Protein AF-A0A943KEN1-F1 (afdb_monomer_lite)

Foldseek 3Di:
DDDDPFDKAAEEEDDDPQKDKPQFDGIDGAFDKTKIAMDGPDPQKDWDFKDFANHGWDQDPVRITIDGDHPYHTYIDTDIDTDWAKEKDWPDPDQAAAAQDDWTKIFIDIPPDDAPPKAKDKDQPQVVQQWDWADDPPDRRIIITGGHHFDKGKIKMWIAHPRDIHIYMDIYGYHYPCVQADEDAAQLVLVVQLLAADEDAGHYEYPAAAAAQQAEGFQLVRQYEYAYEYHDLQHEHERYEDFDPDPDLVSTAWESHQEYAAHYELYEYYYEYPTWFQYEHAHSEQEALRAEHYHYEFEYEYPDDDPDLLTGAAEHNTAEYEHNHEYEQYEFEYHYPDPRYQRGYAAYDDAHYEYEQYEYCDDQDPVSRSQDHYHSVNDDRPNYHDYNHDNDNLQAAAQVVSVPRDVVAWDGHGRHDIGGPRHPPDHNYQDWAKAKDKPDQEAEDDDDDDPKIKIAIATDSNPHGDDDKDKDKDKPDVQQWDWADPVPRMIIITGRDADKIKIWIWMDDPPDIHTYDIRMHGYHYDDDDDDDQDPPAQEDEEPVSVCVQFQDAPPNLEGHHEYPAAYECAPPCCQPPRGDANHDERQEEYHDCQHEYEYARQAASHAHHDQNYEAENYEYEHEHNPDAQFENHYAEYQEEYEHYEYEYEYDDDDQDHEYAQHYAEYAYEYELYEGEYEYADAHYEYEGHYNYYDYAYYNYEYEYDYHYNDDYDYPQGPVNNYDHDD

pLDDT: mean 85.05, std 12.29, range [31.91, 98.81]

Sequence (726 aa):
KAVEPEVEYNITYTASEDYTVTNLATKATKGTKVTFNIAINDENKELSSIKANDVDCTLEEDGSYSFVMPEGDVAIAITLQTKVNLNLSITSDKQSYKEGDGAAVLQATFGDDQVEGATYVWDGTDAKDIGVVNPFADDESKQYFTPTNVGKGTVKVTATVDGKEYKASLNITVEADYTKYTEIKTADAMVELLNKKDAINGKYCLGANIDLGGMQVNGRANNSIFVGTIDGRGYTLSNFVVKNDSSLETDKATGLFWQYQGVLRNIHIKGTIDSAGFSGLLAKEVCGPQAKITDCLFEAKNVQTGVDWTWARNGVIASTLQNEAKVENVVTNLDATDAMCLPFFAYSWTETQVMKNAYTNIAHDTEHENYKPFNPNGGDISAQVMENINHTPFDSTLASAYTTLDSSIWTLEDNKMPVLAHDSEAPVKLEAMLTASADTTSLSMKEDGTKTATITTSLKYSTETLSDYSYTLDPSDASVISVTNNNDGTFGITAVAAGEATVSVSAKLGDKTLTAEAITFTVKSADAPKYEIPDGAFEIKDVATFKTVFDKGAAYTTRNFYLSSDIDLTGDDLTTTQMMWMAGEFSGIFEGQGHTITGDISWDMFNIIAASGVVRNVNIKTSNPVEANRGPLAHTNKVTISNVHIDMTVVEKRATNTFAGMFFSNEGKVEDSSVAFHVNTASNTIKSFSNIGSGTYTNCTYTVDGTWDGAQNAVVATDGTTKKDA

Secondary structure (DSSP, 8-state):
-PPPP--EEEEEE--BTTEEEES--SEEETTPEEEEEEEE--TTEEEEEEEETTEEPEEPTTS-EEEE--SS-EEEEEEEEEPP-EEEEESSS-S-EETTPPPEEEEEEESSS--TT-EEEEE-GGGTTTEEEEE-TT-TTEEEEEE-SSEEEEEEEEEEETTEEEEEEEEEEEE--GGGSEEE-SHHHHHHHHT--SEE-SEEEESS-EEEEEEEE-TTTTT-EE-SEEE-TT-EEEEEEE----SSGGG----SEEEE-SEEES-EEEEEE---SS--SSEEEEESTT-EEEEEEEEEEE----S-TTTS-EESSEEEEETT-EEEEEEEEEEESSTTEESS-SB--SS--EEEEEEESS---TTTTTTS-B-TT----TT-EEEEEEE--TTT--GGG-TTS-TTTEE--TTS--EETTTTSPPEE---EEEEEES-SEEE--TTS--EEEEEEEEEETTEEP-S-EEEEEES-TTTEEEEE-SSSEEEEEE-SSEEEEEEEEEEETTEEEEPPPEEEEEEPPPPPP-PPPTTPEEE-SHHHHHHHHSSTTTTTT--EEESS-EEETT-HIIIII---EEEEE-SEEE-TT-EEEE---S-SEEEE-TT-EEEEEEEEEE---STTB-SSEEEE-SEEEEEEEEEEE----TT-EEESSEEEE-SEEES-EEEEEE--SS-EEESSEEE---EEES-EEEEEE---SPB-----TTS---B--

Structure (mmCIF, N/CA/C/O backbone):
data_AF-A0A943KEN1-F1
#
_entry.id   AF-A0A943KEN1-F1
#
loop_
_atom_site.group_PDB
_atom_site.id
_atom_site.type_symbol
_atom_site.label_atom_id
_atom_site.label_alt_id
_atom_site.label_comp_id
_atom_site.label_asym_id
_atom_site.label_entity_id
_atom_site.label_seq_id
_atom_site.pdbx_PDB_ins_code
_atom_site.Cartn_x
_atom_site.Cartn_y
_atom_site.Cartn_z
_atom_site.occupancy
_atom_site.B_iso_or_equiv
_atom_site.auth_seq_id
_atom_site.auth_comp_id
_atom_site.auth_asym_id
_atom_site.auth_atom_id
_atom_site.pdbx_PDB_model_num
ATOM 1 N N . LYS A 1 1 ? -54.480 -27.083 88.433 1.00 48.44 1 LYS A N 1
ATOM 2 C CA . LYS A 1 1 ? -54.901 -26.699 87.065 1.00 48.44 1 LYS A CA 1
ATOM 3 C C . LYS A 1 1 ? -54.465 -27.829 86.151 1.00 48.44 1 LYS A C 1
ATOM 5 O O . LYS A 1 1 ? -53.276 -28.107 86.140 1.00 48.44 1 LYS A O 1
ATOM 10 N N . ALA A 1 2 ? -55.406 -28.537 85.526 1.00 45.09 2 ALA A N 1
ATOM 11 C CA . ALA A 1 2 ? -55.068 -29.513 84.496 1.00 45.09 2 ALA A CA 1
ATOM 12 C C . ALA A 1 2 ? -54.438 -28.753 83.321 1.00 45.09 2 ALA A C 1
ATOM 14 O O . ALA A 1 2 ? -54.967 -27.715 82.925 1.00 45.09 2 ALA A O 1
ATOM 15 N N . VAL A 1 3 ? -53.275 -29.210 82.868 1.00 50.66 3 VAL A N 1
ATOM 16 C CA . VAL A 1 3 ? -52.623 -28.719 81.652 1.00 50.66 3 VAL A CA 1
ATOM 17 C C . VAL A 1 3 ? -53.415 -29.321 80.494 1.00 50.66 3 VAL A C 1
ATOM 19 O O . VAL A 1 3 ? -53.553 -30.542 80.431 1.00 50.66 3 VAL A O 1
ATOM 22 N N . GLU A 1 4 ? -54.029 -28.476 79.667 1.00 53.84 4 GLU A N 1
ATOM 23 C CA . GLU A 1 4 ? -54.648 -28.906 78.408 1.00 53.84 4 GLU A CA 1
ATOM 24 C C . GLU A 1 4 ? -53.587 -29.630 77.564 1.00 53.84 4 GLU A C 1
ATOM 26 O O . GLU A 1 4 ? -52.451 -29.154 77.512 1.00 53.84 4 GLU A O 1
ATOM 31 N N . PRO A 1 5 ? -53.898 -30.785 76.948 1.00 60.16 5 PRO A N 1
ATOM 32 C CA . PRO A 1 5 ? -52.949 -31.446 76.063 1.00 60.16 5 PRO A CA 1
ATOM 33 C C . PRO A 1 5 ? -52.617 -30.504 74.901 1.00 60.16 5 PRO A C 1
ATOM 35 O O . PRO A 1 5 ? -53.523 -30.015 74.228 1.00 60.16 5 PRO A O 1
ATOM 38 N N . GLU A 1 6 ? -51.328 -30.240 74.673 1.00 68.44 6 GLU A N 1
ATOM 39 C CA . GLU A 1 6 ? -50.883 -29.513 73.485 1.00 68.44 6 GLU A CA 1
ATOM 40 C C . GLU A 1 6 ? -51.272 -30.323 72.244 1.00 68.44 6 GLU A C 1
ATOM 42 O O . GLU A 1 6 ? -50.767 -31.421 72.009 1.00 68.44 6 GLU A O 1
ATOM 47 N N . VAL A 1 7 ? -52.230 -29.799 71.479 1.00 84.69 7 VAL A N 1
ATOM 48 C CA . VAL A 1 7 ? -52.654 -30.385 70.209 1.00 84.69 7 VAL A CA 1
ATOM 49 C C . VAL A 1 7 ? -51.659 -29.950 69.137 1.00 84.69 7 VAL A C 1
ATOM 51 O O . VAL A 1 7 ? -51.501 -28.756 68.872 1.00 84.69 7 VAL A O 1
ATOM 54 N N . GLU A 1 8 ? -50.979 -30.923 68.537 1.00 90.19 8 GLU A N 1
ATOM 55 C CA . GLU A 1 8 ? -50.162 -30.722 67.343 1.00 90.19 8 GLU A CA 1
ATOM 56 C C . GLU A 1 8 ? -51.016 -30.855 66.084 1.00 90.19 8 GLU A C 1
ATOM 58 O O . GLU A 1 8 ? -51.807 -31.791 65.946 1.00 90.19 8 GLU A O 1
ATOM 63 N N . TYR A 1 9 ? -50.794 -29.946 65.146 1.00 93.88 9 TYR A N 1
ATOM 64 C CA . TYR A 1 9 ? -51.451 -29.910 63.846 1.00 93.88 9 TYR A CA 1
ATOM 65 C C . TYR A 1 9 ? -50.451 -30.260 62.743 1.00 93.88 9 TYR A C 1
ATOM 67 O O . TYR A 1 9 ? -49.254 -29.998 62.881 1.00 93.88 9 TYR A O 1
ATOM 75 N N . ASN A 1 10 ? -50.923 -30.869 61.657 1.00 95.25 10 ASN A N 1
ATOM 76 C CA . ASN A 1 10 ? -50.078 -31.292 60.542 1.00 95.25 10 ASN A CA 1
ATOM 77 C C . ASN A 1 10 ? -49.704 -30.113 59.644 1.00 95.25 10 ASN A C 1
ATOM 79 O O . ASN A 1 10 ? -50.508 -29.209 59.417 1.00 95.25 10 ASN A O 1
ATOM 83 N N . ILE A 1 11 ? -48.501 -30.170 59.079 1.00 96.62 11 ILE A N 1
ATOM 84 C CA . ILE A 1 11 ? -48.025 -29.233 58.065 1.00 96.62 11 ILE A CA 1
ATOM 85 C C . ILE A 1 11 ? -47.680 -30.039 56.819 1.00 96.62 11 ILE A C 1
ATOM 87 O O . ILE A 1 11 ? -46.906 -30.996 56.866 1.00 96.62 11 ILE A O 1
ATOM 91 N N . THR A 1 12 ? -48.284 -29.665 55.700 1.00 94.88 12 THR A N 1
ATOM 92 C CA . THR A 1 12 ? -48.129 -30.352 54.418 1.00 94.88 12 THR A CA 1
ATOM 93 C C . THR A 1 12 ? -47.807 -29.354 53.320 1.00 94.88 12 THR A C 1
ATOM 95 O O . THR A 1 12 ? -48.090 -28.167 53.439 1.00 94.88 12 THR A O 1
ATOM 98 N N . TYR A 1 13 ? -47.204 -29.832 52.242 1.00 94.69 13 TYR A N 1
ATOM 99 C CA . TYR A 1 13 ? -47.028 -29.092 51.000 1.00 94.69 13 TYR A CA 1
ATOM 100 C C . TYR A 1 13 ? -47.095 -30.098 49.851 1.00 94.69 13 TYR A C 1
ATOM 102 O O . TYR A 1 13 ? -46.893 -31.299 50.056 1.00 94.69 13 TYR A O 1
ATOM 110 N N . THR A 1 14 ? -47.389 -29.629 48.644 1.00 91.50 14 THR A N 1
ATOM 111 C CA . THR A 1 14 ? -47.345 -30.495 47.460 1.00 91.50 14 THR A CA 1
ATOM 112 C C . THR A 1 14 ? -45.904 -30.568 46.970 1.00 91.50 14 THR A C 1
ATOM 114 O O . THR A 1 14 ? -45.287 -29.528 46.772 1.00 91.50 14 THR A O 1
ATOM 117 N N . ALA A 1 15 ? -45.334 -31.758 46.792 1.00 88.94 15 ALA A N 1
ATOM 118 C CA . ALA A 1 15 ? -44.012 -31.883 46.177 1.00 88.94 15 ALA A CA 1
ATOM 119 C C . ALA A 1 15 ? -44.094 -31.580 44.671 1.00 88.94 15 ALA A C 1
ATOM 121 O O . ALA A 1 15 ? -45.059 -31.970 44.016 1.00 88.94 15 ALA A O 1
ATOM 122 N N . SER A 1 16 ? -43.081 -30.906 44.134 1.00 92.38 16 SER A N 1
ATOM 123 C CA . SER A 1 16 ? -42.929 -30.611 42.707 1.00 92.38 16 SER A CA 1
ATOM 124 C C . SER A 1 16 ? -41.475 -30.841 42.302 1.00 92.38 16 SER A C 1
ATOM 126 O O . SER A 1 16 ? -40.584 -30.731 43.141 1.00 92.38 16 SER A O 1
ATOM 128 N N . GLU A 1 17 ? -41.224 -31.143 41.029 1.00 91.81 17 GLU A N 1
ATOM 129 C CA . GLU A 1 17 ? -39.858 -31.168 40.486 1.00 91.81 17 GLU A CA 1
ATOM 130 C C . GLU A 1 17 ? -39.270 -29.750 40.389 1.00 91.81 17 GLU A C 1
ATOM 132 O O . GLU A 1 17 ? -38.059 -29.571 40.515 1.00 91.81 17 GLU A O 1
ATOM 137 N N . ASP A 1 18 ? -40.130 -28.732 40.270 1.00 90.44 18 ASP A N 1
ATOM 138 C CA . ASP A 1 18 ? -39.733 -27.338 40.058 1.00 90.44 18 ASP A CA 1
ATOM 139 C C . ASP A 1 18 ? -39.155 -26.650 41.308 1.00 90.44 18 ASP A C 1
ATOM 141 O O . ASP A 1 18 ? -38.562 -25.576 41.198 1.00 90.44 18 ASP A O 1
ATOM 145 N N . TYR A 1 19 ? -39.330 -27.220 42.506 1.00 93.75 19 TYR A N 1
ATOM 146 C CA . TYR A 1 19 ? -38.794 -26.647 43.741 1.00 93.75 19 TYR A CA 1
ATOM 147 C C . TYR A 1 19 ? -38.460 -27.698 44.797 1.00 93.75 19 TYR A C 1
ATOM 149 O O . TYR A 1 19 ? -39.067 -28.762 44.884 1.00 93.75 19 TYR A O 1
ATOM 157 N N . THR A 1 20 ? -37.530 -27.342 45.676 1.00 93.75 20 THR A N 1
ATOM 158 C CA . THR A 1 20 ? -37.144 -28.131 46.843 1.00 93.75 20 THR A CA 1
ATOM 159 C C . THR A 1 20 ? -37.482 -27.361 48.113 1.00 93.75 20 THR A C 1
ATOM 161 O O . THR A 1 20 ? -37.056 -26.218 48.274 1.00 93.75 20 THR A O 1
ATOM 164 N N . VAL A 1 21 ? -38.222 -27.988 49.033 1.00 94.75 21 VAL A N 1
ATOM 165 C CA . VAL A 1 21 ? -38.505 -27.434 50.366 1.00 94.75 21 VAL A CA 1
ATOM 166 C C . VAL A 1 21 ? -37.626 -28.129 51.400 1.00 94.75 21 VAL A C 1
ATOM 168 O O . VAL A 1 21 ? -37.657 -29.354 51.520 1.00 94.75 21 VAL A O 1
ATOM 171 N N . THR A 1 22 ? -36.863 -27.359 52.176 1.00 93.75 22 THR A N 1
ATOM 172 C CA . THR A 1 22 ? -36.010 -27.881 53.257 1.00 93.75 22 THR A CA 1
ATOM 173 C C . THR A 1 22 ? -36.353 -27.244 54.599 1.00 93.75 22 THR A C 1
ATOM 175 O O . THR A 1 22 ? -36.929 -26.161 54.658 1.00 93.75 22 THR A O 1
ATOM 178 N N . ASN A 1 23 ? -35.981 -27.916 55.692 1.00 93.06 23 ASN A N 1
ATOM 179 C CA . ASN A 1 23 ? -36.183 -27.458 57.074 1.00 93.06 23 ASN A CA 1
ATOM 180 C C . ASN A 1 23 ? -37.650 -27.264 57.504 1.00 93.06 23 ASN A C 1
ATOM 182 O O . ASN A 1 23 ? -37.904 -26.696 58.559 1.00 93.06 23 ASN A O 1
ATOM 186 N N . LEU A 1 24 ? -38.615 -27.780 56.737 1.00 95.00 24 LEU A N 1
ATOM 187 C CA . LEU A 1 24 ? -40.027 -27.724 57.100 1.00 95.00 24 LEU A CA 1
ATOM 188 C C . LEU A 1 24 ? -40.378 -28.789 58.150 1.00 95.00 24 LEU A C 1
ATOM 190 O O . LEU A 1 24 ? -40.239 -29.989 57.904 1.00 95.00 24 LEU A O 1
ATOM 194 N N . ALA A 1 25 ? -40.877 -28.355 59.308 1.00 92.44 25 ALA A N 1
ATOM 195 C CA . ALA A 1 25 ? -41.449 -29.251 60.312 1.00 92.44 25 ALA A CA 1
ATOM 196 C C . ALA A 1 25 ? -42.751 -29.891 59.797 1.00 92.44 25 ALA A C 1
ATOM 198 O O . ALA A 1 25 ? -43.557 -29.226 59.156 1.00 92.44 25 ALA A O 1
ATOM 199 N N . THR A 1 26 ? -42.987 -31.172 60.101 1.00 93.44 26 THR A N 1
ATOM 200 C CA . THR A 1 26 ? -44.200 -31.897 59.665 1.00 93.44 26 THR A CA 1
ATOM 201 C C . THR A 1 26 ? -45.402 -31.689 60.589 1.00 93.44 26 THR A C 1
ATOM 203 O O . THR A 1 26 ? -46.533 -31.976 60.195 1.00 93.44 26 THR A O 1
ATOM 206 N N . LYS A 1 27 ? -45.170 -31.196 61.813 1.00 93.50 27 LYS A N 1
ATOM 207 C CA . LYS A 1 27 ? -46.187 -30.848 62.811 1.00 93.50 27 LYS A CA 1
ATOM 208 C C . LYS A 1 27 ? -45.723 -29.686 63.687 1.00 93.50 27 LYS A C 1
ATOM 210 O O . LYS A 1 27 ? -44.521 -29.529 63.894 1.00 93.50 27 LYS A O 1
ATOM 215 N N . ALA A 1 28 ? -46.663 -28.910 64.223 1.00 93.12 28 ALA A N 1
ATOM 216 C CA . ALA A 1 28 ? -46.393 -27.887 65.235 1.00 93.12 28 ALA A CA 1
ATOM 217 C C . ALA A 1 28 ? -47.628 -27.618 66.116 1.00 93.12 28 ALA A C 1
ATOM 219 O O . ALA A 1 28 ? -48.763 -27.889 65.717 1.00 93.12 28 ALA A O 1
ATOM 220 N N . THR A 1 29 ? -47.417 -27.064 67.311 1.00 92.94 29 THR A N 1
ATOM 221 C CA . THR A 1 29 ? -48.492 -26.611 68.209 1.00 92.94 29 THR A CA 1
ATOM 222 C C . THR A 1 29 ? -48.919 -25.184 67.866 1.00 92.94 29 THR A C 1
ATOM 224 O O . THR A 1 29 ? -48.111 -24.374 67.398 1.00 92.94 29 THR A O 1
ATOM 227 N N . LYS A 1 30 ? -50.193 -24.852 68.117 1.00 91.94 30 LYS A N 1
ATOM 228 C CA . LYS A 1 30 ? -50.750 -23.505 67.903 1.00 91.94 30 LYS A CA 1
ATOM 229 C C . LYS A 1 30 ? -49.857 -22.420 68.522 1.00 91.94 30 LYS A C 1
ATOM 231 O O . LYS A 1 30 ? -49.492 -22.501 69.690 1.00 91.94 30 LYS A O 1
ATOM 236 N N . GLY A 1 31 ? -49.577 -21.363 67.761 1.00 90.44 31 GLY A N 1
ATOM 237 C CA . GLY A 1 31 ? -48.763 -20.224 68.194 1.00 90.44 31 GLY A CA 1
ATOM 238 C C . GLY A 1 31 ? -47.256 -20.397 67.980 1.00 90.44 31 GLY A C 1
ATOM 239 O O . GLY A 1 31 ? -46.519 -19.424 68.131 1.00 90.44 31 GLY A O 1
ATOM 240 N N . THR A 1 32 ? -46.790 -21.585 67.584 1.00 93.75 32 THR A N 1
ATOM 241 C CA . THR A 1 32 ? -45.383 -21.818 67.227 1.00 93.75 32 THR A CA 1
ATOM 242 C C . THR A 1 32 ? -45.050 -21.150 65.892 1.00 93.75 32 THR A C 1
ATOM 244 O O . THR A 1 32 ? -45.798 -21.293 64.924 1.00 93.75 32 THR A O 1
ATOM 247 N N . LYS A 1 33 ? -43.920 -20.434 65.820 1.00 95.31 33 LYS A N 1
ATOM 248 C CA . LYS A 1 33 ? -43.360 -19.934 64.554 1.00 95.31 33 LYS A CA 1
ATOM 249 C C . LYS A 1 33 ? -42.668 -21.092 63.832 1.00 95.31 33 LYS A C 1
ATOM 251 O O . LYS A 1 33 ? -41.721 -21.663 64.367 1.00 95.31 33 LYS A O 1
ATOM 256 N N . VAL A 1 34 ? -43.146 -21.434 62.642 1.00 95.94 34 VAL A N 1
ATOM 257 C CA . VAL A 1 34 ? -42.554 -22.454 61.769 1.00 95.94 34 VAL A CA 1
ATOM 258 C C . VAL A 1 34 ? -41.768 -21.743 60.679 1.00 95.94 34 VAL A C 1
ATOM 260 O O . VAL A 1 34 ? -42.299 -20.824 60.064 1.00 95.94 34 VAL A O 1
ATOM 263 N N . THR A 1 35 ? -40.538 -22.185 60.425 1.00 95.94 35 THR A N 1
ATOM 264 C CA . THR A 1 35 ? -39.642 -21.620 59.408 1.00 95.94 35 THR A CA 1
ATOM 265 C C . THR A 1 35 ? -39.177 -22.719 58.453 1.00 95.94 35 THR A C 1
ATOM 267 O O . THR A 1 35 ? -38.948 -23.844 58.891 1.00 95.94 35 THR A O 1
ATOM 270 N N . PHE A 1 36 ? -39.043 -22.413 57.163 1.00 96.50 36 PHE A N 1
ATOM 271 C CA . PHE A 1 36 ? -38.589 -23.344 56.125 1.00 96.50 36 PHE A CA 1
ATOM 272 C C . PHE A 1 36 ? -37.918 -22.598 54.962 1.00 96.50 36 PHE A C 1
ATOM 274 O O . PHE A 1 36 ? -38.074 -21.389 54.811 1.00 96.50 36 PHE A O 1
ATOM 281 N N . ASN A 1 37 ? -37.170 -23.311 54.119 1.00 95.00 37 ASN A N 1
ATOM 282 C CA . ASN A 1 37 ? -36.506 -22.741 52.944 1.00 95.00 37 ASN A CA 1
ATOM 283 C C . ASN A 1 37 ? -37.085 -23.330 51.656 1.00 95.00 37 ASN A C 1
ATOM 285 O O . ASN A 1 37 ? -37.503 -24.489 51.637 1.00 95.00 37 ASN A O 1
ATOM 289 N N . ILE A 1 38 ? -37.052 -22.542 50.579 1.00 93.94 38 ILE A N 1
ATOM 290 C CA . ILE A 1 38 ? -37.403 -22.983 49.228 1.00 93.94 38 ILE A CA 1
ATOM 291 C C . ILE A 1 38 ? -36.230 -22.702 48.290 1.00 93.94 38 ILE A C 1
ATOM 293 O O . ILE A 1 38 ? -35.735 -21.578 48.243 1.00 93.94 38 ILE A O 1
ATOM 297 N N . ALA A 1 39 ? -35.830 -23.707 47.516 1.00 92.00 39 ALA A N 1
ATOM 298 C CA . ALA A 1 39 ? -34.969 -23.550 46.349 1.00 92.00 39 ALA A CA 1
ATOM 299 C C . ALA A 1 39 ? -35.783 -23.823 45.079 1.00 92.00 39 ALA A C 1
ATOM 301 O O . ALA A 1 39 ? -36.486 -24.829 45.017 1.00 92.00 39 ALA A O 1
ATOM 302 N N . ILE A 1 40 ? -35.704 -22.938 44.083 1.00 92.44 40 ILE A N 1
ATOM 303 C CA . ILE A 1 40 ? -36.326 -23.155 42.770 1.00 92.44 40 ILE A CA 1
ATOM 304 C C . ILE A 1 40 ? -35.350 -23.954 41.910 1.00 92.44 40 ILE A C 1
ATOM 306 O O . ILE A 1 40 ? -34.198 -23.554 41.755 1.00 92.44 40 ILE A O 1
ATOM 310 N N . ASN A 1 41 ? -35.803 -25.095 41.397 1.00 91.06 41 ASN A N 1
ATOM 311 C CA . ASN A 1 41 ? -34.989 -26.015 40.605 1.00 91.06 41 ASN A CA 1
ATOM 312 C C . ASN A 1 41 ? -35.085 -25.716 39.095 1.00 91.06 41 ASN A C 1
ATOM 314 O O . ASN A 1 41 ? -34.168 -26.057 38.353 1.00 91.06 41 ASN A O 1
ATOM 318 N N . ASP A 1 42 ? -36.181 -25.097 38.644 1.00 82.56 42 ASP A N 1
ATOM 319 C CA . ASP A 1 42 ? -36.399 -24.704 37.246 1.00 82.56 42 ASP A CA 1
ATOM 320 C C . ASP A 1 42 ? -35.827 -23.300 36.983 1.00 82.56 42 ASP A C 1
ATOM 322 O O . ASP A 1 42 ? -36.319 -22.300 37.506 1.00 82.56 42 ASP A O 1
ATOM 326 N N . GLU A 1 43 ? -34.787 -23.220 36.151 1.00 81.00 43 GLU A N 1
ATOM 327 C CA . GLU A 1 43 ? -34.093 -21.972 35.806 1.00 81.00 43 GLU A CA 1
ATOM 328 C C . GLU A 1 43 ? -34.966 -20.947 35.054 1.00 81.00 43 GLU A C 1
ATOM 330 O O . GLU A 1 43 ? -34.643 -19.752 35.035 1.00 81.00 43 GLU A O 1
ATOM 335 N N . ASN A 1 44 ? -36.090 -21.395 34.480 1.00 77.94 44 ASN A N 1
ATOM 336 C CA . ASN A 1 44 ? -37.048 -20.566 33.749 1.00 77.94 44 ASN A CA 1
ATOM 337 C C . ASN A 1 44 ? -38.229 -20.110 34.609 1.00 77.94 44 ASN A C 1
ATOM 339 O O . ASN A 1 44 ? -39.131 -19.449 34.094 1.00 77.94 44 ASN A O 1
ATOM 343 N N . LYS A 1 45 ? -38.248 -20.438 35.905 1.00 81.38 45 LYS A N 1
ATOM 344 C CA . LYS A 1 45 ? -39.307 -20.028 36.830 1.00 81.38 45 LYS A CA 1
ATOM 345 C C . LYS A 1 45 ? -38.750 -19.210 37.985 1.00 81.38 45 LYS A C 1
ATOM 347 O O . LYS A 1 45 ? -37.604 -19.353 38.399 1.00 81.38 45 LYS A O 1
ATOM 352 N N . GLU A 1 46 ? -39.591 -18.345 38.529 1.00 85.69 46 GLU A N 1
ATOM 353 C CA . GLU A 1 46 ? -39.336 -17.636 39.778 1.00 85.69 46 GLU A CA 1
ATOM 354 C C . GLU A 1 46 ? -40.515 -17.812 40.739 1.00 85.69 46 GLU A C 1
ATOM 356 O O . GLU A 1 46 ? -41.634 -18.155 40.348 1.00 85.69 46 GLU A O 1
ATOM 361 N N . LEU A 1 47 ? -40.251 -17.621 42.029 1.00 87.62 47 LEU A N 1
ATOM 362 C CA . LEU A 1 47 ? -41.277 -17.718 43.055 1.00 87.62 47 LEU A CA 1
ATOM 363 C C . LEU A 1 47 ? -42.268 -16.552 42.915 1.00 87.62 47 LEU A C 1
ATOM 365 O O . LEU A 1 47 ? -41.867 -15.394 42.974 1.00 87.62 47 LEU A O 1
ATOM 369 N N . SER A 1 48 ? -43.556 -16.867 42.770 1.00 87.88 48 SER A N 1
ATOM 370 C CA . SER A 1 48 ? -44.635 -15.877 42.684 1.00 87.88 48 SER A CA 1
ATOM 371 C C . SER A 1 48 ? -45.249 -15.596 44.057 1.00 87.88 48 SER A C 1
ATOM 373 O O . SER A 1 48 ? -45.357 -14.447 44.477 1.00 87.88 48 SER A O 1
ATOM 375 N N . SER A 1 49 ? -45.628 -16.643 44.798 1.00 90.06 49 SER A N 1
ATOM 376 C CA . SER A 1 49 ? -46.167 -16.502 46.157 1.00 90.06 49 SER A CA 1
ATOM 377 C C . SER A 1 49 ? -46.012 -17.776 46.984 1.00 90.06 49 SER A C 1
ATOM 379 O O . SER A 1 49 ? -45.915 -18.882 46.442 1.00 90.06 49 SER A O 1
ATOM 381 N N . ILE A 1 50 ? -46.012 -17.612 48.310 1.00 93.75 50 ILE A N 1
ATOM 382 C CA . ILE A 1 50 ? -46.057 -18.714 49.273 1.00 93.75 50 ILE A CA 1
ATOM 383 C C . ILE A 1 50 ? -47.104 -18.393 50.327 1.00 93.75 50 ILE A C 1
ATOM 385 O O . ILE A 1 50 ? -47.002 -17.378 51.019 1.00 93.75 50 ILE A O 1
ATOM 389 N N . LYS A 1 51 ? -48.076 -19.288 50.479 1.00 94.88 51 LYS A N 1
ATOM 390 C CA . LYS A 1 51 ? -49.153 -19.150 51.459 1.00 94.88 51 LYS A CA 1
ATOM 391 C C . LYS A 1 51 ? -49.234 -20.363 52.364 1.00 94.88 51 LYS A C 1
ATOM 393 O O . LYS A 1 51 ? -49.134 -21.490 51.892 1.00 94.88 51 LYS A O 1
ATOM 398 N N . ALA A 1 52 ? -49.459 -20.134 53.650 1.00 93.69 52 ALA A N 1
ATOM 399 C CA . ALA A 1 52 ? -49.900 -21.139 54.603 1.00 93.69 52 ALA A CA 1
ATOM 400 C C . ALA A 1 52 ? -51.435 -21.093 54.663 1.00 93.69 52 ALA A C 1
ATOM 402 O O . ALA A 1 52 ? -52.018 -20.146 55.197 1.00 93.69 52 ALA A O 1
ATOM 403 N N . ASN A 1 53 ? -52.091 -22.104 54.089 1.00 91.81 53 ASN A N 1
ATOM 404 C CA . ASN A 1 53 ? -53.507 -22.076 53.725 1.00 91.81 53 ASN A CA 1
ATOM 405 C C . ASN A 1 53 ? -53.793 -20.873 52.802 1.00 91.81 53 ASN A C 1
ATOM 407 O O . ASN A 1 53 ? -53.382 -20.888 51.645 1.00 91.81 53 ASN A O 1
ATOM 411 N N . ASP A 1 54 ? -54.408 -19.810 53.326 1.00 90.12 54 ASP A N 1
ATOM 412 C CA . ASP A 1 54 ? -54.746 -18.588 52.578 1.00 90.12 54 ASP A CA 1
ATOM 413 C C . ASP A 1 54 ? -53.976 -17.341 53.052 1.00 90.12 54 ASP A C 1
ATOM 415 O O . ASP A 1 54 ? -54.254 -16.229 52.597 1.00 90.12 54 ASP A O 1
ATOM 419 N N . VAL A 1 55 ? -53.016 -17.503 53.969 1.00 91.62 55 VAL A N 1
ATOM 420 C CA . VAL A 1 55 ? -52.240 -16.402 54.560 1.00 91.62 55 VAL A CA 1
ATOM 421 C C . VAL A 1 55 ? -50.825 -16.400 53.995 1.00 91.62 55 VAL A C 1
ATOM 423 O O . VAL A 1 55 ? -50.169 -17.439 53.994 1.00 91.62 55 VAL A O 1
ATOM 426 N N . ASP A 1 56 ? -50.344 -15.243 53.539 1.00 94.00 56 ASP A N 1
ATOM 427 C CA . ASP A 1 56 ? -48.974 -15.095 53.038 1.00 94.00 56 ASP A CA 1
ATOM 428 C C . ASP A 1 56 ? -47.944 -15.427 54.125 1.00 94.00 56 ASP A C 1
ATOM 430 O O . ASP A 1 56 ? -48.049 -14.977 55.271 1.00 94.00 56 ASP A O 1
ATOM 434 N N . CYS A 1 57 ? -46.940 -16.223 53.760 1.00 93.75 57 CYS A N 1
ATOM 435 C CA . CYS A 1 57 ? -45.797 -16.477 54.627 1.00 93.75 57 CYS A CA 1
ATOM 436 C C . CYS A 1 57 ? -44.901 -15.231 54.710 1.00 93.75 57 CYS A C 1
ATOM 438 O O . CYS A 1 57 ? -44.704 -14.516 53.728 1.00 93.75 57 CYS A O 1
ATOM 440 N N . THR A 1 58 ? -44.302 -15.002 55.874 1.00 93.88 58 THR A N 1
ATOM 441 C CA . THR A 1 58 ? -43.337 -13.920 56.092 1.00 93.88 58 THR A CA 1
ATOM 442 C C . THR A 1 58 ? -41.980 -14.323 55.524 1.00 93.88 58 THR A C 1
ATOM 444 O O . THR A 1 58 ? -41.458 -15.372 55.896 1.00 93.88 58 THR A O 1
ATOM 447 N N . LEU A 1 59 ? -41.393 -13.496 54.655 1.00 93.25 59 LEU A N 1
ATOM 448 C CA . LEU A 1 59 ? -39.987 -13.620 54.261 1.00 93.25 59 LEU A CA 1
ATOM 449 C C . LEU A 1 59 ? -39.104 -13.029 55.368 1.00 93.25 59 LEU A C 1
ATOM 451 O O . LEU A 1 59 ? -39.251 -11.862 55.729 1.00 93.25 59 LEU A O 1
ATOM 455 N N . GLU A 1 60 ? -38.209 -13.839 55.914 1.00 92.12 60 GLU A N 1
ATOM 456 C CA . GLU A 1 60 ? -37.278 -13.451 56.971 1.00 92.12 60 GLU A CA 1
ATOM 457 C C . GLU A 1 60 ? -35.977 -12.873 56.385 1.00 92.12 60 GLU A C 1
ATOM 459 O O . GLU A 1 60 ? -35.644 -13.096 55.219 1.00 92.12 60 GLU A O 1
ATOM 464 N N . GLU A 1 61 ? -35.205 -12.150 57.203 1.00 86.62 61 GLU A N 1
ATOM 465 C CA . GLU A 1 61 ? -33.936 -11.524 56.781 1.00 86.62 61 GLU A CA 1
ATOM 466 C C . GLU A 1 61 ? -32.893 -12.533 56.265 1.00 86.62 61 GLU A C 1
ATOM 468 O O . GLU A 1 61 ? -32.026 -12.173 55.470 1.00 86.62 61 GLU A O 1
ATOM 473 N N . ASP A 1 62 ? -32.976 -13.796 56.691 1.00 85.25 62 ASP A N 1
ATOM 474 C CA . ASP A 1 62 ? -32.081 -14.881 56.275 1.00 85.25 62 ASP A CA 1
ATOM 475 C C . ASP A 1 62 ? -32.523 -15.590 54.977 1.00 85.25 62 ASP A C 1
ATOM 477 O O . ASP A 1 62 ? -31.896 -16.567 54.560 1.00 85.25 62 ASP A O 1
ATOM 481 N N . GLY A 1 63 ? -33.592 -15.111 54.331 1.00 86.56 63 GLY A N 1
ATOM 482 C CA . GLY A 1 63 ? -34.142 -15.686 53.102 1.00 86.56 63 GLY A CA 1
ATOM 483 C C . GLY A 1 63 ? -35.034 -16.915 53.314 1.00 86.56 63 GLY A C 1
ATOM 484 O O . GLY A 1 63 ? -35.438 -17.551 52.338 1.00 86.56 63 GLY A O 1
ATOM 485 N N . SER A 1 64 ? -35.340 -17.280 54.562 1.00 93.19 64 SER A N 1
ATOM 486 C CA . SER A 1 64 ? -36.332 -18.308 54.885 1.00 93.19 64 SER A CA 1
ATOM 487 C C . SER A 1 64 ? -37.760 -17.748 54.906 1.00 93.19 64 SER A C 1
ATOM 489 O O . SER A 1 64 ? -37.978 -16.542 55.017 1.00 93.19 64 SER A O 1
ATOM 491 N N . TYR A 1 65 ? -38.749 -18.635 54.806 1.00 95.69 65 TYR A N 1
ATOM 492 C CA . TYR A 1 65 ? -40.166 -18.299 54.920 1.00 95.69 65 TYR A CA 1
ATOM 493 C C . TYR A 1 65 ? -40.721 -18.807 56.240 1.00 95.69 65 TYR A C 1
ATOM 495 O O . TYR A 1 65 ? -40.387 -19.913 56.673 1.00 95.69 65 TYR A O 1
ATOM 503 N N . SER A 1 66 ? -41.597 -18.025 56.867 1.00 95.75 66 SER A N 1
ATOM 504 C CA . SER A 1 66 ? -42.211 -18.397 58.135 1.00 95.75 66 SER A CA 1
ATOM 505 C C . SER A 1 66 ? -43.714 -18.142 58.201 1.00 95.75 66 SER A C 1
ATOM 507 O O . SER A 1 66 ? -44.262 -17.292 57.501 1.00 95.75 66 SER A O 1
ATOM 509 N N . PHE A 1 67 ? -44.391 -18.880 59.079 1.00 96.75 67 PHE A N 1
ATOM 510 C CA . PHE A 1 67 ? -45.770 -18.611 59.485 1.00 96.75 67 PHE A CA 1
ATOM 511 C C . PHE A 1 67 ? -45.977 -18.992 60.957 1.00 96.75 67 PHE A C 1
ATOM 513 O O . PHE A 1 67 ? -45.204 -19.761 61.535 1.00 96.75 67 PHE A O 1
ATOM 520 N N . VAL A 1 68 ? -47.022 -18.449 61.586 1.00 94.75 68 VAL A N 1
ATOM 521 C CA . VAL A 1 68 ? -47.422 -18.824 62.952 1.00 94.75 68 VAL A CA 1
ATOM 522 C C . VAL A 1 68 ? -48.509 -19.888 62.873 1.00 94.75 68 VAL A C 1
ATOM 524 O O . VAL A 1 68 ? -49.533 -19.672 62.228 1.00 94.75 68 VAL A O 1
ATOM 527 N N . MET A 1 69 ? -48.297 -21.024 63.538 1.00 94.00 69 MET A N 1
ATOM 528 C CA . MET A 1 69 ? -49.208 -22.164 63.467 1.00 94.00 69 MET A CA 1
ATOM 529 C C . MET A 1 69 ? -50.611 -21.793 63.995 1.00 94.00 69 MET A C 1
ATOM 531 O O . MET A 1 69 ? -50.730 -21.389 65.160 1.00 94.00 69 MET A O 1
ATOM 535 N N . PRO A 1 70 ? -51.678 -21.920 63.185 1.00 92.25 70 PRO A N 1
ATOM 536 C CA . PRO A 1 70 ? -53.049 -21.677 63.621 1.00 92.25 70 PRO A CA 1
ATOM 537 C C . PRO A 1 70 ? -53.604 -22.859 64.434 1.00 92.25 70 PRO A C 1
ATOM 539 O O . PRO A 1 70 ? -52.927 -23.852 64.690 1.00 92.25 70 PRO A O 1
ATOM 542 N N . GLU A 1 71 ? -54.860 -22.749 64.871 1.00 91.31 71 GLU A N 1
ATOM 543 C CA . GLU A 1 71 ? -55.598 -23.860 65.489 1.00 91.31 71 GLU A CA 1
ATOM 544 C C . GLU A 1 71 ? -56.192 -24.773 64.402 1.00 91.31 71 GLU A C 1
ATOM 546 O O . GLU A 1 71 ? -57.399 -24.772 64.164 1.00 91.31 71 GLU A O 1
ATOM 551 N N . GLY A 1 72 ? -55.322 -25.478 63.676 1.00 91.62 72 GLY A N 1
ATOM 552 C CA . GLY A 1 72 ? -55.693 -26.347 62.559 1.00 91.62 72 GLY A CA 1
ATOM 553 C C . GLY A 1 72 ? -54.496 -26.754 61.700 1.00 91.62 72 GLY A C 1
ATOM 554 O O . GLY A 1 72 ? -53.428 -26.149 61.783 1.00 91.62 72 GLY A O 1
ATOM 555 N N . ASP A 1 73 ? -54.691 -27.775 60.864 1.00 94.88 73 ASP A N 1
ATOM 556 C CA . ASP A 1 73 ? -53.686 -28.229 59.897 1.00 94.88 73 ASP A CA 1
ATOM 557 C C . ASP A 1 73 ? -53.377 -27.131 58.857 1.00 94.88 73 ASP A C 1
ATOM 559 O O . ASP A 1 73 ? -54.235 -26.317 58.495 1.00 94.88 73 ASP A O 1
ATOM 563 N N . VAL A 1 74 ? -52.133 -27.107 58.374 1.00 96.38 74 VAL A N 1
ATOM 564 C CA . VAL A 1 74 ? -51.634 -26.133 57.396 1.00 96.38 74 VAL A CA 1
ATOM 565 C C . VAL A 1 74 ? -51.175 -26.836 56.124 1.00 96.38 74 VAL A C 1
ATOM 567 O O . VAL A 1 74 ? -50.381 -27.776 56.161 1.00 96.38 74 VAL A O 1
ATOM 570 N N . ALA A 1 75 ? -51.639 -26.339 54.983 1.00 95.50 75 ALA A N 1
ATOM 571 C CA . ALA A 1 75 ? -51.128 -26.674 53.665 1.00 95.50 75 ALA A CA 1
ATOM 572 C C . ALA A 1 75 ? -50.362 -25.472 53.099 1.00 95.50 75 ALA A C 1
ATOM 574 O O . ALA A 1 75 ? -50.921 -24.388 52.950 1.00 95.50 75 ALA A O 1
ATOM 575 N N . ILE A 1 76 ? -49.081 -25.653 52.788 1.00 95.88 76 ILE A N 1
ATOM 576 C CA . ILE A 1 76 ? -48.261 -24.630 52.145 1.00 95.88 76 ILE A CA 1
ATOM 577 C C . ILE A 1 76 ? -48.491 -24.707 50.636 1.00 95.88 76 ILE A C 1
ATOM 579 O O . ILE A 1 76 ? -48.170 -25.712 49.995 1.00 95.88 76 ILE A O 1
ATOM 583 N N . ALA A 1 77 ? -49.039 -23.633 50.077 1.00 93.50 77 ALA A N 1
ATOM 584 C CA . ALA A 1 77 ? -49.192 -23.429 48.648 1.00 93.50 77 ALA A CA 1
ATOM 585 C C . ALA A 1 77 ? -47.999 -22.621 48.123 1.00 93.50 77 ALA A C 1
ATOM 587 O O . ALA A 1 77 ? -47.811 -21.467 48.508 1.00 93.50 77 ALA A O 1
ATOM 588 N N . ILE A 1 78 ? -47.198 -23.238 47.253 1.00 93.94 78 ILE A N 1
ATOM 589 C CA . ILE A 1 78 ? -46.057 -22.614 46.574 1.00 93.94 78 ILE A CA 1
ATOM 590 C C . ILE A 1 78 ? -46.471 -22.390 45.127 1.00 93.94 78 ILE A C 1
ATOM 592 O O . ILE A 1 78 ? -46.748 -23.347 44.405 1.00 93.94 78 ILE A O 1
ATOM 596 N N . THR A 1 79 ? -46.521 -21.130 44.711 1.00 90.62 79 THR A N 1
ATOM 597 C CA . THR A 1 79 ? -46.867 -20.760 43.338 1.00 90.62 79 THR A CA 1
ATOM 598 C C . THR A 1 79 ? -45.624 -20.225 42.652 1.00 90.62 79 THR A C 1
ATOM 600 O O . THR A 1 79 ? -45.009 -19.274 43.138 1.00 90.62 79 THR A O 1
ATOM 603 N N . LEU A 1 80 ? -45.259 -20.830 41.525 1.00 88.19 80 LEU A N 1
ATOM 604 C CA . LEU A 1 80 ? -44.206 -20.337 40.643 1.00 88.19 80 LEU A CA 1
ATOM 605 C C . LEU A 1 80 ? -44.823 -19.610 39.453 1.00 88.19 80 LEU A C 1
ATOM 607 O O . LEU A 1 80 ? -45.937 -19.926 39.039 1.00 88.19 80 LEU A O 1
ATOM 611 N N . GLN A 1 81 ? -44.075 -18.670 38.893 1.00 82.25 81 GLN A N 1
ATOM 612 C CA . GLN A 1 81 ? -44.390 -18.018 37.627 1.00 82.25 81 GLN A CA 1
ATOM 613 C C . GLN A 1 81 ? -43.211 -18.149 36.668 1.00 82.25 81 GLN A C 1
ATOM 615 O O . GLN A 1 81 ? -42.076 -18.364 37.097 1.00 82.25 81 GLN A O 1
ATOM 620 N N . THR A 1 82 ? -43.477 -18.012 35.373 1.00 79.25 82 THR A N 1
ATOM 621 C CA . THR A 1 82 ? -42.424 -17.948 34.360 1.00 79.25 82 THR A CA 1
ATOM 622 C C . THR A 1 82 ? -41.544 -16.733 34.620 1.00 79.25 82 THR A C 1
ATOM 624 O O . THR A 1 82 ? -42.021 -15.636 34.913 1.00 79.25 82 THR A O 1
ATOM 627 N N . LYS A 1 83 ? -40.236 -16.928 34.518 1.00 76.06 83 LYS A N 1
ATOM 628 C CA . LYS A 1 83 ? -39.259 -15.859 34.619 1.00 76.06 83 LYS A CA 1
ATOM 629 C C . LYS A 1 83 ? -39.339 -14.988 33.367 1.00 76.06 83 LYS A C 1
ATOM 631 O O . LYS A 1 83 ? -39.067 -15.444 32.258 1.00 76.06 83 LYS A O 1
ATOM 636 N N . VAL A 1 84 ? -39.675 -13.717 33.552 1.00 76.81 84 VAL A N 1
ATOM 637 C CA . VAL A 1 84 ? -39.669 -12.731 32.466 1.00 76.81 84 VAL A CA 1
ATOM 638 C C . VAL A 1 84 ? -38.217 -12.393 32.114 1.00 76.81 84 VAL A C 1
ATOM 640 O O . VAL A 1 84 ? -37.480 -11.868 32.947 1.00 76.81 84 VAL A O 1
ATOM 643 N N . ASN A 1 85 ? -37.806 -12.683 30.879 1.00 80.81 85 ASN A N 1
ATOM 644 C CA . ASN A 1 85 ? -36.485 -12.341 30.347 1.00 80.81 85 ASN A CA 1
ATOM 645 C C . ASN A 1 85 ? -36.633 -11.409 29.143 1.00 80.81 85 ASN A C 1
ATOM 647 O O . ASN A 1 85 ? -37.510 -11.614 28.304 1.00 80.81 85 ASN A O 1
ATOM 651 N N . LEU A 1 86 ? -35.754 -10.410 29.054 1.00 87.38 86 LEU A N 1
ATOM 652 C CA . LEU A 1 86 ? -35.624 -9.558 27.878 1.00 87.38 86 LEU A CA 1
ATOM 653 C C . LEU A 1 86 ? -34.571 -10.161 26.949 1.00 87.38 86 LEU A C 1
ATOM 655 O O . LEU A 1 86 ? -33.441 -10.405 27.366 1.00 87.38 86 LEU A O 1
ATOM 659 N N . ASN A 1 87 ? -34.933 -10.363 25.691 1.00 87.19 87 ASN A N 1
ATOM 660 C CA . ASN A 1 87 ? -34.032 -10.803 24.638 1.00 87.19 87 ASN A CA 1
ATOM 661 C C . ASN A 1 87 ? -33.793 -9.651 23.666 1.00 87.19 87 ASN A C 1
ATOM 663 O O . ASN A 1 87 ? -34.712 -8.891 23.367 1.00 87.19 87 ASN A O 1
ATOM 667 N N . LEU A 1 88 ? -32.570 -9.537 23.152 1.00 88.69 88 LEU A N 1
ATOM 668 C CA . LEU A 1 88 ? -32.232 -8.615 22.074 1.00 88.69 88 LEU A CA 1
ATOM 669 C C . LEU A 1 88 ? -31.763 -9.424 20.869 1.00 88.69 88 LEU A C 1
ATOM 671 O O . LEU A 1 88 ? -30.819 -10.205 20.969 1.00 88.69 88 LEU A O 1
ATOM 675 N N . SER A 1 89 ? -32.429 -9.236 19.737 1.00 87.81 89 SER A N 1
ATOM 676 C CA . SER A 1 89 ? -32.151 -9.964 18.502 1.00 87.81 89 SER A CA 1
ATOM 677 C C . SER A 1 89 ? -32.156 -9.032 17.298 1.00 87.81 89 SER A C 1
ATOM 679 O O . SER A 1 89 ? -32.530 -7.861 17.390 1.00 87.81 89 SER A O 1
ATOM 681 N N . ILE A 1 90 ? -31.727 -9.557 16.154 1.00 85.50 90 ILE A N 1
ATOM 682 C CA . ILE A 1 90 ? -31.895 -8.892 14.869 1.00 85.50 90 ILE A CA 1
ATOM 683 C C . ILE A 1 90 ? -33.026 -9.600 14.138 1.00 85.50 90 ILE A C 1
ATOM 685 O O . ILE A 1 90 ? -33.050 -10.822 14.066 1.00 85.50 90 ILE A O 1
ATOM 689 N N . THR A 1 91 ? -33.950 -8.833 13.570 1.00 78.31 91 THR A N 1
ATOM 690 C CA . THR A 1 91 ? -35.131 -9.352 12.848 1.00 78.31 91 THR A CA 1
ATOM 691 C C . THR A 1 91 ? -34.814 -10.109 11.554 1.00 78.31 91 THR A C 1
ATOM 693 O O . THR A 1 91 ? -35.725 -10.611 10.900 1.00 78.31 91 THR A O 1
ATOM 696 N N . SER A 1 92 ? -33.542 -10.203 11.167 1.00 73.06 92 SER A N 1
ATOM 697 C CA . SER A 1 92 ? -33.088 -11.019 10.042 1.00 73.06 92 SER A CA 1
ATOM 698 C C . SER A 1 92 ? -32.267 -12.208 10.525 1.00 73.06 92 SER A C 1
ATOM 700 O O . SER A 1 92 ? -31.488 -12.058 11.462 1.00 73.06 92 SER A O 1
ATOM 702 N N . ASP A 1 93 ? -32.286 -13.309 9.773 1.00 65.62 93 ASP A N 1
ATOM 703 C CA . ASP A 1 93 ? -31.436 -14.488 10.016 1.00 65.62 93 ASP A CA 1
ATOM 704 C C . ASP A 1 93 ? -29.919 -14.213 9.863 1.00 65.62 93 ASP A C 1
ATOM 706 O O . ASP A 1 93 ? -29.091 -15.103 10.070 1.00 65.62 93 ASP A O 1
ATOM 710 N N . LYS A 1 94 ? -29.517 -12.990 9.480 1.00 66.25 94 LYS A N 1
ATOM 711 C CA . LYS A 1 94 ? -28.110 -12.586 9.374 1.00 66.25 94 LYS A CA 1
ATOM 712 C C . LYS A 1 94 ? -27.498 -12.331 10.753 1.00 66.25 94 LYS A C 1
ATOM 714 O O . LYS A 1 94 ? -27.889 -11.398 11.453 1.00 66.25 94 LYS A O 1
ATOM 719 N N . GLN A 1 95 ? -26.461 -13.104 11.081 1.00 61.22 95 GLN A N 1
ATOM 720 C CA . GLN A 1 95 ? -25.634 -12.908 12.280 1.00 61.22 95 GLN A CA 1
ATOM 721 C C . GLN A 1 95 ? -24.333 -12.122 12.024 1.00 61.22 95 GLN A C 1
ATOM 723 O O . GLN A 1 95 ? -23.691 -11.690 12.978 1.00 61.22 95 GLN A O 1
ATOM 728 N N . SER A 1 96 ? -23.955 -11.892 10.761 1.00 72.50 96 SER A N 1
ATOM 729 C CA . SER A 1 96 ? -22.838 -11.018 10.378 1.00 72.50 96 SER A CA 1
ATOM 730 C C . SER A 1 96 ? -23.266 -10.014 9.309 1.00 72.50 96 SER A C 1
ATOM 732 O O . SER A 1 96 ? -24.093 -10.310 8.439 1.00 72.50 96 SER A O 1
ATOM 734 N N . TYR A 1 97 ? -22.710 -8.806 9.404 1.00 88.06 97 TYR A N 1
ATOM 735 C CA . TYR A 1 97 ? -22.968 -7.707 8.477 1.00 88.06 97 TYR A CA 1
ATOM 736 C C . TYR A 1 97 ? -21.711 -7.365 7.723 1.00 88.06 97 TYR A C 1
ATOM 738 O O . TYR A 1 97 ? -20.614 -7.482 8.260 1.00 88.06 97 TYR A O 1
ATOM 746 N N . LYS A 1 98 ? -21.874 -6.873 6.501 1.00 91.50 98 LYS A N 1
ATOM 747 C CA . LYS A 1 98 ? -20.777 -6.238 5.787 1.00 91.50 98 LYS A CA 1
ATOM 748 C C . LYS A 1 98 ? -20.880 -4.729 5.886 1.00 91.50 98 LYS A C 1
ATOM 750 O O . LYS A 1 98 ? -21.963 -4.157 5.979 1.00 91.50 98 LYS A O 1
ATOM 755 N N . GLU A 1 99 ? -19.733 -4.075 5.858 1.00 89.69 99 GLU A N 1
ATOM 756 C CA . GLU A 1 99 ? -19.654 -2.625 5.847 1.00 89.69 99 GLU A CA 1
ATOM 757 C C . GLU A 1 99 ? -20.450 -2.023 4.669 1.00 89.69 99 GLU A C 1
ATOM 759 O O . GLU A 1 99 ? -20.239 -2.336 3.488 1.00 89.69 99 GLU A O 1
ATOM 764 N N . GLY A 1 100 ? -21.370 -1.116 4.992 1.00 86.31 100 GLY A N 1
ATOM 765 C CA . GLY A 1 100 ? -22.282 -0.501 4.036 1.00 86.31 100 GLY A CA 1
ATOM 766 C C . GLY A 1 100 ? -23.428 -1.410 3.586 1.00 86.31 100 GLY A C 1
ATOM 767 O O . GLY A 1 100 ? -24.037 -1.110 2.558 1.00 86.31 100 GLY A O 1
ATOM 768 N N . ASP A 1 101 ? -23.706 -2.506 4.300 1.00 88.31 101 ASP A N 1
ATOM 769 C CA . ASP A 1 101 ? -25.020 -3.151 4.245 1.00 88.31 101 ASP A CA 1
ATOM 770 C C . ASP A 1 101 ? -26.113 -2.145 4.660 1.00 88.31 101 ASP A C 1
ATOM 772 O O . ASP A 1 101 ? -25.869 -1.167 5.372 1.00 88.31 101 ASP A O 1
ATOM 776 N N . GLY A 1 102 ? -27.341 -2.377 4.191 1.00 87.44 102 GLY A N 1
ATOM 777 C CA . GLY A 1 102 ? -28.496 -1.574 4.593 1.00 87.44 102 GLY A CA 1
ATOM 778 C C . GLY A 1 102 ? -28.793 -1.676 6.093 1.00 87.44 102 GLY A C 1
ATOM 779 O O . GLY A 1 102 ? -28.296 -2.567 6.782 1.00 87.44 102 GLY A O 1
ATOM 780 N N . ALA A 1 103 ? -29.636 -0.769 6.592 1.00 89.75 103 ALA A N 1
ATOM 781 C CA . ALA A 1 103 ? -30.032 -0.759 7.995 1.00 89.75 103 ALA A CA 1
ATOM 782 C C . ALA A 1 103 ? -30.703 -2.083 8.404 1.00 89.75 103 ALA A C 1
ATOM 784 O O . ALA A 1 103 ? -31.682 -2.515 7.791 1.00 89.75 103 ALA A O 1
ATOM 785 N N . ALA A 1 104 ? -30.187 -2.699 9.463 1.00 89.31 104 ALA A N 1
ATOM 786 C CA . ALA A 1 104 ? -30.791 -3.830 10.148 1.00 89.31 104 ALA A CA 1
ATOM 787 C C . ALA A 1 104 ? -31.727 -3.334 11.255 1.00 89.31 104 ALA A C 1
ATOM 789 O O . ALA A 1 104 ? -31.483 -2.284 11.849 1.00 89.31 104 ALA A O 1
ATOM 790 N N . VAL A 1 105 ? -32.782 -4.091 11.558 1.00 91.44 105 VAL A N 1
ATOM 791 C CA . VAL A 1 105 ? -33.694 -3.765 12.662 1.00 91.44 105 VAL A CA 1
ATOM 792 C C . VAL A 1 105 ? -33.373 -4.654 13.856 1.00 91.44 105 VAL A C 1
ATOM 794 O O . VAL A 1 105 ? -33.603 -5.867 13.828 1.00 91.44 105 VAL A O 1
ATOM 797 N N . LEU A 1 106 ? -32.841 -4.027 14.900 1.00 91.69 106 LEU A N 1
ATOM 798 C CA . LEU A 1 106 ? -32.675 -4.614 16.222 1.00 91.69 106 LEU A CA 1
ATOM 799 C C . LEU A 1 106 ? -34.032 -4.619 16.919 1.00 91.69 106 LEU A C 1
ATOM 801 O O . LEU A 1 106 ? -34.743 -3.616 16.867 1.00 91.69 106 LEU A O 1
ATOM 805 N N . GLN A 1 107 ? -34.381 -5.723 17.572 1.00 92.19 107 GLN A N 1
ATOM 806 C CA . GLN A 1 107 ? -35.647 -5.872 18.274 1.00 92.19 107 GLN A CA 1
ATOM 807 C C . GLN A 1 107 ? -35.433 -6.466 19.664 1.00 92.19 107 GLN A C 1
ATOM 809 O O . GLN A 1 107 ? -34.842 -7.538 19.820 1.00 92.19 107 GLN A O 1
ATOM 814 N N . ALA A 1 108 ? -35.947 -5.753 20.661 1.00 91.75 108 ALA A N 1
ATOM 815 C CA . ALA A 1 108 ? -36.070 -6.213 22.026 1.00 91.75 108 ALA A CA 1
ATOM 816 C C . ALA A 1 108 ? -37.416 -6.933 22.193 1.00 91.75 108 ALA A C 1
ATOM 818 O O . ALA A 1 108 ? -38.468 -6.389 21.864 1.00 91.75 108 ALA A O 1
ATOM 819 N N . THR A 1 109 ? -37.390 -8.162 22.693 1.00 89.00 109 THR A N 1
ATOM 820 C CA . THR A 1 109 ? -38.591 -8.970 22.919 1.00 89.00 109 THR A CA 1
ATOM 821 C C . THR A 1 109 ? -38.528 -9.597 24.298 1.00 89.00 109 THR A C 1
ATOM 823 O O . THR A 1 109 ? -37.531 -10.231 24.648 1.00 89.00 109 THR A O 1
ATOM 826 N N . PHE A 1 110 ? -39.604 -9.478 25.067 1.00 84.62 110 PHE A N 1
ATOM 827 C CA . PHE A 1 110 ? -39.837 -10.406 26.169 1.00 84.62 110 PHE A CA 1
ATOM 828 C C . PHE A 1 110 ? -40.106 -11.810 25.597 1.00 84.62 110 PHE A C 1
ATOM 830 O O . PHE A 1 110 ? -40.325 -11.929 24.393 1.00 84.62 110 PHE A O 1
ATOM 837 N N . GLY A 1 111 ? -39.962 -12.866 26.405 1.00 73.38 111 GLY A N 1
ATOM 838 C CA . GLY A 1 111 ? -40.179 -14.260 25.979 1.00 73.38 111 GLY A CA 1
ATOM 839 C C . GLY A 1 111 ? -41.613 -14.556 25.502 1.00 73.38 111 GLY A C 1
ATOM 840 O O . GLY A 1 111 ? -42.228 -13.765 24.798 1.00 73.38 111 GLY A O 1
ATOM 841 N N . ASP A 1 112 ? -42.176 -15.702 25.884 1.00 62.53 112 ASP A N 1
ATOM 842 C CA . ASP A 1 112 ? -43.520 -16.102 25.421 1.00 62.53 112 ASP A CA 1
ATOM 843 C C . ASP A 1 112 ? -44.658 -15.176 25.909 1.00 62.53 112 ASP A C 1
ATOM 845 O O . ASP A 1 112 ? -45.766 -15.217 25.372 1.00 62.53 112 ASP A O 1
ATOM 849 N N . ASP A 1 113 ? -44.377 -14.292 26.870 1.00 58.59 113 ASP A N 1
ATOM 850 C CA . ASP A 1 113 ? -45.333 -13.332 27.410 1.00 58.59 113 ASP A CA 1
ATOM 851 C C . ASP A 1 113 ? -45.144 -11.942 26.778 1.00 58.59 113 ASP A C 1
ATOM 853 O O . ASP A 1 113 ? -44.108 -11.288 26.926 1.00 58.59 113 ASP A O 1
ATOM 857 N N . GLN A 1 114 ? -46.183 -11.463 26.086 1.00 58.94 114 GLN A N 1
ATOM 858 C CA . GLN A 1 114 ? -46.310 -10.056 25.702 1.00 58.94 114 GLN A CA 1
ATOM 859 C C . GLN A 1 114 ? -46.424 -9.218 26.977 1.00 58.94 114 GLN A C 1
ATOM 861 O O . GLN A 1 114 ? -47.410 -9.317 27.706 1.00 58.94 114 GLN A O 1
ATOM 866 N N . VAL A 1 115 ? -45.417 -8.391 27.245 1.00 70.62 115 VAL A N 1
ATOM 867 C CA . VAL A 1 115 ? -45.436 -7.472 28.382 1.00 70.62 115 VAL A CA 1
ATOM 868 C C . VAL A 1 115 ? -45.914 -6.102 27.901 1.00 70.62 115 VAL A C 1
ATOM 870 O O . VAL A 1 115 ? -45.188 -5.389 27.208 1.00 70.62 115 VAL A O 1
ATOM 873 N N . GLU A 1 116 ? -47.157 -5.743 28.230 1.00 74.25 116 GLU A N 1
ATOM 874 C CA . GLU A 1 116 ? -47.718 -4.421 27.923 1.00 74.25 116 GLU A CA 1
ATOM 875 C C . GLU A 1 116 ? -47.147 -3.339 28.854 1.00 74.25 116 GLU A C 1
ATOM 877 O O . GLU A 1 116 ? -46.819 -3.593 30.010 1.00 74.25 116 GLU A O 1
ATOM 882 N N . GLY A 1 117 ? -47.034 -2.104 28.353 1.00 81.38 117 GLY A N 1
ATOM 883 C CA . GLY A 1 117 ? -46.594 -0.954 29.154 1.00 81.38 117 GLY A CA 1
ATOM 884 C C . GLY A 1 117 ? -45.083 -0.862 29.406 1.00 81.38 117 GLY A C 1
ATOM 885 O O . GLY A 1 117 ? -44.658 -0.023 30.199 1.00 81.38 117 GLY A O 1
ATOM 886 N N . ALA A 1 118 ? -44.267 -1.682 28.736 1.00 86.56 118 ALA A N 1
ATOM 887 C CA . ALA A 1 118 ? -42.812 -1.586 28.812 1.00 86.56 118 ALA A CA 1
ATOM 888 C C . ALA A 1 118 ? -42.284 -0.274 28.200 1.00 86.56 118 ALA A C 1
ATOM 890 O O . ALA A 1 118 ? -42.726 0.149 27.133 1.00 86.56 118 ALA A O 1
ATOM 891 N N . THR A 1 119 ? -41.286 0.329 28.848 1.00 91.19 119 THR A N 1
ATOM 892 C CA . THR A 1 119 ? -40.517 1.477 28.326 1.00 91.19 119 THR A CA 1
ATOM 893 C C . THR A 1 119 ? -39.077 1.058 28.062 1.00 91.19 119 THR A C 1
ATOM 895 O O . THR A 1 119 ? -38.524 0.291 28.848 1.00 91.19 119 THR A O 1
ATOM 898 N N . TYR A 1 120 ? -38.464 1.536 26.976 1.00 92.75 120 TYR A N 1
ATOM 899 C CA . TYR A 1 120 ? -37.160 1.046 26.513 1.00 92.75 120 TYR A CA 1
ATOM 900 C C . TYR A 1 120 ? -36.097 2.147 26.486 1.00 92.75 120 TYR A C 1
ATOM 902 O O . TYR A 1 120 ? -36.301 3.225 25.932 1.00 92.75 120 TYR A O 1
ATOM 910 N N . VAL A 1 121 ? -34.918 1.842 27.028 1.00 93.88 121 VAL A N 1
ATOM 911 C CA . VAL A 1 121 ? -33.723 2.690 26.972 1.00 93.88 121 VAL A CA 1
ATOM 912 C C . VAL A 1 121 ? -32.615 1.934 26.252 1.00 93.88 121 VAL A C 1
ATOM 914 O O . VAL A 1 121 ? -32.190 0.865 26.691 1.00 93.88 121 VAL A O 1
ATOM 917 N N . TRP A 1 122 ? -32.140 2.504 25.148 1.00 93.62 122 TRP A N 1
ATOM 918 C CA . TRP A 1 122 ? -31.108 1.919 24.295 1.00 93.62 122 TRP A CA 1
ATOM 919 C C . TRP A 1 122 ? -29.757 2.594 24.520 1.00 93.62 122 TRP A C 1
ATOM 921 O O . TRP A 1 122 ? -29.669 3.819 24.557 1.00 93.62 122 TRP A O 1
ATOM 931 N N . ASP A 1 123 ? -28.701 1.790 24.611 1.00 92.06 123 ASP A N 1
ATOM 932 C CA . ASP A 1 123 ? -27.312 2.241 24.662 1.00 92.06 123 ASP A CA 1
ATOM 933 C C . ASP A 1 123 ? -26.520 1.590 23.521 1.00 92.06 123 ASP A C 1
ATOM 935 O O . ASP A 1 123 ? -26.217 0.395 23.530 1.00 92.06 123 ASP A O 1
ATOM 939 N N . GLY A 1 124 ? -26.218 2.403 22.509 1.00 86.50 124 GLY A N 1
ATOM 940 C CA . GLY A 1 124 ? -25.391 2.040 21.360 1.00 86.50 124 GLY A CA 1
ATOM 941 C C . GLY A 1 124 ? -23.977 2.614 21.427 1.00 86.50 124 GLY A C 1
ATOM 942 O O . GLY A 1 124 ? -23.295 2.641 20.403 1.00 86.50 124 GLY A O 1
ATOM 943 N N . THR A 1 125 ? -23.532 3.113 22.586 1.00 86.81 125 THR A N 1
ATOM 944 C CA . THR A 1 125 ? -22.254 3.833 22.710 1.00 86.81 125 THR A CA 1
ATOM 945 C C . THR A 1 125 ? -21.066 2.973 22.280 1.00 86.81 125 THR A C 1
ATOM 947 O O . THR A 1 125 ? -20.183 3.478 21.590 1.00 86.81 125 THR A O 1
ATOM 950 N N . ASP A 1 126 ? -21.080 1.677 22.605 1.00 83.75 126 ASP A N 1
ATOM 951 C CA . ASP A 1 126 ? -20.025 0.720 22.233 1.00 83.75 126 ASP A CA 1
ATOM 952 C C . ASP A 1 126 ? -20.105 0.300 20.750 1.00 83.75 126 ASP A C 1
ATOM 954 O O . ASP A 1 126 ? -19.142 -0.216 20.190 1.00 83.75 126 ASP A O 1
ATOM 958 N N . ALA A 1 127 ? -21.246 0.516 20.087 1.00 86.12 127 ALA A N 1
ATOM 959 C CA . ALA A 1 127 ? -21.457 0.188 18.676 1.00 86.12 127 ALA A CA 1
ATOM 960 C C . ALA A 1 127 ? -21.241 1.384 17.728 1.00 86.12 127 ALA A C 1
ATOM 962 O O . ALA A 1 127 ? -21.173 1.192 16.512 1.00 86.12 127 ALA A O 1
ATOM 963 N N . LYS A 1 128 ? -21.082 2.608 18.256 1.00 86.38 128 LYS A N 1
ATOM 964 C CA . LYS A 1 128 ? -20.909 3.839 17.455 1.00 86.38 128 LYS A CA 1
ATOM 965 C C . LYS A 1 128 ? -19.696 3.801 16.524 1.00 86.38 128 LYS A C 1
ATOM 967 O O . LYS A 1 128 ? -19.650 4.506 15.520 1.00 86.38 128 LYS A O 1
ATOM 972 N N . ASP A 1 129 ? -18.688 3.010 16.887 1.00 81.69 129 ASP A N 1
ATOM 973 C CA . ASP A 1 129 ? -17.449 2.903 16.130 1.00 81.69 129 ASP A CA 1
ATOM 974 C C . ASP A 1 129 ? -17.577 1.984 14.906 1.00 81.69 129 ASP A C 1
ATOM 976 O O . ASP A 1 129 ? -16.782 2.147 13.981 1.00 81.69 129 ASP A O 1
ATOM 980 N N . ILE A 1 130 ? -18.593 1.107 14.870 1.00 87.81 130 ILE A N 1
ATOM 981 C CA . ILE A 1 130 ? -18.867 0.140 13.788 1.00 87.81 130 ILE A CA 1
ATOM 982 C C . ILE A 1 130 ? -20.138 0.464 12.983 1.00 87.81 130 ILE A C 1
ATOM 984 O O . ILE A 1 130 ? -20.342 -0.045 11.880 1.00 87.81 130 ILE A O 1
ATOM 988 N N . GLY A 1 131 ? -21.012 1.325 13.502 1.00 89.31 131 GLY A N 1
ATOM 989 C CA . GLY A 1 131 ? -22.275 1.645 12.851 1.00 89.31 131 GLY A CA 1
ATOM 990 C C . GLY A 1 131 ? -23.034 2.790 13.501 1.00 89.31 131 GLY A C 1
ATOM 991 O O . GLY A 1 131 ? -22.642 3.330 14.532 1.00 89.31 131 GLY A O 1
ATOM 992 N N . VAL A 1 132 ? -24.152 3.156 12.880 1.00 89.69 132 VAL A N 1
ATOM 993 C CA . VAL A 1 132 ? -25.084 4.161 13.404 1.00 89.69 132 VAL A CA 1
ATOM 994 C C . VAL A 1 132 ? -26.303 3.453 13.983 1.00 89.69 132 VAL A C 1
ATOM 996 O O . VAL A 1 132 ? -26.952 2.680 13.276 1.00 89.69 132 VAL A O 1
ATOM 999 N N . VAL A 1 133 ? -26.615 3.737 15.250 1.00 88.62 133 VAL A N 1
ATOM 1000 C CA . VAL A 1 133 ? -27.823 3.263 15.939 1.00 88.62 133 VAL A CA 1
ATOM 1001 C C . VAL A 1 133 ? -28.836 4.406 15.988 1.00 88.62 133 VAL A C 1
ATOM 1003 O O . VAL A 1 133 ? -28.527 5.458 16.542 1.00 88.62 133 VAL A O 1
ATOM 1006 N N . ASN A 1 134 ? -30.018 4.217 15.395 1.00 90.75 134 ASN A N 1
ATOM 1007 C CA . ASN A 1 134 ? -31.060 5.244 15.291 1.00 90.75 134 ASN A CA 1
ATOM 1008 C C . ASN A 1 134 ? -32.439 4.714 15.715 1.00 90.75 134 ASN A C 1
ATOM 1010 O O . ASN A 1 134 ? -32.773 3.582 15.355 1.00 90.75 134 ASN A O 1
ATOM 1014 N N . PRO A 1 135 ? -33.282 5.539 16.371 1.00 90.25 135 PRO A N 1
ATOM 1015 C CA . PRO A 1 135 ? -34.621 5.131 16.791 1.00 90.25 135 PRO A CA 1
ATOM 1016 C C . PRO A 1 135 ? -35.485 4.606 15.641 1.00 90.25 135 PRO A C 1
ATOM 1018 O O . PRO A 1 135 ? -35.445 5.130 14.524 1.00 90.25 135 PRO A O 1
ATOM 1021 N N . PHE A 1 136 ? -36.308 3.598 15.930 1.00 91.31 136 PHE A N 1
ATOM 1022 C CA . PHE A 1 136 ? -37.350 3.134 15.021 1.00 91.31 136 PHE A CA 1
ATOM 1023 C C . PHE A 1 136 ? -38.621 3.974 15.229 1.00 91.31 136 PHE A C 1
ATOM 1025 O O . PHE A 1 136 ? -39.087 4.119 16.354 1.00 91.31 136 PHE A O 1
ATOM 1032 N N . ALA A 1 137 ? -39.162 4.554 14.151 1.00 85.94 137 ALA A N 1
ATOM 1033 C CA . ALA A 1 137 ? -40.104 5.681 14.220 1.00 85.94 137 ALA A CA 1
ATOM 1034 C C . ALA A 1 137 ? -41.401 5.422 15.013 1.00 85.94 137 ALA A C 1
ATOM 1036 O O . ALA A 1 137 ? -41.931 6.361 15.597 1.00 85.94 137 ALA A O 1
ATOM 1037 N N . ASP A 1 138 ? -41.876 4.173 15.059 1.00 86.56 138 ASP A N 1
ATOM 1038 C CA . ASP A 1 138 ? -43.192 3.823 15.614 1.00 86.56 138 ASP A CA 1
ATOM 1039 C C . ASP A 1 138 ? -43.147 2.660 16.628 1.00 86.56 138 ASP A C 1
ATOM 1041 O O . ASP A 1 138 ? -44.186 2.104 16.980 1.00 86.56 138 ASP A O 1
ATOM 1045 N N . ASP A 1 139 ? -41.956 2.242 17.071 1.00 89.50 139 ASP A N 1
ATOM 1046 C CA . ASP A 1 139 ? -41.798 1.093 17.971 1.00 89.50 139 ASP A CA 1
ATOM 1047 C C . ASP A 1 139 ? -40.530 1.231 18.826 1.00 89.50 139 ASP A C 1
ATOM 1049 O O . ASP A 1 139 ? -39.419 0.981 18.362 1.00 89.50 139 ASP A O 1
ATOM 1053 N N . GLU A 1 140 ? -40.697 1.620 20.093 1.00 89.88 140 GLU A N 1
ATOM 1054 C CA . GLU A 1 140 ? -39.590 1.823 21.041 1.00 89.88 140 GLU A CA 1
ATOM 1055 C C . GLU A 1 140 ? -38.845 0.522 21.388 1.00 89.88 140 GLU A C 1
ATOM 1057 O O . GLU A 1 140 ? -37.690 0.567 21.822 1.00 89.88 140 GLU A O 1
ATOM 1062 N N . SER A 1 141 ? -39.461 -0.643 21.139 1.00 90.12 141 SER A N 1
ATOM 1063 C CA . SER A 1 141 ? -38.802 -1.949 21.268 1.00 90.12 141 SER A CA 1
ATOM 1064 C C . SER A 1 141 ? -37.837 -2.241 20.113 1.00 90.12 141 SER A C 1
ATOM 1066 O O . SER A 1 141 ? -37.210 -3.303 20.085 1.00 90.12 141 SER A O 1
ATOM 1068 N N . LYS A 1 142 ? -37.680 -1.312 19.157 1.00 93.38 142 LYS A N 1
ATOM 1069 C CA . LYS A 1 142 ? -36.816 -1.461 17.985 1.00 93.38 142 LYS A CA 1
ATOM 1070 C C . LYS A 1 142 ? -35.840 -0.301 17.798 1.00 93.38 142 LYS A C 1
ATOM 1072 O O . LYS A 1 142 ? -36.112 0.853 18.122 1.00 93.38 142 LYS A O 1
ATOM 1077 N N . GLN A 1 143 ? -34.703 -0.615 17.183 1.00 93.12 143 GLN A N 1
ATOM 1078 C CA . GLN A 1 143 ? -33.714 0.351 16.694 1.00 93.12 143 GLN A CA 1
ATOM 1079 C C . GLN A 1 143 ? -33.232 -0.053 15.302 1.00 93.12 143 GLN A C 1
ATOM 1081 O O . GLN A 1 143 ? -33.140 -1.237 14.982 1.00 93.12 143 GLN A O 1
ATOM 1086 N N . TYR A 1 144 ? -32.854 0.928 14.491 1.00 91.88 144 TYR A N 1
ATOM 1087 C CA . TYR A 1 144 ? -32.064 0.695 13.290 1.00 91.88 144 TYR A CA 1
ATOM 1088 C C . TYR A 1 144 ? -30.580 0.641 13.640 1.00 91.88 144 TYR A C 1
ATOM 1090 O O . TYR A 1 144 ? -30.073 1.534 14.312 1.00 91.88 144 TYR A O 1
ATOM 1098 N N . PHE A 1 145 ? -29.871 -0.353 13.114 1.00 91.62 145 PHE A N 1
ATOM 1099 C CA . PHE A 1 145 ? -28.414 -0.404 13.093 1.00 91.62 145 PHE A CA 1
ATOM 1100 C C . PHE A 1 145 ? -27.926 -0.382 11.646 1.00 91.62 145 PHE A C 1
ATOM 1102 O O . PHE A 1 145 ? -28.227 -1.286 10.871 1.00 91.62 145 PHE A O 1
ATOM 1109 N N . THR A 1 146 ? -27.171 0.648 11.270 1.00 92.88 146 THR A N 1
ATOM 1110 C CA . THR A 1 146 ? -26.551 0.741 9.941 1.00 92.88 146 THR A CA 1
ATOM 1111 C C . THR A 1 146 ? -25.052 0.468 10.063 1.00 92.88 146 THR A C 1
ATOM 1113 O O . THR A 1 146 ? -24.362 1.293 10.666 1.00 92.88 146 THR A O 1
ATOM 1116 N N . PRO A 1 147 ? -24.528 -0.644 9.515 1.00 91.81 147 PRO A N 1
ATOM 1117 C CA . PRO A 1 147 ? -23.108 -0.982 9.598 1.00 91.81 147 PRO A CA 1
ATOM 1118 C C . PRO A 1 147 ? -22.284 -0.053 8.700 1.00 91.81 147 PRO A C 1
ATOM 1120 O O . PRO A 1 147 ? -22.357 -0.132 7.473 1.00 91.81 147 PRO A O 1
ATOM 1123 N N . THR A 1 148 ? -21.487 0.836 9.293 1.00 88.12 148 THR A N 1
ATOM 1124 C CA . THR A 1 148 ? -20.705 1.843 8.551 1.00 88.12 148 THR A CA 1
ATOM 1125 C C . THR A 1 148 ? -19.207 1.605 8.587 1.00 88.12 148 THR A C 1
ATOM 1127 O O . THR A 1 148 ? -18.532 2.081 7.684 1.00 88.12 148 THR A O 1
ATOM 1130 N N . ASN A 1 149 ? -18.691 0.878 9.581 1.00 87.94 149 ASN A N 1
ATOM 1131 C CA . ASN A 1 149 ? -17.269 0.585 9.730 1.00 87.94 149 ASN A CA 1
ATOM 1132 C C . ASN A 1 149 ? -17.070 -0.858 10.202 1.00 87.94 149 ASN A C 1
ATOM 1134 O O . ASN A 1 149 ? -17.900 -1.414 10.915 1.00 87.94 149 ASN A O 1
ATOM 1138 N N . VAL A 1 150 ? -15.946 -1.455 9.822 1.00 90.38 150 VAL A N 1
ATOM 1139 C CA . VAL A 1 150 ? -15.569 -2.812 10.243 1.00 90.38 150 VAL A CA 1
ATOM 1140 C C . VAL A 1 150 ? -15.175 -2.825 11.711 1.00 90.38 150 VAL A C 1
ATOM 1142 O O . VAL A 1 150 ? -14.503 -1.908 12.182 1.00 90.38 150 VAL A O 1
ATOM 1145 N N . GLY A 1 151 ? -15.548 -3.892 12.407 1.00 87.81 151 GLY A N 1
ATOM 1146 C CA . GLY A 1 151 ? -15.153 -4.131 13.785 1.00 87.81 151 GLY A CA 1
ATOM 1147 C C . GLY A 1 151 ? -16.208 -4.903 14.562 1.00 87.81 151 GLY A C 1
ATOM 1148 O O . GLY A 1 151 ? -17.142 -5.480 13.999 1.00 87.81 151 GLY A O 1
ATOM 1149 N N . LYS A 1 152 ? -16.052 -4.888 15.884 1.00 86.19 152 LYS A N 1
ATOM 1150 C CA . LYS A 1 152 ? -16.971 -5.504 16.840 1.00 86.19 152 LYS A CA 1
ATOM 1151 C C . LYS A 1 152 ? -17.506 -4.422 17.775 1.00 86.19 152 LYS A C 1
ATOM 1153 O O . LYS A 1 152 ? -16.765 -3.528 18.170 1.00 86.19 152 LYS A O 1
ATOM 1158 N N . GLY A 1 153 ? -18.782 -4.503 18.124 1.00 87.12 153 GLY A N 1
ATOM 1159 C CA . GLY A 1 153 ? -19.438 -3.552 19.018 1.00 87.12 153 GLY A CA 1
ATOM 1160 C C . GLY A 1 153 ? -20.623 -4.194 19.720 1.00 87.12 153 GLY A C 1
ATOM 1161 O O . GLY A 1 153 ? -21.109 -5.243 19.300 1.00 87.12 153 GLY A O 1
ATOM 1162 N N . THR A 1 154 ? -21.085 -3.573 20.802 1.00 89.88 154 THR A N 1
ATOM 1163 C CA . THR A 1 154 ? -22.212 -4.085 21.593 1.00 89.88 154 THR A CA 1
ATOM 1164 C C . THR A 1 154 ? -23.335 -3.062 21.619 1.00 89.88 154 THR A C 1
ATOM 1166 O O . THR A 1 154 ? -23.095 -1.881 21.859 1.00 89.88 154 THR A O 1
ATOM 1169 N N . VAL A 1 155 ? -24.567 -3.513 21.405 1.00 91.56 155 VAL A N 1
ATOM 1170 C CA . VAL A 1 155 ? -25.771 -2.717 21.673 1.00 91.56 155 VAL A CA 1
ATOM 1171 C C . VAL A 1 155 ? -26.447 -3.276 22.914 1.00 91.56 155 VAL A C 1
ATOM 1173 O O . VAL A 1 155 ? -26.602 -4.490 23.041 1.00 91.56 155 VAL A O 1
ATOM 1176 N N . LYS A 1 156 ? -26.840 -2.399 23.835 1.00 93.69 156 LYS A N 1
ATOM 1177 C CA . LYS A 1 156 ? -27.524 -2.754 25.080 1.00 93.69 156 LYS A CA 1
ATOM 1178 C C . LYS A 1 156 ? -28.914 -2.129 25.098 1.00 93.69 156 LYS A C 1
ATOM 1180 O O . LYS A 1 156 ? -29.121 -1.035 24.574 1.00 93.69 156 LYS A O 1
ATOM 1185 N N . VAL A 1 157 ? -29.859 -2.813 25.728 1.00 93.94 157 VAL A N 1
ATOM 1186 C CA . VAL A 1 157 ? -31.213 -2.311 25.968 1.00 93.94 157 VAL A CA 1
ATOM 1187 C C . VAL A 1 157 ? -31.625 -2.609 27.403 1.00 93.94 157 VAL A C 1
ATOM 1189 O O . VAL A 1 157 ? -31.343 -3.684 27.935 1.00 93.94 157 VAL A O 1
ATOM 1192 N N . THR A 1 158 ? -32.280 -1.639 28.033 1.00 93.88 158 THR A N 1
ATOM 1193 C CA . THR A 1 158 ? -32.954 -1.795 29.322 1.00 93.88 158 THR A CA 1
ATOM 1194 C C . THR A 1 158 ? -34.439 -1.532 29.122 1.00 93.88 158 THR A C 1
ATOM 1196 O O . THR A 1 158 ? -34.804 -0.459 28.648 1.00 93.88 158 THR A O 1
ATOM 1199 N N . ALA A 1 159 ? -35.285 -2.501 29.461 1.00 92.50 159 ALA A N 1
ATOM 1200 C CA . ALA A 1 159 ? -36.734 -2.354 29.462 1.00 92.50 159 ALA A CA 1
ATOM 1201 C C . ALA A 1 159 ? -37.252 -2.249 30.902 1.00 92.50 159 ALA A C 1
ATOM 1203 O O . ALA A 1 159 ? -36.847 -3.037 31.757 1.00 92.50 159 ALA A O 1
ATOM 1204 N N . THR A 1 160 ? -38.161 -1.313 31.161 1.00 90.75 160 THR A N 1
ATOM 1205 C CA . THR A 1 160 ? -38.777 -1.110 32.478 1.00 90.75 160 THR A CA 1
ATOM 1206 C C . THR A 1 160 ? -40.265 -1.418 32.416 1.00 90.75 160 THR A C 1
ATOM 1208 O O . THR A 1 160 ? -40.982 -0.828 31.607 1.00 90.75 160 THR A O 1
ATOM 1211 N N . VAL A 1 161 ? -40.717 -2.320 33.291 1.00 87.19 161 VAL A N 1
ATOM 1212 C CA . VAL A 1 161 ? -42.109 -2.784 33.420 1.00 87.19 161 VAL A CA 1
ATOM 1213 C C . VAL A 1 161 ? -42.480 -2.717 34.896 1.00 87.19 161 VAL A C 1
ATOM 1215 O O . VAL A 1 161 ? -41.768 -3.288 35.719 1.00 87.19 161 VAL A O 1
ATOM 1218 N N . ASP A 1 162 ? -43.542 -1.990 35.251 1.00 84.50 162 ASP A N 1
ATOM 1219 C CA . ASP A 1 162 ? -44.016 -1.839 36.640 1.00 84.50 162 ASP A CA 1
ATOM 1220 C C . ASP A 1 162 ? -42.910 -1.473 37.659 1.00 84.50 162 ASP A C 1
ATOM 1222 O O . ASP A 1 162 ? -42.935 -1.867 38.824 1.00 84.50 162 ASP A O 1
ATOM 1226 N N . GLY A 1 163 ? -41.903 -0.711 37.215 1.00 82.81 163 GLY A N 1
ATOM 1227 C CA . GLY A 1 163 ? -40.756 -0.296 38.032 1.00 82.81 163 GLY A CA 1
ATOM 1228 C C . GLY A 1 163 ? -39.616 -1.320 38.152 1.00 82.81 163 GLY A C 1
ATOM 1229 O O . GLY A 1 163 ? -38.616 -1.015 38.800 1.00 82.81 163 GLY A O 1
ATOM 1230 N N . LYS A 1 164 ? -39.718 -2.499 37.523 1.00 84.06 164 LYS A N 1
ATOM 1231 C CA . LYS A 1 164 ? -38.649 -3.511 37.438 1.00 84.06 164 LYS A CA 1
ATOM 1232 C C . LYS A 1 164 ? -37.873 -3.365 36.123 1.00 84.06 164 LYS A C 1
ATOM 1234 O O . LYS A 1 164 ? -38.476 -3.244 35.059 1.00 84.06 164 LYS A O 1
ATOM 1239 N N . GLU A 1 165 ? -36.540 -3.383 36.201 1.00 90.19 165 GLU A N 1
ATOM 1240 C CA . GLU A 1 165 ? -35.643 -3.303 35.037 1.00 90.19 165 GLU A CA 1
ATOM 1241 C C . GLU A 1 165 ? -35.251 -4.692 34.514 1.00 90.19 165 GLU A C 1
ATOM 1243 O O . GLU A 1 165 ? -34.863 -5.576 35.281 1.00 90.19 165 GLU A O 1
ATOM 1248 N N . TYR A 1 166 ? -35.240 -4.835 33.191 1.00 88.62 166 TYR A N 1
ATOM 1249 C CA . TYR A 1 166 ? -34.758 -6.005 32.461 1.00 88.62 166 TYR A CA 1
ATOM 1250 C C . TYR A 1 166 ? -33.701 -5.566 31.452 1.00 88.62 166 TYR A C 1
ATOM 1252 O O . TYR A 1 166 ? -33.890 -4.566 30.766 1.00 88.62 166 TYR A O 1
ATOM 1260 N N . LYS A 1 167 ? -32.581 -6.287 31.353 1.00 91.75 167 LYS A N 1
ATOM 1261 C CA . LYS A 1 167 ? -31.422 -5.881 30.542 1.00 91.75 167 LYS A CA 1
ATOM 1262 C C . LYS A 1 167 ? -31.074 -6.955 29.527 1.00 91.75 167 LYS A C 1
ATOM 1264 O O . LYS A 1 167 ? -31.063 -8.133 29.868 1.00 91.75 167 LYS A O 1
ATOM 1269 N N . ALA A 1 168 ? -30.749 -6.534 28.312 1.00 91.81 168 ALA A N 1
ATOM 1270 C CA . ALA A 1 168 ? -30.258 -7.402 27.252 1.00 91.81 168 ALA A CA 1
ATOM 1271 C C . ALA A 1 168 ? -29.132 -6.713 26.475 1.00 91.81 168 ALA A C 1
ATOM 1273 O O . ALA A 1 168 ? -29.054 -5.484 26.415 1.00 91.81 168 ALA A O 1
ATOM 1274 N N . SER A 1 169 ? -28.255 -7.510 25.872 1.00 92.19 169 SER A N 1
ATOM 1275 C CA . SER A 1 169 ? -27.147 -7.024 25.053 1.00 92.19 169 SER A CA 1
ATOM 1276 C C . SER A 1 169 ? -26.939 -7.911 23.838 1.00 92.19 169 SER A C 1
ATOM 1278 O O . SER A 1 169 ? -27.121 -9.124 23.922 1.00 92.19 169 SER A O 1
ATOM 1280 N N . LEU A 1 170 ? -26.497 -7.310 22.741 1.00 89.81 170 LEU A N 1
ATOM 1281 C CA . LEU A 1 170 ? -26.211 -7.989 21.489 1.00 89.81 170 LEU A CA 1
ATOM 1282 C C . LEU A 1 170 ? -24.845 -7.552 20.966 1.00 89.81 170 LEU A C 1
ATOM 1284 O O . LEU A 1 170 ? -24.613 -6.365 20.732 1.00 89.81 170 LEU A O 1
ATOM 1288 N N . ASN A 1 171 ? -23.969 -8.531 20.755 1.00 89.50 171 ASN A N 1
ATOM 1289 C CA . ASN A 1 171 ? -22.692 -8.327 20.085 1.00 89.50 171 ASN A CA 1
ATOM 1290 C C . ASN A 1 171 ? -22.919 -8.324 18.573 1.00 89.50 171 ASN A C 1
ATOM 1292 O O . ASN A 1 171 ? -23.518 -9.251 18.029 1.00 89.50 171 ASN A O 1
ATOM 1296 N N . ILE A 1 172 ? -22.418 -7.299 17.897 1.00 87.25 172 ILE A N 1
ATOM 1297 C CA . ILE A 1 172 ? -22.517 -7.133 16.451 1.00 87.25 172 ILE A CA 1
ATOM 1298 C C . ILE A 1 172 ? -21.106 -7.147 15.871 1.00 87.25 172 ILE A C 1
ATOM 1300 O O . ILE A 1 172 ? -20.222 -6.437 16.351 1.00 87.25 172 ILE A O 1
ATOM 1304 N N . THR A 1 173 ? -20.910 -7.946 14.823 1.00 88.69 173 THR A N 1
ATOM 1305 C CA . THR A 1 173 ? -19.681 -7.946 14.023 1.00 88.69 173 THR A CA 1
ATOM 1306 C C . THR A 1 173 ? -19.988 -7.406 12.633 1.00 88.69 173 THR A C 1
ATOM 1308 O O . THR A 1 173 ? -20.902 -7.889 11.958 1.00 88.69 173 THR A O 1
ATOM 1311 N N . VAL A 1 174 ? -19.220 -6.401 12.219 1.00 91.25 174 VAL A N 1
ATOM 1312 C CA . VAL A 1 174 ? -19.233 -5.855 10.862 1.00 91.25 174 VAL A CA 1
ATOM 1313 C C . VAL A 1 174 ? -17.929 -6.247 10.185 1.00 91.25 174 VAL A C 1
ATOM 1315 O O . VAL A 1 174 ? -16.850 -5.856 10.621 1.00 91.25 174 VAL A O 1
ATOM 1318 N N . GLU A 1 175 ? -18.033 -7.020 9.115 1.00 92.25 175 GLU A N 1
ATOM 1319 C CA . GLU A 1 175 ? -16.929 -7.471 8.279 1.00 92.25 175 GLU A CA 1
ATOM 1320 C C . GLU A 1 175 ? -16.678 -6.497 7.122 1.00 92.25 175 GLU A C 1
ATOM 1322 O O . GLU A 1 175 ? -17.563 -5.756 6.682 1.00 92.25 175 GLU A O 1
ATOM 1327 N N . ALA A 1 176 ? -15.459 -6.510 6.587 1.00 93.25 176 ALA A N 1
ATOM 1328 C CA . ALA A 1 176 ? -15.128 -5.730 5.403 1.00 93.25 176 ALA A CA 1
ATOM 1329 C C . ALA A 1 176 ? -15.856 -6.265 4.159 1.00 93.25 176 ALA A C 1
ATOM 1331 O O . ALA A 1 176 ? -15.875 -7.468 3.893 1.00 93.25 176 ALA A O 1
ATOM 1332 N N . ASP A 1 177 ? -16.385 -5.361 3.335 1.00 93.44 177 ASP A N 1
ATOM 1333 C CA . ASP A 1 177 ? -16.818 -5.696 1.979 1.00 93.44 177 ASP A CA 1
ATOM 1334 C C . ASP A 1 177 ? -15.698 -5.404 0.978 1.00 93.44 177 ASP A C 1
ATOM 1336 O O . ASP A 1 177 ? -15.667 -4.341 0.356 1.00 93.44 177 ASP A O 1
ATOM 1340 N N . TYR A 1 178 ? -14.767 -6.346 0.810 1.00 94.31 178 TYR A N 1
ATOM 1341 C CA . TYR A 1 178 ? -13.614 -6.162 -0.080 1.00 94.31 178 TYR A CA 1
ATOM 1342 C C . TYR A 1 178 ? -13.981 -5.950 -1.555 1.00 94.31 178 TYR A C 1
ATOM 1344 O O . TYR A 1 178 ? -13.142 -5.483 -2.317 1.00 94.31 178 TYR A O 1
ATOM 1352 N N . THR A 1 179 ? -15.232 -6.194 -1.966 1.00 93.31 179 THR A N 1
ATOM 1353 C CA . THR A 1 179 ? -15.689 -5.833 -3.321 1.00 93.31 179 THR A CA 1
ATOM 1354 C C . THR A 1 179 ? -15.732 -4.317 -3.551 1.00 93.31 179 THR A C 1
ATOM 1356 O O . THR A 1 179 ? -15.710 -3.868 -4.694 1.00 93.31 179 THR A O 1
ATOM 1359 N N . LYS A 1 180 ? -15.747 -3.520 -2.471 1.00 92.50 180 LYS A N 1
ATOM 1360 C CA . LYS A 1 180 ? -15.710 -2.048 -2.489 1.00 92.50 180 LYS A CA 1
ATOM 1361 C C . LYS A 1 180 ? -14.295 -1.475 -2.331 1.00 92.50 180 LYS A C 1
ATOM 1363 O O . LYS A 1 180 ? -14.144 -0.256 -2.263 1.00 92.50 180 LYS A O 1
ATOM 1368 N N . TYR A 1 181 ? -13.275 -2.327 -2.220 1.00 96.56 181 TYR A N 1
ATOM 1369 C CA . TYR A 1 181 ? -11.889 -1.924 -1.993 1.00 96.56 181 TYR A CA 1
ATOM 1370 C C . TYR A 1 181 ? -11.081 -1.996 -3.291 1.00 96.56 181 TYR A C 1
ATOM 1372 O O . TYR A 1 181 ? -11.269 -2.883 -4.118 1.00 96.56 181 TYR A O 1
ATOM 1380 N N . THR A 1 182 ? -10.138 -1.070 -3.445 1.00 98.38 182 THR A N 1
ATOM 1381 C CA . THR A 1 182 ? -9.076 -1.163 -4.449 1.00 98.38 182 THR A CA 1
ATOM 1382 C C . THR A 1 182 ? -7.979 -2.059 -3.886 1.00 98.38 182 THR A C 1
ATOM 1384 O O . THR A 1 182 ? -7.317 -1.700 -2.913 1.00 98.38 182 THR A O 1
ATOM 1387 N N . GLU A 1 183 ? -7.815 -3.242 -4.469 1.00 98.38 183 GLU A N 1
ATOM 1388 C CA . GLU A 1 183 ? -6.831 -4.224 -4.016 1.00 98.38 183 GLU A CA 1
ATOM 1389 C C . GLU A 1 183 ? -5.436 -3.910 -4.585 1.00 98.38 183 GLU A C 1
ATOM 1391 O O . GLU A 1 183 ? -5.260 -3.786 -5.797 1.00 98.38 183 GLU A O 1
ATOM 1396 N N . ILE A 1 184 ? -4.436 -3.799 -3.710 1.00 98.44 184 ILE A N 1
ATOM 1397 C CA . ILE A 1 184 ? -3.035 -3.517 -4.037 1.00 98.44 184 ILE A CA 1
ATOM 1398 C C . ILE A 1 184 ? -2.244 -4.821 -3.918 1.00 98.44 184 ILE A C 1
ATOM 1400 O O . ILE A 1 184 ? -2.011 -5.322 -2.818 1.00 98.44 184 ILE A O 1
ATOM 1404 N N . LYS A 1 185 ? -1.846 -5.384 -5.064 1.00 96.62 185 LYS A N 1
ATOM 1405 C CA . LYS A 1 185 ? -1.075 -6.643 -5.158 1.00 96.62 185 LYS A CA 1
ATOM 1406 C C . LYS A 1 185 ? 0.363 -6.461 -5.623 1.00 96.62 185 LYS A C 1
ATOM 1408 O O . LYS A 1 185 ? 1.139 -7.407 -5.567 1.00 96.62 185 LYS A O 1
ATOM 1413 N N . THR A 1 186 ? 0.703 -5.285 -6.136 1.00 95.00 186 THR A N 1
ATOM 1414 C CA . THR A 1 186 ? 2.018 -4.999 -6.710 1.00 95.00 186 THR A CA 1
ATOM 1415 C C . THR A 1 186 ? 2.639 -3.799 -6.023 1.00 95.00 186 THR A C 1
ATOM 1417 O O . THR A 1 186 ? 1.934 -2.918 -5.523 1.00 95.00 186 THR A O 1
ATOM 1420 N N . ALA A 1 187 ? 3.970 -3.757 -6.016 1.00 92.56 187 ALA A N 1
ATOM 1421 C CA . ALA A 1 187 ? 4.688 -2.617 -5.478 1.00 92.56 187 ALA A CA 1
ATOM 1422 C C . ALA A 1 187 ? 4.388 -1.336 -6.270 1.00 92.56 187 ALA A C 1
ATOM 1424 O O . ALA A 1 187 ? 4.139 -0.308 -5.654 1.00 92.56 187 ALA A O 1
ATOM 1425 N N . ASP A 1 188 ? 4.281 -1.407 -7.602 1.00 89.50 188 ASP A N 1
ATOM 1426 C CA . ASP A 1 188 ? 3.916 -0.252 -8.436 1.00 89.50 188 ASP A CA 1
ATOM 1427 C C . ASP A 1 188 ? 2.567 0.364 -8.043 1.00 89.50 188 ASP A C 1
ATOM 1429 O O . ASP A 1 188 ? 2.471 1.579 -7.899 1.00 89.50 188 ASP A O 1
ATOM 1433 N N . ALA A 1 189 ? 1.541 -0.454 -7.784 1.00 95.00 189 ALA A N 1
ATOM 1434 C CA . ALA A 1 189 ? 0.235 0.046 -7.350 1.00 95.00 189 ALA A CA 1
ATOM 1435 C C . ALA A 1 189 ? 0.297 0.724 -5.966 1.00 95.00 189 ALA A C 1
ATOM 1437 O O . ALA A 1 189 ? -0.444 1.672 -5.700 1.00 95.00 189 ALA A O 1
ATOM 1438 N N . MET A 1 190 ? 1.196 0.270 -5.084 1.00 96.38 190 MET A N 1
ATOM 1439 C CA . MET A 1 190 ? 1.471 0.965 -3.825 1.00 96.38 190 MET A CA 1
ATOM 1440 C C . MET A 1 190 ? 2.184 2.300 -4.073 1.00 96.38 190 MET A C 1
ATOM 1442 O O . MET A 1 190 ? 1.788 3.314 -3.503 1.00 96.38 190 MET A O 1
ATOM 1446 N N . VAL A 1 191 ? 3.190 2.337 -4.953 1.00 93.38 191 VAL A N 1
ATOM 1447 C CA . VAL A 1 191 ? 3.885 3.582 -5.322 1.00 93.38 191 VAL A CA 1
ATOM 1448 C C . VAL A 1 191 ? 2.911 4.604 -5.912 1.00 93.38 191 VAL A C 1
ATOM 1450 O O . VAL A 1 191 ? 2.938 5.771 -5.524 1.00 93.38 191 VAL A O 1
ATOM 1453 N N . GLU A 1 192 ? 1.993 4.174 -6.781 1.00 93.69 192 GLU A N 1
ATOM 1454 C CA . GLU A 1 192 ? 0.934 5.032 -7.319 1.00 93.69 192 GLU A CA 1
ATOM 1455 C C . GLU A 1 192 ? 0.067 5.648 -6.216 1.00 93.69 192 GLU A C 1
ATOM 1457 O O . GLU A 1 192 ? -0.264 6.831 -6.295 1.00 93.69 192 GLU A O 1
ATOM 1462 N N . LEU A 1 193 ? -0.289 4.880 -5.178 1.00 96.06 193 LEU A N 1
ATOM 1463 C CA . LEU A 1 193 ? -1.035 5.397 -4.029 1.00 96.06 193 LEU A CA 1
ATOM 1464 C C . LEU A 1 193 ? -0.227 6.445 -3.251 1.00 96.06 193 LEU A C 1
ATOM 1466 O O . LEU A 1 193 ? -0.764 7.507 -2.936 1.00 96.06 193 LEU A O 1
ATOM 1470 N N . LEU A 1 194 ? 1.044 6.160 -2.958 1.00 94.75 194 LEU A N 1
ATOM 1471 C CA . LEU A 1 194 ? 1.927 7.040 -2.180 1.00 94.75 194 LEU A CA 1
ATOM 1472 C C . LEU A 1 194 ? 2.289 8.336 -2.928 1.00 94.75 194 LEU A C 1
ATOM 1474 O O . LEU A 1 194 ? 2.532 9.369 -2.300 1.00 94.75 194 LEU A O 1
ATOM 1478 N N . ASN A 1 195 ? 2.267 8.305 -4.263 1.00 92.31 195 ASN A N 1
ATOM 1479 C CA . ASN A 1 195 ? 2.518 9.464 -5.121 1.00 92.31 195 ASN A CA 1
ATOM 1480 C C . ASN A 1 195 ? 1.280 10.328 -5.397 1.00 92.31 195 ASN A C 1
ATOM 1482 O O . ASN A 1 195 ? 1.390 11.366 -6.059 1.00 92.31 195 ASN A O 1
ATOM 1486 N N . LYS A 1 196 ? 0.100 9.950 -4.888 1.00 93.94 196 LYS A N 1
ATOM 1487 C CA . LYS A 1 196 ? -1.076 10.823 -4.961 1.00 93.94 196 LYS A CA 1
ATOM 1488 C C . LYS A 1 196 ? -0.839 12.095 -4.151 1.00 93.94 196 LYS A C 1
ATOM 1490 O O . LYS A 1 196 ? -0.303 12.062 -3.045 1.00 93.94 196 LYS A O 1
ATOM 1495 N N . LYS A 1 197 ? -1.275 13.217 -4.721 1.00 93.88 197 LYS A N 1
ATOM 1496 C CA . LYS A 1 197 ? -1.156 14.543 -4.115 1.00 93.88 197 LYS A CA 1
ATOM 1497 C C . LYS A 1 197 ? -2.440 14.950 -3.412 1.00 93.88 197 LYS A C 1
ATOM 1499 O O . LYS A 1 197 ? -3.519 14.494 -3.790 1.00 93.88 197 LYS A O 1
ATOM 1504 N N . ASP A 1 198 ? -2.303 15.841 -2.436 1.00 94.56 198 ASP A N 1
ATOM 1505 C CA . ASP A 1 198 ? -3.416 16.431 -1.690 1.00 94.56 198 ASP A CA 1
ATOM 1506 C C . ASP A 1 198 ? -4.303 15.364 -1.014 1.00 94.56 198 ASP A C 1
ATOM 1508 O O . ASP A 1 198 ? -3.800 14.396 -0.441 1.00 94.56 198 ASP A O 1
ATOM 1512 N N . ALA A 1 199 ? -5.627 15.543 -1.024 1.00 96.19 199 ALA A N 1
ATOM 1513 C CA . ALA A 1 199 ? -6.558 14.660 -0.332 1.00 96.19 199 ALA A CA 1
ATOM 1514 C C . ALA A 1 199 ? -6.728 13.307 -1.048 1.00 96.19 199 ALA A C 1
ATOM 1516 O O . ALA A 1 199 ? -7.250 13.227 -2.162 1.00 96.19 199 ALA A O 1
ATOM 1517 N N . ILE A 1 200 ? -6.371 12.225 -0.359 1.00 97.44 200 ILE A N 1
ATOM 1518 C CA . ILE A 1 200 ? -6.540 10.845 -0.813 1.00 97.44 200 ILE A CA 1
ATOM 1519 C C . ILE A 1 200 ? -7.748 10.244 -0.097 1.00 97.44 200 ILE A C 1
ATOM 1521 O O . ILE A 1 200 ? -7.685 9.885 1.080 1.00 97.44 200 ILE A O 1
ATOM 1525 N N . ASN A 1 201 ? -8.849 10.114 -0.833 1.00 95.12 201 ASN A N 1
ATOM 1526 C CA . ASN A 1 201 ? -10.077 9.477 -0.372 1.00 95.12 201 ASN A CA 1
ATOM 1527 C C . ASN A 1 201 ? -10.326 8.195 -1.180 1.00 95.12 201 ASN A C 1
ATOM 1529 O O . ASN A 1 201 ? -10.248 8.202 -2.408 1.00 95.12 201 ASN A O 1
ATOM 1533 N N . GLY A 1 202 ? -10.576 7.081 -0.500 1.00 94.81 202 GLY A N 1
ATOM 1534 C CA . GLY A 1 202 ? -10.793 5.775 -1.117 1.00 94.81 202 GLY A CA 1
ATOM 1535 C C . GLY A 1 202 ? -10.584 4.633 -0.128 1.00 94.81 202 GLY A C 1
ATOM 1536 O O . GLY A 1 202 ? -10.006 4.827 0.940 1.00 94.81 202 GLY A O 1
ATOM 1537 N N . LYS A 1 203 ? -11.055 3.439 -0.487 1.00 96.06 203 LYS A N 1
ATOM 1538 C CA . LYS A 1 203 ? -10.851 2.212 0.289 1.00 96.06 203 LYS A CA 1
ATOM 1539 C C . LYS A 1 203 ? -9.827 1.341 -0.417 1.00 96.06 203 LYS A C 1
ATOM 1541 O O . LYS A 1 203 ? -10.035 0.985 -1.574 1.00 96.06 203 LYS A O 1
ATOM 1546 N N . TYR A 1 204 ? -8.748 1.004 0.271 1.00 98.38 204 TYR A N 1
ATOM 1547 C CA . TYR A 1 204 ? -7.637 0.219 -0.253 1.00 98.38 204 TYR A CA 1
ATOM 1548 C C . TYR A 1 204 ? -7.402 -0.992 0.637 1.00 98.38 204 TYR A C 1
ATOM 1550 O O . TYR A 1 204 ? -7.511 -0.891 1.860 1.00 98.38 204 TYR A O 1
ATOM 1558 N N . CYS A 1 205 ? -7.112 -2.143 0.038 1.00 98.38 205 CYS A N 1
ATOM 1559 C CA . CYS A 1 205 ? -6.669 -3.310 0.788 1.00 98.38 205 CYS A CA 1
ATOM 1560 C C . CYS A 1 205 ? -5.419 -3.921 0.170 1.00 98.38 205 CYS A C 1
ATOM 1562 O O . CYS A 1 205 ? -5.239 -3.864 -1.045 1.00 98.38 205 CYS A O 1
ATOM 1564 N N . LEU A 1 206 ? -4.554 -4.503 0.997 1.00 98.62 206 LEU A N 1
ATOM 1565 C CA . LEU A 1 206 ? -3.428 -5.277 0.483 1.00 98.62 206 LEU A CA 1
ATOM 1566 C C . LEU A 1 206 ? -3.897 -6.671 0.059 1.00 98.62 206 LEU A C 1
ATOM 1568 O O . LEU A 1 206 ? -4.731 -7.291 0.718 1.00 98.62 206 LEU A O 1
ATOM 1572 N N . GLY A 1 207 ? -3.365 -7.153 -1.061 1.00 98.00 207 GLY A N 1
ATOM 1573 C CA . GLY A 1 207 ? -3.554 -8.525 -1.538 1.00 98.00 207 GLY A CA 1
ATOM 1574 C C . GLY A 1 207 ? -2.263 -9.349 -1.560 1.00 98.00 207 GLY A C 1
ATOM 1575 O O . GLY A 1 207 ? -2.286 -10.467 -2.067 1.00 98.00 207 GLY A O 1
ATOM 1576 N N . ALA A 1 208 ? -1.149 -8.780 -1.090 1.00 98.38 208 ALA A N 1
ATOM 1577 C CA . ALA A 1 208 ? 0.158 -9.418 -0.959 1.00 98.38 208 ALA A CA 1
ATOM 1578 C C . ALA A 1 208 ? 1.048 -8.604 -0.004 1.00 98.38 208 ALA A C 1
ATOM 1580 O O . ALA A 1 208 ? 0.816 -7.407 0.191 1.00 98.38 208 ALA A O 1
ATOM 1581 N N . ASN A 1 209 ? 2.109 -9.227 0.519 1.00 98.75 209 ASN A N 1
ATOM 1582 C CA . ASN A 1 209 ? 3.226 -8.492 1.111 1.00 98.75 209 ASN A CA 1
ATOM 1583 C C . ASN A 1 209 ? 3.905 -7.651 0.021 1.00 98.75 209 ASN A C 1
ATOM 1585 O O . ASN A 1 209 ? 4.155 -8.147 -1.077 1.00 98.75 209 ASN A O 1
ATOM 1589 N N . ILE A 1 210 ? 4.215 -6.393 0.317 1.00 98.50 210 ILE A N 1
ATOM 1590 C CA . ILE A 1 210 ? 4.835 -5.438 -0.602 1.00 98.50 210 ILE A CA 1
ATOM 1591 C C . ILE A 1 210 ? 6.189 -5.006 -0.035 1.00 98.50 210 ILE A C 1
ATOM 1593 O O . ILE A 1 210 ? 6.293 -4.570 1.110 1.00 98.50 210 ILE A O 1
ATOM 1597 N N . ASP A 1 211 ? 7.234 -5.107 -0.846 1.00 97.06 211 ASP A N 1
ATOM 1598 C CA . ASP A 1 211 ? 8.590 -4.638 -0.541 1.00 97.06 211 ASP A CA 1
ATOM 1599 C C . ASP A 1 211 ? 8.914 -3.494 -1.504 1.00 97.06 211 ASP A C 1
ATOM 1601 O O . ASP A 1 211 ? 8.946 -3.693 -2.714 1.00 97.06 211 ASP A O 1
ATOM 1605 N N . LEU A 1 212 ? 9.114 -2.285 -0.981 1.00 94.25 212 LEU A N 1
ATOM 1606 C CA . LEU A 1 212 ? 9.359 -1.080 -1.776 1.00 94.25 212 LEU A CA 1
ATOM 1607 C C . LEU A 1 212 ? 10.833 -0.894 -2.177 1.00 94.25 212 LEU A C 1
ATOM 1609 O O . LEU A 1 212 ? 11.202 0.164 -2.678 1.00 94.25 212 LEU A O 1
ATOM 1613 N N . GLY A 1 213 ? 11.693 -1.900 -1.999 1.00 89.19 213 GLY A N 1
ATOM 1614 C CA . GLY A 1 213 ? 13.037 -1.924 -2.586 1.00 89.19 213 GLY A CA 1
ATOM 1615 C C . GLY A 1 213 ? 14.004 -0.843 -2.082 1.00 89.19 213 GLY A C 1
ATOM 1616 O O . GLY A 1 213 ? 15.011 -0.581 -2.734 1.00 89.19 213 GLY A O 1
ATOM 1617 N N . GLY A 1 214 ? 13.721 -0.215 -0.942 1.00 88.06 214 GLY A N 1
ATOM 1618 C CA . GLY A 1 214 ? 14.463 0.920 -0.393 1.00 88.06 214 GLY A CA 1
ATOM 1619 C C . GLY A 1 214 ? 14.007 2.283 -0.925 1.00 88.06 214 GLY A C 1
ATOM 1620 O O . GLY A 1 214 ? 14.715 3.267 -0.717 1.00 88.06 214 GLY A O 1
ATOM 1621 N N . MET A 1 215 ? 12.857 2.358 -1.608 1.00 88.75 215 MET A N 1
ATOM 1622 C CA . MET A 1 215 ? 12.307 3.606 -2.149 1.00 88.75 215 MET A CA 1
ATOM 1623 C C . MET A 1 215 ? 12.184 4.682 -1.067 1.00 88.75 215 MET A C 1
ATOM 1625 O O . MET A 1 215 ? 11.722 4.413 0.048 1.00 88.75 215 MET A O 1
ATOM 1629 N N . GLN A 1 216 ? 12.565 5.913 -1.412 1.00 91.75 216 GLN A N 1
ATOM 1630 C CA . GLN A 1 216 ? 12.336 7.061 -0.547 1.00 91.75 216 GLN A CA 1
ATOM 1631 C C . GLN A 1 216 ? 10.878 7.506 -0.644 1.00 91.75 216 GLN A C 1
ATOM 1633 O O . GLN A 1 216 ? 10.327 7.654 -1.731 1.00 91.75 216 GLN A O 1
ATOM 1638 N N . VAL A 1 217 ? 10.246 7.736 0.502 1.00 92.44 217 VAL A N 1
ATOM 1639 C CA . VAL A 1 217 ? 8.873 8.237 0.584 1.00 92.44 217 VAL A CA 1
ATOM 1640 C C . VAL A 1 217 ? 8.865 9.609 1.240 1.00 92.44 217 VAL A C 1
ATOM 1642 O O . VAL A 1 217 ? 9.463 9.824 2.299 1.00 92.44 217 VAL A O 1
ATOM 1645 N N . ASN A 1 218 ? 8.177 10.546 0.591 1.00 92.94 218 ASN A N 1
ATOM 1646 C CA . ASN A 1 218 ? 8.066 11.926 1.037 1.00 92.94 218 ASN A CA 1
ATOM 1647 C C . ASN A 1 218 ? 6.620 12.419 0.900 1.00 92.94 218 ASN A C 1
ATOM 1649 O O . ASN A 1 218 ? 6.274 13.148 -0.033 1.00 92.94 218 ASN A O 1
ATOM 1653 N N . GLY A 1 219 ? 5.765 12.029 1.849 1.00 94.06 219 GLY A N 1
ATOM 1654 C CA . GLY A 1 219 ? 4.376 12.479 1.886 1.00 94.06 219 GLY A CA 1
ATOM 1655 C C . GLY A 1 219 ? 4.234 14.006 1.900 1.00 94.06 219 GLY A C 1
ATOM 1656 O O . GLY A 1 219 ? 3.309 14.543 1.288 1.00 94.06 219 GLY A O 1
ATOM 1657 N N . ARG A 1 220 ? 5.186 14.732 2.509 1.00 93.06 220 ARG A N 1
ATOM 1658 C CA . ARG A 1 220 ? 5.194 16.205 2.514 1.00 93.06 220 ARG A CA 1
ATOM 1659 C C . ARG A 1 220 ? 5.353 16.805 1.119 1.00 93.06 220 ARG A C 1
ATOM 1661 O O . ARG A 1 220 ? 4.616 17.730 0.789 1.00 93.06 220 ARG A O 1
ATOM 1668 N N . ALA A 1 221 ? 6.269 16.291 0.299 1.00 90.94 221 ALA A N 1
ATOM 1669 C CA . ALA A 1 221 ? 6.458 16.770 -1.075 1.00 90.94 221 ALA A CA 1
ATOM 1670 C C . ALA A 1 221 ? 5.189 16.606 -1.932 1.00 90.94 221 ALA A C 1
ATOM 1672 O O . ALA A 1 221 ? 4.936 17.410 -2.831 1.00 90.94 221 ALA A O 1
ATOM 1673 N N . ASN A 1 222 ? 4.369 15.603 -1.611 1.00 90.75 222 ASN A N 1
ATOM 1674 C CA . ASN A 1 222 ? 3.080 15.366 -2.253 1.00 90.75 222 ASN A CA 1
ATOM 1675 C C . ASN A 1 222 ? 1.914 16.114 -1.587 1.00 90.75 222 ASN A C 1
ATOM 1677 O O . ASN A 1 222 ? 0.806 16.089 -2.119 1.00 90.75 222 ASN A O 1
ATOM 1681 N N . ASN A 1 223 ? 2.136 16.776 -0.445 1.00 93.31 223 ASN A N 1
ATOM 1682 C CA . ASN A 1 223 ? 1.078 17.347 0.392 1.00 93.31 223 ASN A CA 1
ATOM 1683 C C . ASN A 1 223 ? -0.045 16.325 0.681 1.00 93.31 223 ASN A C 1
ATOM 1685 O O . ASN A 1 223 ? -1.226 16.665 0.687 1.00 93.31 223 ASN A O 1
ATOM 1689 N N . SER A 1 224 ? 0.308 15.044 0.846 1.00 95.81 224 SER A N 1
ATOM 1690 C CA . SER A 1 224 ? -0.663 13.947 0.832 1.00 95.81 224 SER A CA 1
ATOM 1691 C C . SER A 1 224 ? -1.419 13.817 2.160 1.00 95.81 224 SER A C 1
ATOM 1693 O O . SER A 1 224 ? -0.852 13.472 3.196 1.00 95.81 224 SER A O 1
ATOM 1695 N N . ILE A 1 225 ? -2.727 14.073 2.137 1.00 97.56 225 ILE A N 1
ATOM 1696 C CA . ILE A 1 225 ? -3.626 13.948 3.290 1.00 97.56 225 ILE A CA 1
ATOM 1697 C C . ILE A 1 225 ? -4.518 12.730 3.064 1.00 97.56 225 ILE A C 1
ATOM 1699 O O . ILE A 1 225 ? -5.413 12.754 2.221 1.00 97.56 225 ILE A O 1
ATOM 1703 N N . PHE A 1 226 ? -4.294 11.655 3.812 1.00 98.19 226 PHE A N 1
ATOM 1704 C CA . PHE A 1 226 ? -5.083 10.437 3.664 1.00 98.19 226 PHE A CA 1
ATOM 1705 C C . PHE A 1 226 ? -6.341 10.482 4.541 1.00 98.19 226 PHE A C 1
ATOM 1707 O O . PHE A 1 226 ? -6.234 10.479 5.761 1.00 98.19 226 PHE A O 1
ATOM 1714 N N . VAL A 1 227 ? -7.528 10.489 3.930 1.00 97.12 227 VAL A N 1
ATOM 1715 C CA . VAL A 1 227 ? -8.844 10.520 4.616 1.00 97.12 227 VAL A CA 1
ATOM 1716 C C . VAL A 1 227 ? -9.667 9.244 4.367 1.00 97.12 227 VAL A C 1
ATOM 1718 O O . VAL A 1 227 ? -10.835 9.163 4.733 1.00 97.12 227 VAL A O 1
ATOM 1721 N N . GLY A 1 228 ? -9.084 8.262 3.671 1.00 95.69 228 GLY A N 1
ATOM 1722 C CA . GLY A 1 228 ? -9.745 7.019 3.271 1.00 95.69 228 GLY A CA 1
ATOM 1723 C C . GLY A 1 228 ? -9.590 5.869 4.272 1.00 95.69 228 GLY A C 1
ATOM 1724 O O . GLY A 1 228 ? -9.405 6.069 5.470 1.00 95.69 228 GLY A O 1
ATOM 1725 N N . THR A 1 229 ? -9.604 4.636 3.765 1.00 96.31 229 THR A N 1
ATOM 1726 C CA . THR A 1 229 ? -9.338 3.413 4.540 1.00 96.31 229 THR A CA 1
ATOM 1727 C C . THR A 1 229 ? -8.231 2.594 3.886 1.00 96.31 229 THR A C 1
ATOM 1729 O O . THR A 1 229 ? -8.283 2.362 2.679 1.00 96.31 229 THR A O 1
ATOM 1732 N N . ILE A 1 230 ? -7.273 2.112 4.677 1.00 98.19 230 ILE A N 1
ATOM 1733 C CA . ILE A 1 230 ? -6.305 1.078 4.303 1.00 98.19 230 ILE A CA 1
ATOM 1734 C C . ILE A 1 230 ? -6.505 -0.116 5.238 1.00 98.19 230 ILE A C 1
ATOM 1736 O O . ILE A 1 230 ? -6.321 -0.007 6.448 1.00 98.19 230 ILE A O 1
ATOM 1740 N N . ASP A 1 231 ? -6.874 -1.259 4.668 1.00 97.88 231 ASP A N 1
ATOM 1741 C CA . ASP A 1 231 ? -6.933 -2.543 5.369 1.00 97.88 231 ASP A CA 1
ATOM 1742 C C . ASP A 1 231 ? -5.813 -3.451 4.857 1.00 97.88 231 ASP A C 1
ATOM 1744 O O . ASP A 1 231 ? -5.853 -3.930 3.722 1.00 97.88 231 ASP A O 1
ATOM 1748 N N . GLY A 1 232 ? -4.793 -3.685 5.677 1.00 98.00 232 GLY A N 1
ATOM 1749 C CA . GLY A 1 232 ? -3.672 -4.535 5.297 1.00 98.00 232 GLY A CA 1
ATOM 1750 C C . GLY A 1 232 ? -4.026 -6.012 5.210 1.00 98.00 232 GLY A C 1
ATOM 1751 O O . GLY A 1 232 ? -3.234 -6.761 4.657 1.00 98.00 232 GLY A O 1
ATOM 1752 N N . ARG A 1 233 ? -5.186 -6.454 5.723 1.00 96.56 233 ARG A N 1
ATOM 1753 C CA . ARG A 1 233 ? -5.603 -7.871 5.751 1.00 96.56 233 ARG A CA 1
ATOM 1754 C C . ARG A 1 233 ? -4.594 -8.829 6.400 1.00 96.56 233 ARG A C 1
ATOM 1756 O O . ARG A 1 233 ? -4.689 -10.031 6.208 1.00 96.56 233 ARG A O 1
ATOM 1763 N N . GLY A 1 234 ? -3.653 -8.308 7.176 1.00 97.25 234 GLY A N 1
ATOM 1764 C CA . GLY A 1 234 ? -2.543 -9.028 7.788 1.00 97.25 234 GLY A CA 1
ATOM 1765 C C . GLY A 1 234 ? -1.251 -9.049 6.964 1.00 97.25 234 GLY A C 1
ATOM 1766 O O . GLY A 1 234 ? -0.302 -9.701 7.391 1.00 97.25 234 GLY A O 1
ATOM 1767 N N . TYR A 1 235 ? -1.209 -8.376 5.808 1.00 98.62 235 TYR A N 1
ATOM 1768 C CA . TYR A 1 235 ? -0.025 -8.234 4.956 1.00 98.62 235 TYR A CA 1
ATOM 1769 C C . TYR A 1 235 ? 0.910 -7.106 5.414 1.00 98.62 235 TYR A C 1
ATOM 1771 O O . TYR A 1 235 ? 0.529 -6.179 6.139 1.00 98.62 235 TYR A O 1
ATOM 1779 N N . THR A 1 236 ? 2.137 -7.177 4.911 1.00 98.69 236 THR A N 1
ATOM 1780 C CA . THR A 1 236 ? 3.261 -6.313 5.260 1.00 98.69 236 THR A CA 1
ATOM 1781 C C . THR A 1 236 ? 3.597 -5.348 4.124 1.00 98.69 236 THR A C 1
ATOM 1783 O O . THR A 1 236 ? 3.792 -5.764 2.985 1.00 98.69 236 THR A O 1
ATOM 1786 N N . LEU A 1 237 ? 3.729 -4.058 4.434 1.00 98.75 237 LEU A N 1
ATOM 1787 C CA . LEU A 1 237 ? 4.372 -3.045 3.598 1.00 98.75 237 LEU A CA 1
ATOM 1788 C C . LEU A 1 237 ? 5.771 -2.769 4.155 1.00 98.75 237 LEU A C 1
ATOM 1790 O O . LEU A 1 237 ? 5.902 -2.309 5.287 1.00 98.75 237 LEU A O 1
ATOM 1794 N N . SER A 1 238 ? 6.815 -3.032 3.375 1.00 98.25 238 SER A N 1
ATOM 1795 C CA . SER A 1 238 ? 8.190 -3.077 3.872 1.00 98.25 238 SER A CA 1
ATOM 1796 C C . SER A 1 238 ? 9.196 -2.328 3.001 1.00 98.25 238 SER A C 1
ATOM 1798 O O . SER A 1 238 ? 8.919 -1.990 1.851 1.00 98.25 238 SER A O 1
ATOM 1800 N N . ASN A 1 239 ? 10.394 -2.134 3.560 1.00 95.50 239 ASN A N 1
ATOM 1801 C CA . ASN A 1 239 ? 11.607 -1.736 2.849 1.00 95.50 239 ASN A CA 1
ATOM 1802 C C . ASN A 1 239 ? 11.462 -0.404 2.097 1.00 95.50 239 ASN A C 1
ATOM 1804 O O . ASN A 1 239 ? 11.702 -0.312 0.899 1.00 95.50 239 ASN A O 1
ATOM 1808 N N . PHE A 1 240 ? 11.056 0.637 2.815 1.00 95.88 240 PHE A N 1
ATOM 1809 C CA . PHE A 1 240 ? 11.057 2.020 2.343 1.00 95.88 240 PHE A CA 1
ATOM 1810 C C . PHE A 1 240 ? 11.798 2.916 3.336 1.00 95.88 240 PHE A C 1
ATOM 1812 O O . PHE A 1 240 ? 12.002 2.550 4.500 1.00 95.88 240 PHE A O 1
ATOM 1819 N N . VAL A 1 241 ? 12.188 4.101 2.873 1.00 95.12 241 VAL A N 1
ATOM 1820 C CA . VAL A 1 241 ? 12.893 5.107 3.669 1.00 95.12 241 VAL A CA 1
ATOM 1821 C C . VAL A 1 241 ? 12.062 6.385 3.713 1.00 95.12 241 VAL A C 1
ATOM 1823 O O . VAL A 1 241 ? 11.876 7.049 2.699 1.00 95.12 241 VAL A O 1
ATOM 1826 N N . VAL A 1 242 ? 11.563 6.753 4.889 1.00 94.94 242 VAL A N 1
ATOM 1827 C CA . VAL A 1 242 ? 10.918 8.050 5.115 1.00 94.94 242 VAL A CA 1
ATOM 1828 C C . VAL A 1 242 ? 12.000 9.118 5.153 1.00 94.94 242 VAL A C 1
ATOM 1830 O O . VAL A 1 242 ? 12.786 9.160 6.100 1.00 94.94 242 VAL A O 1
ATOM 1833 N N . LYS A 1 243 ? 12.041 9.974 4.130 1.00 91.25 243 LYS A N 1
ATOM 1834 C CA . LYS A 1 243 ? 13.084 10.990 3.974 1.00 91.25 243 LYS A CA 1
ATOM 1835 C C . LYS A 1 243 ? 12.555 12.238 3.289 1.00 91.25 243 LYS A C 1
ATOM 1837 O O . LYS A 1 243 ? 11.699 12.179 2.408 1.00 91.25 243 LYS A O 1
ATOM 1842 N N . ASN A 1 244 ? 13.092 13.381 3.689 1.00 89.44 244 ASN A N 1
ATOM 1843 C CA . ASN A 1 244 ? 12.866 14.644 3.013 1.00 89.44 244 ASN A CA 1
ATOM 1844 C C . ASN A 1 244 ? 14.145 15.482 3.073 1.00 89.44 244 ASN A C 1
ATOM 1846 O O . ASN A 1 244 ? 14.523 15.978 4.132 1.00 89.44 244 ASN A O 1
ATOM 1850 N N . ASP A 1 245 ? 14.790 15.651 1.920 1.00 83.00 245 ASP A N 1
ATOM 1851 C CA . ASP A 1 245 ? 16.090 16.316 1.771 1.00 83.00 245 ASP A CA 1
ATOM 1852 C C . ASP A 1 245 ? 16.006 17.855 1.780 1.00 83.00 245 ASP A C 1
ATOM 1854 O O . ASP A 1 245 ? 16.838 18.549 1.190 1.00 83.00 245 ASP A O 1
ATOM 1858 N N . SER A 1 246 ? 15.001 18.418 2.457 1.00 82.31 246 SER A N 1
ATOM 1859 C CA . SER A 1 246 ? 14.916 19.865 2.638 1.00 82.31 246 SER A CA 1
ATOM 1860 C C . SER A 1 246 ? 16.113 20.396 3.432 1.00 82.31 246 SER A C 1
ATOM 1862 O O . SER A 1 246 ? 16.519 19.833 4.451 1.00 82.31 246 SER A O 1
ATOM 1864 N N . SER A 1 247 ? 16.654 21.532 2.988 1.00 78.62 247 SER A N 1
ATOM 1865 C CA . SER A 1 247 ? 17.748 22.231 3.669 1.00 78.62 247 SER A CA 1
ATOM 1866 C C . SER A 1 247 ? 17.303 22.984 4.928 1.00 78.62 247 SER A C 1
ATOM 1868 O O . SER A 1 247 ? 18.151 23.408 5.712 1.00 78.62 247 SER A O 1
ATOM 1870 N N . LEU A 1 248 ? 15.993 23.151 5.139 1.00 75.06 248 LEU A N 1
ATOM 1871 C CA . LEU A 1 248 ? 15.422 23.764 6.337 1.00 75.06 248 LEU A CA 1
ATOM 1872 C C . LEU A 1 248 ? 14.958 22.665 7.300 1.00 75.06 248 LEU A C 1
ATOM 1874 O O . LEU A 1 248 ? 14.123 21.845 6.933 1.00 75.06 248 LEU A O 1
ATOM 1878 N N . GLU A 1 249 ? 15.451 22.666 8.544 1.00 69.06 249 GLU A N 1
ATOM 1879 C CA . GLU A 1 249 ? 15.081 21.662 9.564 1.00 69.06 249 GLU A CA 1
ATOM 1880 C C . GLU A 1 249 ? 13.565 21.595 9.809 1.00 69.06 249 GLU A C 1
ATOM 1882 O O . GLU A 1 249 ? 12.991 20.515 9.899 1.00 69.06 249 GLU A O 1
ATOM 1887 N N . THR A 1 250 ? 12.878 22.743 9.813 1.00 68.06 250 THR A N 1
ATOM 1888 C CA . THR A 1 250 ? 11.408 22.818 9.939 1.00 68.06 250 THR A CA 1
ATOM 1889 C C . THR A 1 250 ? 10.672 22.145 8.781 1.00 68.06 250 THR A C 1
ATOM 1891 O O . THR A 1 250 ? 9.475 21.847 8.868 1.00 68.06 250 THR A O 1
ATOM 1894 N N . ASP A 1 251 ? 11.383 21.906 7.679 1.00 80.12 251 ASP A N 1
ATOM 1895 C CA . ASP A 1 251 ? 10.818 21.404 6.445 1.00 80.12 251 ASP A CA 1
ATOM 1896 C C . ASP A 1 251 ? 11.018 19.911 6.217 1.00 80.12 251 ASP A C 1
ATOM 1898 O O . ASP A 1 251 ? 10.423 19.376 5.286 1.00 80.12 251 ASP A O 1
ATOM 1902 N N . LYS A 1 252 ? 11.770 19.229 7.086 1.00 85.19 252 LYS A N 1
ATOM 1903 C CA . LYS A 1 252 ? 12.106 17.807 6.940 1.00 85.19 252 LYS A CA 1
ATOM 1904 C C . LYS A 1 252 ? 10.992 16.848 7.370 1.00 85.19 252 LYS A C 1
ATOM 1906 O O . LYS A 1 252 ? 10.916 15.740 6.852 1.00 85.19 252 LYS A O 1
ATOM 1911 N N . ALA A 1 253 ? 10.074 17.277 8.233 1.00 90.06 253 ALA A N 1
ATOM 1912 C CA . ALA A 1 253 ? 8.935 16.473 8.692 1.00 90.06 253 ALA A CA 1
ATOM 1913 C C . ALA A 1 253 ? 8.215 15.732 7.546 1.00 90.06 253 ALA A C 1
ATOM 1915 O O . ALA A 1 253 ? 7.837 16.374 6.563 1.00 90.06 253 ALA A O 1
ATOM 1916 N N . THR A 1 254 ? 8.017 14.412 7.650 1.00 93.94 254 THR A N 1
ATOM 1917 C CA . THR A 1 254 ? 7.304 13.610 6.636 1.00 93.94 254 THR A CA 1
ATOM 1918 C C . THR A 1 254 ? 6.918 12.200 7.147 1.00 93.94 254 THR A C 1
ATOM 1920 O O . THR A 1 254 ? 7.182 11.844 8.294 1.00 93.94 254 THR A O 1
ATOM 1923 N N . GLY A 1 255 ? 6.286 11.401 6.285 1.00 96.00 255 GLY A N 1
ATOM 1924 C CA . GLY A 1 255 ? 5.973 9.976 6.434 1.00 96.00 255 GLY A CA 1
ATOM 1925 C C . GLY A 1 255 ? 5.581 9.372 5.080 1.00 96.00 255 GLY A C 1
ATOM 1926 O O . GLY A 1 255 ? 5.804 10.007 4.042 1.00 96.00 255 GLY A O 1
ATOM 1927 N N . LEU A 1 256 ? 4.953 8.188 5.074 1.00 97.50 256 LEU A N 1
ATOM 1928 C CA . LEU A 1 256 ? 4.244 7.681 3.883 1.00 97.50 256 LEU A CA 1
ATOM 1929 C C . LEU A 1 256 ? 3.223 8.714 3.374 1.00 97.50 256 LEU A C 1
ATOM 1931 O O . LEU A 1 256 ? 3.111 8.947 2.171 1.00 97.50 256 LEU A O 1
ATOM 1935 N N . PHE A 1 257 ? 2.535 9.380 4.302 1.00 97.50 257 PHE A N 1
ATOM 1936 C CA . PHE A 1 257 ? 1.642 10.503 4.041 1.00 97.50 257 PHE A CA 1
ATOM 1937 C C . PHE A 1 257 ? 2.115 11.769 4.764 1.00 97.50 257 PHE A C 1
ATOM 1939 O O . PHE A 1 257 ? 2.842 11.706 5.754 1.00 97.50 257 PHE A O 1
ATOM 1946 N N . TRP A 1 258 ? 1.707 12.947 4.291 1.00 95.38 258 TRP A N 1
ATOM 1947 C CA . TRP A 1 258 ? 1.908 14.178 5.058 1.00 95.38 258 TRP A CA 1
ATOM 1948 C C . TRP A 1 258 ? 1.052 14.166 6.328 1.00 95.38 258 TRP A C 1
ATOM 1950 O O . TRP A 1 258 ? 1.567 14.342 7.433 1.00 95.38 258 TRP A O 1
ATOM 1960 N N . GLN A 1 259 ? -0.243 13.887 6.178 1.00 96.19 259 GLN A N 1
ATOM 1961 C CA . GLN A 1 259 ? -1.189 13.741 7.283 1.00 96.19 259 GLN A CA 1
ATOM 1962 C C . GLN A 1 259 ? -2.054 12.499 7.094 1.00 96.19 259 GLN A C 1
ATOM 1964 O O . GLN A 1 259 ? -2.437 12.151 5.976 1.00 96.19 259 GLN A O 1
ATOM 1969 N N . TYR A 1 260 ? -2.408 11.868 8.207 1.00 98.06 260 TYR A N 1
ATOM 1970 C CA . TYR A 1 260 ? -3.281 10.709 8.246 1.00 98.06 260 TYR A CA 1
ATOM 1971 C C . TYR A 1 260 ? -4.532 11.014 9.072 1.00 98.06 260 TYR A C 1
ATOM 1973 O O . TYR A 1 260 ? -4.470 11.199 10.284 1.00 98.06 260 TYR A O 1
ATOM 1981 N N . GLN A 1 261 ? -5.676 11.064 8.400 1.00 96.75 261 GLN A N 1
ATOM 1982 C CA . GLN A 1 261 ? -6.992 11.353 8.976 1.00 96.75 261 GLN A CA 1
ATOM 1983 C C . GLN A 1 261 ? -8.001 10.226 8.693 1.00 96.75 261 GLN A C 1
ATOM 1985 O O . GLN A 1 261 ? -9.205 10.406 8.851 1.00 96.75 261 GLN A O 1
ATOM 1990 N N . GLY A 1 262 ? -7.511 9.078 8.217 1.00 96.06 262 GLY A N 1
ATOM 1991 C CA . GLY A 1 262 ? -8.313 7.942 7.777 1.00 96.06 262 GLY A CA 1
ATOM 1992 C C . GLY A 1 262 ? -8.250 6.737 8.715 1.00 96.06 262 GLY A C 1
ATOM 1993 O O . GLY A 1 262 ? -7.796 6.814 9.854 1.00 96.06 262 GLY A O 1
ATOM 1994 N N . VAL A 1 263 ? -8.682 5.587 8.206 1.00 96.06 263 VAL A N 1
ATOM 1995 C CA . VAL A 1 263 ? -8.699 4.317 8.943 1.00 96.06 263 VAL A CA 1
ATOM 1996 C C . VAL A 1 263 ? -7.571 3.408 8.459 1.00 96.06 263 VAL A C 1
ATOM 1998 O O . VAL A 1 263 ? -7.572 3.015 7.293 1.00 96.06 263 VAL A O 1
ATOM 2001 N N . LEU A 1 264 ? -6.656 3.030 9.350 1.00 98.38 264 LEU A N 1
ATOM 2002 C CA . LEU A 1 264 ? -5.607 2.036 9.127 1.00 98.38 264 LEU A CA 1
ATOM 2003 C C . LEU A 1 264 ? -5.894 0.805 9.981 1.00 98.38 264 LEU A C 1
ATOM 2005 O O . LEU A 1 264 ? -6.086 0.936 11.190 1.00 98.38 264 LEU A O 1
ATOM 2009 N N . ARG A 1 265 ? -5.893 -0.387 9.384 1.00 96.88 265 ARG A N 1
ATOM 2010 C CA . ARG A 1 265 ? -6.031 -1.618 10.167 1.00 96.88 265 ARG A CA 1
ATOM 2011 C C . ARG A 1 265 ? -5.322 -2.823 9.582 1.00 96.88 265 ARG A C 1
ATOM 2013 O O . ARG A 1 265 ? -5.100 -2.866 8.372 1.00 96.88 265 ARG A O 1
ATOM 2020 N N . ASN A 1 266 ? -5.050 -3.813 10.432 1.00 97.38 266 ASN A N 1
ATOM 2021 C CA . ASN A 1 266 ? -4.555 -5.138 10.049 1.00 97.38 266 ASN A CA 1
ATOM 2022 C C . ASN A 1 266 ? -3.335 -5.071 9.123 1.00 97.38 266 ASN A C 1
ATOM 2024 O O . ASN A 1 266 ? -3.291 -5.770 8.115 1.00 97.38 266 ASN A O 1
ATOM 2028 N N . ILE A 1 267 ? -2.380 -4.182 9.379 1.00 98.56 267 ILE A N 1
ATOM 2029 C CA . ILE A 1 267 ? -1.219 -4.003 8.504 1.00 98.56 267 ILE A CA 1
ATOM 2030 C C . ILE A 1 267 ? 0.062 -4.020 9.319 1.00 98.56 267 ILE A C 1
ATOM 2032 O O . ILE A 1 267 ? 0.124 -3.468 10.419 1.00 98.56 267 ILE A O 1
ATOM 2036 N N . HIS A 1 268 ? 1.092 -4.630 8.747 1.00 98.75 268 HIS A N 1
ATOM 2037 C CA . HIS A 1 268 ? 2.450 -4.479 9.231 1.00 98.75 268 HIS A CA 1
ATOM 2038 C C . HIS A 1 268 ? 3.182 -3.450 8.359 1.00 98.75 268 HIS A C 1
ATOM 2040 O O . HIS A 1 268 ? 3.283 -3.615 7.148 1.00 98.75 268 HIS A O 1
ATOM 2046 N N . ILE A 1 269 ? 3.674 -2.366 8.956 1.00 98.81 269 ILE A N 1
ATOM 2047 C CA . ILE A 1 269 ? 4.449 -1.320 8.280 1.00 98.81 269 ILE A CA 1
ATOM 2048 C C . ILE A 1 269 ? 5.897 -1.362 8.777 1.00 98.81 269 ILE A C 1
ATOM 2050 O O . ILE A 1 269 ? 6.165 -1.120 9.951 1.00 98.81 269 ILE A O 1
ATOM 2054 N N . LYS A 1 270 ? 6.836 -1.634 7.867 1.00 98.31 270 LYS A N 1
ATOM 2055 C CA . LYS A 1 270 ? 8.257 -1.832 8.170 1.00 98.31 270 LYS A CA 1
ATOM 2056 C C . LYS A 1 270 ? 9.154 -0.922 7.340 1.00 98.31 270 LYS A C 1
ATOM 2058 O O . LYS A 1 270 ? 9.254 -1.082 6.125 1.00 98.31 270 LYS A O 1
ATOM 2063 N N . GLY A 1 271 ? 9.869 -0.000 7.973 1.00 97.88 271 GLY A N 1
ATOM 2064 C CA . GLY A 1 271 ? 10.676 0.972 7.235 1.00 97.88 271 GLY A CA 1
ATOM 2065 C C . GLY A 1 271 ? 11.785 1.628 8.043 1.00 97.88 271 GLY A C 1
ATOM 2066 O O . GLY A 1 271 ? 11.993 1.348 9.222 1.00 97.88 271 GLY A O 1
ATOM 2067 N N . THR A 1 272 ? 12.517 2.516 7.374 1.00 97.00 272 THR A N 1
ATOM 2068 C CA . THR A 1 272 ? 13.540 3.364 7.996 1.00 97.00 272 THR A CA 1
ATOM 2069 C C . THR A 1 272 ? 13.034 4.798 8.090 1.00 97.00 272 THR A C 1
ATOM 2071 O O . THR A 1 272 ? 12.529 5.338 7.110 1.00 97.00 272 THR A O 1
ATOM 2074 N N . ILE A 1 273 ? 13.194 5.425 9.252 1.00 94.81 273 ILE A N 1
ATOM 2075 C CA . ILE A 1 273 ? 12.995 6.859 9.457 1.00 94.81 273 ILE A CA 1
ATOM 2076 C C . ILE A 1 273 ? 14.365 7.528 9.307 1.00 94.81 273 ILE A C 1
ATOM 2078 O O . ILE A 1 273 ? 15.212 7.446 10.200 1.00 94.81 273 ILE A O 1
ATOM 2082 N N . ASP A 1 274 ? 14.574 8.168 8.156 1.00 91.31 274 ASP A N 1
ATOM 2083 C CA . ASP A 1 274 ? 15.760 8.960 7.807 1.00 91.31 274 ASP A CA 1
ATOM 2084 C C . ASP A 1 274 ? 15.381 10.438 7.610 1.00 91.31 274 ASP A C 1
ATOM 2086 O O . ASP A 1 274 ? 15.816 11.122 6.687 1.00 91.31 274 ASP A O 1
ATOM 2090 N N . SER A 1 275 ? 14.496 10.939 8.467 1.00 83.06 275 SER A N 1
ATOM 2091 C CA . SER A 1 275 ? 14.139 12.351 8.504 1.00 83.06 275 SER A CA 1
ATOM 2092 C C . SER A 1 275 ? 14.232 12.876 9.931 1.00 83.06 275 SER A C 1
ATOM 2094 O O . SER A 1 275 ? 13.843 12.188 10.875 1.00 83.06 275 SER A O 1
ATOM 2096 N N . ALA A 1 276 ? 14.789 14.073 10.096 1.00 74.56 276 ALA A N 1
ATOM 2097 C CA . ALA A 1 276 ? 14.972 14.704 11.397 1.00 74.56 276 ALA A CA 1
ATOM 2098 C C . ALA A 1 276 ? 13.782 15.613 11.718 1.00 74.56 276 ALA A C 1
ATOM 2100 O O . ALA A 1 276 ? 13.396 16.432 10.887 1.00 74.56 276 ALA A O 1
ATOM 2101 N N . GLY A 1 277 ? 13.244 15.490 12.935 1.00 78.88 277 GLY A N 1
ATOM 2102 C CA . GLY A 1 277 ? 12.191 16.362 13.449 1.00 78.88 277 GLY A CA 1
ATOM 2103 C C . GLY A 1 277 ? 10.826 16.130 12.798 1.00 78.88 277 GLY A C 1
ATOM 2104 O O . GLY A 1 277 ? 10.613 16.334 11.605 1.00 78.88 277 GLY A O 1
ATOM 2105 N N . PHE A 1 278 ? 9.852 15.760 13.620 1.00 88.62 278 PHE A N 1
ATOM 2106 C CA . PHE A 1 278 ? 8.452 15.631 13.239 1.00 88.62 278 PHE A CA 1
ATOM 2107 C C . PHE A 1 278 ? 8.122 14.577 12.168 1.00 88.62 278 PHE A C 1
ATOM 2109 O O . PHE A 1 278 ? 7.228 14.780 11.349 1.00 88.62 278 PHE A O 1
ATOM 2116 N N . SER A 1 279 ? 8.782 13.420 12.184 1.00 92.94 279 SER A N 1
ATOM 2117 C CA . SER A 1 279 ? 8.489 12.330 11.242 1.00 92.94 279 SER A CA 1
ATOM 2118 C C . SER A 1 279 ? 8.025 11.040 11.923 1.00 92.94 279 SER A C 1
ATOM 2120 O O . SER A 1 279 ? 8.196 10.856 13.131 1.00 92.94 279 SER A O 1
ATOM 2122 N N . GLY A 1 280 ? 7.437 10.151 11.125 1.00 95.69 280 GLY A N 1
ATOM 2123 C CA . GLY A 1 280 ? 7.137 8.766 11.486 1.00 95.69 280 GLY A CA 1
ATOM 2124 C C . GLY A 1 280 ? 6.880 7.913 10.251 1.00 95.69 280 GLY A C 1
ATOM 2125 O O . GLY A 1 280 ? 6.818 8.443 9.141 1.00 95.69 280 GLY A O 1
ATOM 2126 N N . LEU A 1 281 ? 6.756 6.592 10.416 1.00 98.19 281 LEU A N 1
ATOM 2127 C CA . LEU A 1 281 ? 6.560 5.694 9.274 1.00 98.19 281 LEU A CA 1
ATOM 2128 C C . LEU A 1 281 ? 5.284 6.040 8.500 1.00 98.19 281 LEU A C 1
ATOM 2130 O O . LEU A 1 281 ? 5.314 6.145 7.277 1.00 98.19 281 LEU A O 1
ATOM 2134 N N . LEU A 1 282 ? 4.169 6.256 9.200 1.00 98.44 282 LEU A N 1
ATOM 2135 C CA . LEU A 1 282 ? 2.875 6.513 8.575 1.00 98.44 282 LEU A CA 1
ATOM 2136 C C . LEU A 1 282 ? 2.741 7.959 8.097 1.00 98.44 282 LEU A C 1
ATOM 2138 O O . LEU A 1 282 ? 2.355 8.194 6.953 1.00 98.44 282 LEU A O 1
ATOM 2142 N N . ALA A 1 283 ? 3.013 8.927 8.973 1.00 97.19 283 ALA A N 1
ATOM 2143 C CA . ALA A 1 283 ? 2.802 10.340 8.676 1.00 97.19 283 ALA A CA 1
ATOM 2144 C C . ALA A 1 283 ? 3.581 11.274 9.609 1.00 97.19 283 ALA A C 1
ATOM 2146 O O . ALA A 1 283 ? 4.101 10.852 10.642 1.00 97.19 283 ALA A O 1
ATOM 2147 N N . LYS A 1 284 ? 3.568 12.581 9.306 1.00 94.62 284 LYS A N 1
ATOM 2148 C CA . LYS A 1 284 ? 3.874 13.597 10.325 1.00 94.62 284 LYS A CA 1
ATOM 2149 C C . LYS A 1 284 ? 2.800 13.578 11.417 1.00 94.62 284 LYS A C 1
ATOM 2151 O O . LYS A 1 284 ? 3.122 13.546 12.602 1.00 94.62 284 LYS A O 1
ATOM 2156 N N . GLU A 1 285 ? 1.528 13.622 11.030 1.00 94.00 285 GLU A N 1
ATOM 2157 C CA . GLU A 1 285 ? 0.407 13.782 11.964 1.00 94.00 285 GLU A CA 1
ATOM 2158 C C . GLU A 1 285 ? -0.671 12.735 11.720 1.00 94.00 285 GLU A C 1
ATOM 2160 O O . GLU A 1 285 ? -1.096 12.536 10.584 1.00 94.00 285 GLU A O 1
ATOM 2165 N N . VAL A 1 286 ? -1.149 12.131 12.804 1.00 97.12 286 VAL A N 1
ATOM 2166 C CA . VAL A 1 286 ? -2.411 11.395 12.853 1.00 97.12 286 VAL A CA 1
ATOM 2167 C C . VAL A 1 286 ? -3.425 12.300 13.542 1.00 97.12 286 VAL A C 1
ATOM 2169 O O . VAL A 1 286 ? -3.237 12.669 14.707 1.00 97.12 286 VAL A O 1
ATOM 2172 N N . CYS A 1 287 ? -4.461 12.728 12.819 1.00 93.31 287 CYS A N 1
ATOM 2173 C CA . CYS A 1 287 ? -5.382 13.737 13.332 1.00 93.31 287 CYS A CA 1
ATOM 2174 C C . CYS A 1 287 ? -6.821 13.606 12.831 1.00 93.31 287 CYS A C 1
ATOM 2176 O O . CYS A 1 287 ? -7.076 13.193 11.705 1.00 93.31 287 CYS A O 1
ATOM 2178 N N . GLY A 1 288 ? -7.768 14.029 13.666 1.00 91.12 288 GLY A N 1
ATOM 2179 C CA . GLY A 1 288 ? -9.186 14.102 13.323 1.00 91.12 288 GLY A CA 1
ATOM 2180 C C . GLY A 1 288 ? -10.004 12.9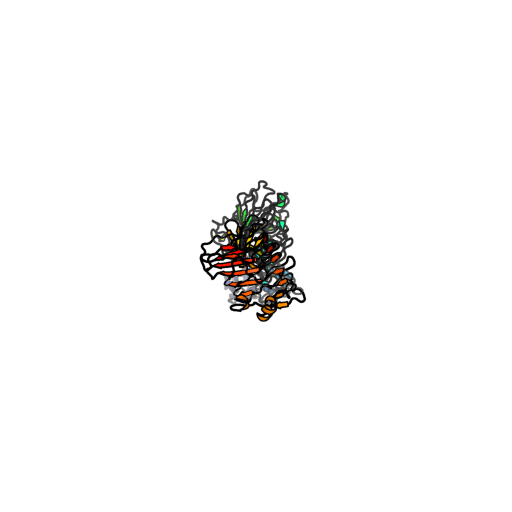26 13.875 1.00 91.12 288 GLY A C 1
ATOM 2181 O O . GLY A 1 288 ? -9.472 11.835 14.074 1.00 91.12 288 GLY A O 1
ATOM 2182 N N . PRO A 1 289 ? -11.325 13.106 14.054 1.00 87.88 289 PRO A N 1
ATOM 2183 C CA . PRO A 1 289 ? -12.214 12.092 14.638 1.00 87.88 289 PRO A CA 1
ATOM 2184 C C . PRO A 1 289 ? -12.409 10.855 13.745 1.00 87.88 289 PRO A C 1
ATOM 2186 O O . PRO A 1 289 ? -12.943 9.834 14.181 1.00 87.88 289 PRO A O 1
ATOM 2189 N N . GLN A 1 290 ? -12.007 10.947 12.475 1.00 88.06 290 GLN A N 1
ATOM 2190 C CA . GLN A 1 290 ? -12.005 9.836 11.523 1.00 88.06 290 GLN A CA 1
ATOM 2191 C C . GLN A 1 290 ? -10.720 8.999 11.599 1.00 88.06 290 GLN A C 1
ATOM 2193 O O . GLN A 1 290 ? -10.723 7.861 11.128 1.00 88.06 290 GLN A O 1
ATOM 2198 N N . ALA A 1 291 ? -9.654 9.528 12.215 1.00 94.50 291 ALA A N 1
ATOM 2199 C CA . ALA A 1 291 ? -8.375 8.848 12.323 1.00 94.50 291 ALA A CA 1
ATOM 2200 C C . ALA A 1 291 ? -8.468 7.672 13.300 1.00 94.50 291 ALA A C 1
ATOM 2202 O O . ALA A 1 291 ? -8.578 7.867 14.515 1.00 94.50 291 ALA A O 1
ATOM 2203 N N . LYS A 1 292 ? -8.411 6.450 12.767 1.00 94.50 292 LYS A N 1
ATOM 2204 C CA . LYS A 1 292 ? -8.417 5.213 13.558 1.00 94.50 292 LYS A CA 1
ATOM 2205 C C . LYS A 1 292 ? -7.289 4.303 13.099 1.00 94.50 292 LYS A C 1
ATOM 2207 O O . LYS A 1 292 ? -7.224 3.974 11.920 1.00 94.50 292 LYS A O 1
ATOM 2212 N N . ILE A 1 293 ? -6.423 3.892 14.017 1.00 97.88 293 ILE A N 1
ATOM 2213 C CA . ILE A 1 293 ? -5.352 2.921 13.762 1.00 97.88 293 ILE A CA 1
ATOM 2214 C C . ILE A 1 293 ? -5.591 1.725 14.676 1.00 97.88 293 ILE A C 1
ATOM 2216 O O . ILE A 1 293 ? -5.517 1.886 15.892 1.00 97.88 293 ILE A O 1
ATOM 2220 N N . THR A 1 294 ? -5.894 0.556 14.112 1.00 96.00 294 THR A N 1
ATOM 2221 C CA . THR A 1 294 ? -6.236 -0.637 14.903 1.00 96.00 294 THR A CA 1
ATOM 2222 C C . THR A 1 294 ? -5.535 -1.892 14.411 1.00 96.00 294 THR A C 1
ATOM 2224 O O . THR A 1 294 ? -5.435 -2.110 13.208 1.00 96.00 294 THR A O 1
ATOM 2227 N N . ASP A 1 295 ? -5.072 -2.746 15.320 1.00 96.81 295 ASP A N 1
ATOM 2228 C CA . ASP A 1 295 ? -4.500 -4.057 14.976 1.00 96.81 295 ASP A CA 1
ATOM 2229 C C . ASP A 1 295 ? -3.332 -3.943 13.974 1.00 96.81 295 ASP A C 1
ATOM 2231 O O . ASP A 1 295 ? -3.286 -4.605 12.936 1.00 96.81 295 ASP A O 1
ATOM 2235 N N . CYS A 1 296 ? -2.409 -3.019 14.252 1.00 98.62 296 CYS A N 1
ATOM 2236 C CA . CYS A 1 296 ? -1.284 -2.696 13.374 1.00 98.62 296 CYS A CA 1
ATOM 2237 C C . CYS A 1 296 ? 0.060 -2.991 14.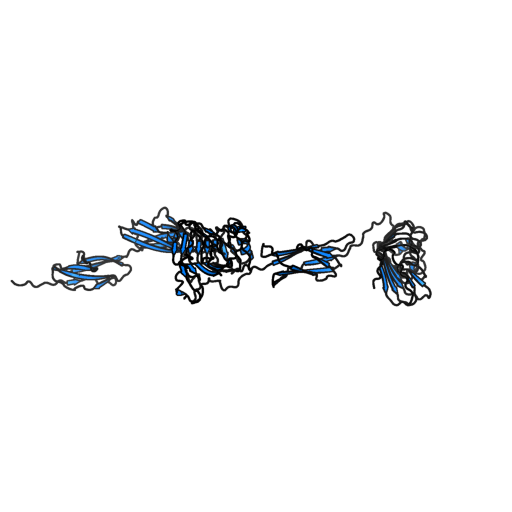043 1.00 98.62 296 CYS A C 1
ATOM 2239 O O . CYS A 1 296 ? 0.252 -2.731 15.233 1.00 98.62 296 CYS A O 1
ATOM 2241 N N . LEU A 1 297 ? 1.010 -3.470 13.244 1.00 98.62 297 LEU A N 1
ATOM 2242 C CA . LEU A 1 297 ? 2.398 -3.692 13.639 1.00 98.62 297 LEU A CA 1
ATOM 2243 C C . LEU A 1 297 ? 3.293 -2.669 12.932 1.00 98.62 297 LEU A C 1
ATOM 2245 O O . LEU A 1 297 ? 3.170 -2.467 11.726 1.00 98.62 297 LEU A O 1
ATOM 2249 N N . PHE A 1 298 ? 4.203 -2.035 13.664 1.00 98.75 298 PHE A N 1
ATOM 2250 C CA . PHE A 1 298 ? 5.180 -1.105 13.106 1.00 98.75 298 PHE A CA 1
ATOM 2251 C C . PHE A 1 298 ? 6.599 -1.521 13.487 1.00 98.75 298 PHE A C 1
ATOM 2253 O O . PHE A 1 298 ? 6.935 -1.564 14.666 1.00 98.75 298 PHE A O 1
ATOM 2260 N N . GLU A 1 299 ? 7.450 -1.764 12.496 1.00 98.25 299 GLU A N 1
ATOM 2261 C CA . GLU A 1 299 ? 8.886 -1.981 12.687 1.00 98.25 299 GLU A CA 1
ATOM 2262 C C . GLU A 1 299 ? 9.660 -0.800 12.089 1.00 98.25 299 GLU A C 1
ATOM 2264 O O . GLU A 1 299 ? 9.706 -0.620 10.870 1.00 98.25 299 GLU A O 1
ATOM 2269 N N . ALA A 1 300 ? 10.277 0.015 12.941 1.00 97.25 300 ALA A N 1
ATOM 2270 C CA . ALA A 1 300 ? 11.014 1.199 12.522 1.00 97.25 300 ALA A CA 1
ATOM 2271 C C . ALA A 1 300 ? 12.494 1.082 12.866 1.00 97.25 300 ALA A C 1
ATOM 2273 O O . ALA A 1 300 ? 12.858 0.798 14.005 1.00 97.25 300 ALA A O 1
ATOM 2274 N N . LYS A 1 301 ? 13.347 1.417 11.898 1.00 96.62 301 LYS A N 1
ATOM 2275 C CA . LYS A 1 301 ? 14.732 1.805 12.164 1.00 96.62 301 LYS A CA 1
ATOM 2276 C C . LYS A 1 301 ? 14.849 3.325 12.111 1.00 96.62 301 LYS A C 1
ATOM 2278 O O . LYS A 1 301 ? 14.659 3.898 11.043 1.00 96.62 301 LYS A O 1
ATOM 2283 N N . ASN A 1 302 ? 15.177 3.989 13.213 1.00 93.31 302 ASN A N 1
ATOM 2284 C CA . ASN A 1 302 ? 15.473 5.423 13.212 1.00 93.31 302 ASN A CA 1
ATOM 2285 C C . ASN A 1 302 ? 16.987 5.639 13.104 1.00 93.31 302 ASN A C 1
ATOM 2287 O O . ASN A 1 302 ? 17.739 5.216 13.982 1.00 93.31 302 ASN A O 1
ATOM 2291 N N . VAL A 1 303 ? 17.431 6.299 12.032 1.00 91.06 303 VAL A N 1
ATOM 2292 C CA . VAL A 1 303 ? 18.864 6.554 11.775 1.00 91.06 303 VAL A CA 1
ATOM 2293 C C . VAL A 1 303 ? 19.283 7.999 12.024 1.00 91.06 303 VAL A C 1
ATOM 2295 O O . VAL A 1 303 ? 20.476 8.293 12.060 1.00 91.06 303 VAL A O 1
ATOM 2298 N N . GLN A 1 304 ? 18.317 8.901 12.190 1.00 82.62 304 GLN A N 1
ATOM 2299 C CA . GLN A 1 304 ? 18.589 10.307 12.453 1.00 82.62 304 GLN A CA 1
ATOM 2300 C C . GLN A 1 304 ? 18.799 10.547 13.940 1.00 82.62 304 GLN A C 1
ATOM 2302 O O . GLN A 1 304 ? 17.988 10.123 14.762 1.00 82.62 304 GLN A O 1
ATOM 2307 N N . THR A 1 305 ? 19.870 11.272 14.257 1.00 77.81 305 THR A N 1
ATOM 2308 C CA . THR A 1 305 ? 20.165 11.711 15.619 1.00 77.81 305 THR A CA 1
ATOM 2309 C C . THR A 1 305 ? 19.817 13.177 15.798 1.00 77.81 305 THR A C 1
ATOM 2311 O O . THR A 1 305 ? 20.144 14.007 14.949 1.00 77.81 305 THR A O 1
ATOM 2314 N N . GLY A 1 306 ? 19.206 13.508 16.925 1.00 71.56 306 GLY A N 1
ATOM 2315 C CA . GLY A 1 306 ? 18.839 14.870 17.306 1.00 71.56 306 GLY A CA 1
ATOM 2316 C C . GLY A 1 306 ? 19.567 15.312 18.573 1.00 71.56 306 GLY A C 1
ATOM 2317 O O . GLY A 1 306 ? 19.872 14.504 19.444 1.00 71.56 306 GLY A O 1
ATOM 2318 N N . VAL A 1 307 ? 19.847 16.612 18.687 1.00 70.56 307 VAL A N 1
ATOM 2319 C CA . VAL A 1 307 ? 20.358 17.215 19.937 1.00 70.56 307 VAL A CA 1
ATOM 2320 C C . VAL A 1 307 ? 19.307 18.064 20.657 1.00 70.56 307 VAL A C 1
ATOM 2322 O O . VAL A 1 307 ? 19.468 18.363 21.837 1.00 70.56 307 VAL A O 1
ATOM 2325 N N . ASP A 1 308 ? 18.227 18.446 19.967 1.00 80.62 308 ASP A N 1
ATOM 2326 C CA . ASP A 1 308 ? 17.118 19.209 20.541 1.00 80.62 308 ASP A CA 1
ATOM 2327 C C . ASP A 1 308 ? 15.993 18.268 20.985 1.00 80.62 308 ASP A C 1
ATOM 2329 O O . ASP A 1 308 ? 15.132 17.868 20.197 1.00 80.62 308 ASP A O 1
ATOM 2333 N N . TRP A 1 309 ? 15.981 17.963 22.283 1.00 77.69 309 TRP A N 1
ATOM 2334 C CA . TRP A 1 309 ? 14.958 17.127 22.912 1.00 77.69 309 TRP A CA 1
ATOM 2335 C C . TRP A 1 309 ? 13.529 17.669 22.749 1.00 77.69 309 TRP A C 1
ATOM 2337 O O . TRP A 1 309 ? 12.565 16.917 22.874 1.00 77.69 309 TRP A O 1
ATOM 2347 N N . THR A 1 310 ? 13.342 18.960 22.483 1.00 82.81 310 THR A N 1
ATOM 2348 C CA . THR A 1 310 ? 12.005 19.553 22.376 1.00 82.81 310 THR A CA 1
ATOM 2349 C C . THR A 1 310 ? 11.477 19.473 20.951 1.00 82.81 310 THR A C 1
ATOM 2351 O O . THR A 1 310 ? 10.335 19.070 20.764 1.00 82.81 310 THR A O 1
ATOM 2354 N N . TRP A 1 311 ? 12.285 19.794 19.939 1.00 84.94 311 TRP A N 1
ATOM 2355 C CA . TRP A 1 311 ? 11.790 20.003 18.567 1.00 84.94 311 TRP A CA 1
ATOM 2356 C C . TRP A 1 311 ? 12.289 18.998 17.527 1.00 84.94 311 TRP A C 1
ATOM 2358 O O . TRP A 1 311 ? 11.784 18.992 16.407 1.00 84.94 311 TRP A O 1
ATOM 2368 N N . ALA A 1 312 ? 13.245 18.133 17.870 1.00 84.00 312 ALA A N 1
ATOM 2369 C CA . ALA A 1 312 ? 13.840 17.199 16.914 1.00 84.00 312 ALA A CA 1
ATOM 2370 C C . ALA A 1 312 ? 13.319 15.756 17.043 1.00 84.00 312 ALA A C 1
ATOM 2372 O O . ALA A 1 312 ? 13.969 14.835 16.549 1.00 84.00 312 ALA A O 1
ATOM 2373 N N . ARG A 1 313 ? 12.160 15.534 17.684 1.00 88.06 313 ARG A N 1
ATOM 2374 C CA . ARG A 1 313 ? 11.655 14.178 17.937 1.00 88.06 313 ARG A CA 1
ATOM 2375 C C . ARG A 1 313 ? 10.817 13.604 16.804 1.00 88.06 313 ARG A C 1
ATOM 2377 O O . ARG A 1 313 ? 10.000 14.287 16.181 1.00 88.06 313 ARG A O 1
ATOM 2384 N N . ASN A 1 314 ? 10.972 12.300 16.632 1.00 91.94 314 ASN A N 1
ATOM 2385 C CA . ASN A 1 314 ? 10.157 11.454 15.773 1.00 91.94 314 ASN A CA 1
ATOM 2386 C C . ASN A 1 314 ? 9.286 10.518 16.617 1.00 91.94 314 ASN A C 1
ATOM 2388 O O . ASN A 1 314 ? 9.567 10.283 17.791 1.00 91.94 314 ASN A O 1
ATOM 2392 N N . GLY A 1 315 ? 8.246 9.956 16.009 1.00 94.06 315 GLY A N 1
ATOM 2393 C CA . GLY A 1 315 ? 7.518 8.815 16.563 1.00 94.06 315 GLY A CA 1
ATOM 2394 C C . GLY A 1 315 ? 7.503 7.675 15.554 1.00 94.06 315 GLY A C 1
ATOM 2395 O O . GLY A 1 315 ? 7.486 7.928 14.353 1.00 94.06 315 GLY A O 1
ATOM 2396 N N . VAL A 1 316 ? 7.515 6.427 16.021 1.00 97.00 316 VAL A N 1
ATOM 2397 C CA . VAL A 1 316 ? 7.461 5.244 15.142 1.00 97.00 316 VAL A CA 1
ATOM 2398 C C . VAL A 1 316 ? 6.272 5.308 14.181 1.00 97.00 316 VAL A C 1
ATOM 2400 O O . VAL A 1 316 ? 6.443 5.135 12.974 1.00 97.00 316 VAL A O 1
ATOM 2403 N N . ILE A 1 317 ? 5.071 5.579 14.704 1.00 98.12 317 ILE A N 1
ATOM 2404 C CA . ILE A 1 317 ? 3.838 5.614 13.908 1.00 98.12 317 ILE A CA 1
ATOM 2405 C C . ILE A 1 317 ? 3.772 6.945 13.167 1.00 98.12 317 ILE A C 1
ATOM 2407 O O . ILE A 1 317 ? 3.795 6.999 11.939 1.00 98.12 317 ILE A O 1
ATOM 2411 N N . ALA A 1 318 ? 3.714 8.027 13.932 1.00 96.56 318 ALA A N 1
ATOM 2412 C CA . ALA A 1 318 ? 3.740 9.386 13.433 1.00 96.56 318 ALA A CA 1
ATOM 2413 C C . ALA A 1 318 ? 4.363 10.287 14.486 1.00 96.56 318 ALA A C 1
ATOM 2415 O O . ALA A 1 318 ? 4.470 9.927 15.656 1.00 96.56 318 ALA A O 1
ATOM 2416 N N . SER A 1 319 ? 4.722 11.501 14.100 1.00 93.12 319 SER A N 1
ATOM 2417 C CA . SER A 1 319 ? 5.224 12.451 15.078 1.00 93.12 319 SER A CA 1
ATOM 2418 C C . SER A 1 319 ? 4.127 12.971 16.007 1.00 93.12 319 SER A C 1
ATOM 2420 O O . SER A 1 319 ? 4.351 13.064 17.209 1.00 93.12 319 SER A O 1
ATOM 2422 N N . THR A 1 320 ? 2.945 13.298 15.485 1.00 93.50 320 THR A N 1
ATOM 2423 C CA . THR A 1 320 ? 1.870 13.925 16.268 1.00 93.50 320 THR A CA 1
ATOM 2424 C C . THR A 1 320 ? 0.614 13.059 16.313 1.00 93.50 320 THR A C 1
ATOM 2426 O O . THR A 1 320 ? 0.193 12.553 15.275 1.00 93.50 320 THR A O 1
ATOM 2429 N N . LEU A 1 321 ? -0.013 12.964 17.489 1.00 94.25 321 LEU A N 1
ATOM 2430 C CA . LEU A 1 321 ? -1.359 12.417 17.695 1.00 94.25 321 LEU A CA 1
ATOM 2431 C C . LEU A 1 321 ? -2.265 13.512 18.271 1.00 94.25 321 LEU A C 1
ATOM 2433 O O . LEU A 1 321 ? -1.949 14.048 19.329 1.00 94.25 321 LEU A O 1
ATOM 2437 N N . GLN A 1 322 ? -3.366 13.864 17.600 1.00 90.88 322 GLN A N 1
ATOM 2438 C CA . GLN A 1 322 ? -4.220 14.983 18.036 1.00 90.88 322 GLN A CA 1
ATOM 2439 C C . GLN A 1 322 ? -5.655 14.927 17.481 1.00 90.88 322 GLN A C 1
ATOM 2441 O O . GLN A 1 322 ? -5.951 14.156 16.570 1.00 90.88 322 GLN A O 1
ATOM 2446 N N . ASN A 1 323 ? -6.527 15.820 17.959 1.00 88.75 323 ASN A N 1
ATOM 2447 C CA . ASN A 1 323 ? -7.859 16.097 17.396 1.00 88.75 323 ASN A CA 1
ATOM 2448 C C . ASN A 1 323 ? -8.773 14.862 17.287 1.00 88.75 323 ASN A C 1
ATOM 2450 O O . ASN A 1 323 ? -9.288 14.570 16.215 1.00 88.75 323 ASN A O 1
ATOM 2454 N N . GLU A 1 324 ? -8.979 14.143 18.383 1.00 89.88 324 GLU A N 1
ATOM 2455 C CA . GLU A 1 324 ? -9.878 12.983 18.528 1.00 89.88 324 GLU A CA 1
ATOM 2456 C C . GLU A 1 324 ? -9.431 11.702 17.810 1.00 89.88 324 GLU A C 1
ATOM 2458 O O . GLU A 1 324 ? -10.197 10.741 17.715 1.00 89.88 324 GLU A O 1
ATOM 2463 N N . ALA A 1 325 ? -8.175 11.648 17.364 1.00 93.25 325 ALA A N 1
ATOM 2464 C CA . ALA A 1 325 ? -7.592 10.437 16.803 1.00 93.25 325 ALA A CA 1
ATOM 2465 C C . ALA A 1 325 ? -7.561 9.280 17.822 1.00 93.25 325 ALA A C 1
ATOM 2467 O O . ALA A 1 325 ? -7.288 9.481 19.014 1.00 93.25 325 ALA A O 1
ATOM 2468 N N . LYS A 1 326 ? -7.807 8.058 17.331 1.00 93.88 326 LYS A N 1
ATOM 2469 C CA . LYS A 1 326 ? -7.833 6.820 18.123 1.00 93.88 326 LYS A CA 1
ATOM 2470 C C . LYS A 1 326 ? -6.801 5.810 17.623 1.00 93.88 326 LYS A C 1
ATOM 2472 O O . LYS A 1 326 ? -6.735 5.525 16.427 1.00 93.88 326 LYS A O 1
ATOM 2477 N N . VAL A 1 327 ? -6.031 5.238 18.542 1.00 96.50 327 VAL A N 1
ATOM 2478 C CA . VAL A 1 327 ? -5.003 4.227 18.259 1.00 96.50 327 VAL A CA 1
ATOM 2479 C C . VAL A 1 327 ? -5.155 3.074 19.243 1.00 96.50 327 VAL A C 1
ATOM 2481 O O . VAL A 1 327 ? -5.026 3.273 20.447 1.00 96.50 327 VAL A O 1
ATOM 2484 N N . GLU A 1 328 ? -5.446 1.873 18.760 1.00 95.62 328 GLU A N 1
ATOM 2485 C CA . GLU A 1 328 ? -5.757 0.727 19.620 1.00 95.62 328 GLU A CA 1
ATOM 2486 C C . GLU A 1 328 ? -5.089 -0.551 19.105 1.00 95.62 328 GLU A C 1
ATOM 2488 O O . GLU A 1 328 ? -4.961 -0.749 17.901 1.00 95.62 328 GLU A O 1
ATOM 2493 N N . ASN A 1 329 ? -4.665 -1.437 20.008 1.00 96.69 329 ASN A N 1
ATOM 2494 C CA . ASN A 1 329 ? -4.098 -2.750 19.667 1.00 96.69 329 ASN A CA 1
ATOM 2495 C C . ASN A 1 329 ? -2.904 -2.640 18.701 1.00 96.69 329 ASN A C 1
ATOM 2497 O O . ASN A 1 329 ? -2.897 -3.223 17.615 1.00 96.69 329 ASN A O 1
ATOM 2501 N N . VAL A 1 330 ? -1.902 -1.843 19.074 1.00 98.25 330 VAL A N 1
ATOM 2502 C CA . VAL A 1 330 ? -0.713 -1.616 18.241 1.00 98.25 330 VAL A CA 1
ATOM 2503 C C . VAL A 1 330 ? 0.533 -2.230 18.858 1.00 98.25 330 VAL A C 1
ATOM 2505 O O . VAL A 1 330 ? 0.746 -2.176 20.070 1.00 98.25 330 VAL A O 1
ATOM 2508 N N . VAL A 1 331 ? 1.388 -2.777 18.003 1.00 98.56 331 VAL A N 1
ATOM 2509 C CA . VAL A 1 331 ? 2.708 -3.282 18.383 1.00 98.56 331 VAL A CA 1
ATOM 2510 C C . VAL A 1 331 ? 3.759 -2.462 17.645 1.00 98.56 331 VAL A C 1
ATOM 2512 O O . VAL A 1 331 ? 3.651 -2.254 16.439 1.00 98.56 331 VAL A O 1
ATOM 2515 N N . THR A 1 332 ? 4.774 -1.981 18.355 1.00 98.44 332 THR A N 1
ATOM 2516 C CA . THR A 1 332 ? 5.889 -1.231 17.761 1.00 98.44 332 THR A CA 1
ATOM 2517 C C . THR A 1 332 ? 7.219 -1.862 18.131 1.00 98.44 332 THR A C 1
ATOM 2519 O O . THR A 1 332 ? 7.448 -2.180 19.295 1.00 98.44 332 THR A O 1
ATOM 2522 N N . ASN A 1 333 ? 8.117 -1.983 17.166 1.00 97.62 333 ASN A N 1
ATOM 2523 C CA . ASN A 1 333 ? 9.494 -2.390 17.377 1.00 97.62 333 ASN A CA 1
ATOM 2524 C C . ASN A 1 333 ? 10.409 -1.308 16.809 1.00 97.62 333 ASN A C 1
ATOM 2526 O O . ASN A 1 333 ? 10.432 -1.075 15.599 1.00 97.62 333 ASN A O 1
ATOM 2530 N N . LEU A 1 334 ? 11.118 -0.619 17.692 1.00 96.31 334 LEU A N 1
ATOM 2531 C CA . LEU A 1 334 ? 12.009 0.474 17.352 1.00 96.31 334 LEU A CA 1
ATOM 2532 C C . LEU A 1 334 ? 13.465 0.039 17.525 1.00 96.31 334 LEU A C 1
ATOM 2534 O O . LEU A 1 334 ? 13.904 -0.274 18.631 1.00 96.31 334 LEU A O 1
ATOM 2538 N N . ASP A 1 335 ? 14.216 0.084 16.430 1.00 95.44 335 ASP A N 1
ATOM 2539 C CA . ASP A 1 335 ? 15.678 0.086 16.417 1.00 95.44 335 ASP A CA 1
ATOM 2540 C C . ASP A 1 335 ? 16.156 1.536 16.257 1.00 95.44 335 ASP A C 1
ATOM 2542 O O . ASP A 1 335 ? 15.982 2.146 15.199 1.00 95.44 335 ASP A O 1
ATOM 2546 N N . ALA A 1 336 ? 16.712 2.120 17.316 1.00 88.19 336 ALA A N 1
ATOM 2547 C CA . ALA A 1 336 ? 17.200 3.495 17.312 1.00 88.19 336 ALA A CA 1
ATOM 2548 C C . ALA A 1 336 ? 18.563 3.595 17.997 1.00 88.19 336 ALA A C 1
ATOM 2550 O O . ALA A 1 336 ? 18.818 2.967 19.023 1.00 88.19 336 ALA A O 1
ATOM 2551 N N . THR A 1 337 ? 19.438 4.432 17.439 1.00 76.88 337 THR A N 1
ATOM 2552 C CA . THR A 1 337 ? 20.766 4.710 18.006 1.00 76.88 337 THR A CA 1
ATOM 2553 C C . THR A 1 337 ? 20.736 5.721 19.154 1.00 76.88 337 THR A C 1
ATOM 2555 O O . THR A 1 337 ? 21.725 5.849 19.874 1.00 76.88 337 THR A O 1
ATOM 2558 N N . ASP A 1 338 ? 19.631 6.452 19.314 1.00 78.06 338 ASP A N 1
ATOM 2559 C CA . ASP A 1 338 ? 19.399 7.415 20.388 1.00 78.06 338 ASP A CA 1
ATOM 2560 C C . ASP A 1 338 ? 17.917 7.444 20.817 1.00 78.06 338 ASP A C 1
ATOM 2562 O O . ASP A 1 338 ? 17.073 6.732 20.274 1.00 78.06 338 ASP A O 1
ATOM 2566 N N . ALA A 1 339 ? 17.604 8.274 21.814 1.00 76.44 339 ALA A N 1
ATOM 2567 C CA . ALA A 1 339 ? 16.256 8.426 22.362 1.00 76.44 339 ALA A CA 1
ATOM 2568 C C . ALA A 1 339 ? 15.388 9.469 21.615 1.00 76.44 339 ALA A C 1
ATOM 2570 O O . ALA A 1 339 ? 14.346 9.875 22.126 1.00 76.44 339 ALA A O 1
ATOM 2571 N N . MET A 1 340 ? 15.791 9.935 20.422 1.00 82.19 340 MET A N 1
ATOM 2572 C CA . MET A 1 340 ? 15.063 10.979 19.674 1.00 82.19 340 MET A CA 1
ATOM 2573 C C . MET A 1 340 ? 13.850 10.451 18.904 1.00 82.19 340 MET A C 1
ATOM 2575 O O . MET A 1 340 ? 13.059 11.235 18.377 1.00 82.19 340 MET A O 1
ATOM 2579 N N . CYS A 1 341 ? 13.666 9.134 18.855 1.00 90.69 341 CYS A N 1
ATOM 2580 C CA . CYS A 1 341 ? 12.460 8.511 18.332 1.00 90.69 341 CYS A CA 1
ATOM 2581 C C . CYS A 1 341 ? 11.667 7.888 19.483 1.00 90.69 341 CYS A C 1
ATOM 2583 O O . CYS A 1 341 ? 12.161 7.008 20.185 1.00 90.69 341 CYS A O 1
ATOM 2585 N N . LEU A 1 342 ? 10.439 8.366 19.692 1.00 92.88 342 LEU A N 1
ATOM 2586 C CA . LEU A 1 342 ? 9.531 7.800 20.682 1.00 92.88 342 LEU A CA 1
ATOM 2587 C C . LEU A 1 342 ? 8.855 6.538 20.123 1.00 92.88 342 LEU A C 1
ATOM 2589 O O . LEU A 1 342 ? 8.569 6.480 18.922 1.00 92.88 342 LEU A O 1
ATOM 2593 N N . PRO A 1 343 ? 8.536 5.551 20.981 1.00 94.31 343 PRO A N 1
ATOM 2594 C CA . PRO A 1 343 ? 7.992 4.263 20.554 1.00 94.31 343 PRO A CA 1
ATOM 2595 C C . PRO A 1 343 ? 6.670 4.355 19.791 1.00 94.31 343 PRO A C 1
ATOM 2597 O O . PRO A 1 343 ? 6.351 3.433 19.056 1.00 94.31 343 PRO A O 1
ATOM 2600 N N . PHE A 1 344 ? 5.910 5.449 19.927 1.00 95.81 344 PHE A N 1
ATOM 2601 C CA . PHE A 1 344 ? 4.617 5.612 19.255 1.00 95.81 344 PHE A CA 1
ATOM 2602 C C . PHE A 1 344 ? 4.488 6.975 18.571 1.00 95.81 344 PHE A C 1
ATOM 2604 O O . PHE A 1 344 ? 4.522 7.057 17.342 1.00 95.81 344 PHE A O 1
ATOM 2611 N N . PHE A 1 345 ? 4.376 8.033 19.380 1.00 94.81 345 PHE A N 1
ATOM 2612 C CA . PHE A 1 345 ? 4.175 9.418 18.960 1.00 94.81 345 PHE A CA 1
ATOM 2613 C C . PHE A 1 345 ? 5.055 10.346 19.785 1.00 94.81 345 PHE A C 1
ATOM 2615 O O . PHE A 1 345 ? 5.241 10.109 20.975 1.00 94.81 345 PHE A O 1
ATOM 2622 N N . ALA A 1 346 ? 5.557 11.415 19.170 1.00 91.88 346 ALA A N 1
ATOM 2623 C CA . ALA A 1 346 ? 6.374 12.421 19.840 1.00 91.88 346 ALA A CA 1
ATOM 2624 C C . ALA A 1 346 ? 5.540 13.511 20.526 1.00 91.88 346 ALA A C 1
ATOM 2626 O O . ALA A 1 346 ? 5.856 13.899 21.649 1.00 91.88 346 ALA A O 1
ATOM 2627 N N . TYR A 1 347 ? 4.489 14.002 19.864 1.00 92.19 347 TYR A N 1
ATOM 2628 C CA . TYR A 1 347 ? 3.805 15.245 20.223 1.00 92.19 347 TYR A CA 1
ATOM 2629 C C . TYR A 1 347 ? 2.283 15.131 20.245 1.00 92.19 347 TYR A C 1
ATOM 2631 O O . TYR A 1 347 ? 1.682 14.322 19.536 1.00 92.19 347 TYR A O 1
ATOM 2639 N N . SER A 1 348 ? 1.668 16.008 21.036 1.00 91.19 348 SER A N 1
ATOM 2640 C CA . SER A 1 348 ? 0.250 16.349 20.952 1.00 91.19 348 SER A CA 1
ATOM 2641 C C . SER A 1 348 ? 0.056 17.839 21.236 1.00 91.19 348 SER A C 1
ATOM 2643 O O . SER A 1 348 ? 0.792 18.431 22.025 1.00 91.19 348 SER A O 1
ATOM 2645 N N . TRP A 1 349 ? -0.934 18.447 20.585 1.00 87.12 349 TRP A N 1
ATOM 2646 C CA . TRP A 1 349 ? -1.231 19.877 20.701 1.00 87.12 349 TRP A CA 1
ATOM 2647 C C . TRP A 1 349 ? -2.580 20.171 21.351 1.00 87.12 349 TRP A C 1
ATOM 2649 O O . TRP A 1 349 ? -2.769 21.273 21.863 1.00 87.12 349 TRP A O 1
ATOM 2659 N N . THR A 1 350 ? -3.512 19.218 21.303 1.00 78.81 350 THR A N 1
ATOM 2660 C CA . THR A 1 350 ? -4.897 19.374 21.762 1.00 78.81 350 THR A CA 1
ATOM 2661 C C . THR A 1 350 ? -5.267 18.269 22.746 1.00 78.81 350 THR A C 1
ATOM 2663 O O . THR A 1 350 ? -4.463 17.388 23.041 1.00 78.81 350 THR A O 1
ATOM 2666 N N . GLU A 1 351 ? -6.453 18.361 23.343 1.00 69.56 351 GLU A N 1
ATOM 2667 C CA . GLU A 1 351 ? -6.756 17.648 24.586 1.00 69.56 351 GLU A CA 1
ATOM 2668 C C . GLU A 1 351 ? -7.393 16.263 24.371 1.00 69.56 351 GLU A C 1
ATOM 2670 O O . GLU A 1 351 ? -7.189 15.375 25.187 1.00 69.56 351 GLU A O 1
ATOM 2675 N N . THR A 1 352 ? -8.128 16.019 23.286 1.00 79.56 352 THR A N 1
ATOM 2676 C CA . THR A 1 352 ? -8.905 14.780 23.100 1.00 79.56 352 THR A CA 1
ATOM 2677 C C . THR A 1 352 ? -8.192 13.813 22.158 1.00 79.56 352 THR A C 1
ATOM 2679 O O . THR A 1 352 ? -8.293 13.949 20.950 1.00 79.56 352 THR A O 1
ATOM 2682 N N . GLN A 1 353 ? -7.493 12.801 22.672 1.00 86.69 353 GLN A N 1
ATOM 2683 C CA . GLN A 1 353 ? -6.980 11.682 21.863 1.00 86.69 353 GLN A CA 1
ATOM 2684 C C . GLN A 1 353 ? -6.892 10.407 22.698 1.00 86.69 353 GLN A C 1
ATOM 2686 O O . GLN A 1 353 ? -6.736 10.465 23.920 1.00 86.69 353 GLN A O 1
ATOM 2691 N N . VAL A 1 354 ? -6.997 9.259 22.030 1.00 90.75 354 VAL A N 1
ATOM 2692 C CA . VAL A 1 354 ? -7.084 7.949 22.679 1.00 90.75 354 VAL A CA 1
ATOM 2693 C C . VAL A 1 354 ? -5.989 7.034 22.153 1.00 90.75 354 VAL A C 1
ATOM 2695 O O . VAL A 1 354 ? -5.895 6.805 20.948 1.00 90.75 354 VAL A O 1
ATOM 2698 N N . MET A 1 355 ? -5.206 6.470 23.068 1.00 93.94 355 MET A N 1
ATOM 2699 C CA . MET A 1 355 ? -4.310 5.360 22.789 1.00 93.94 355 MET A CA 1
ATOM 2700 C C . MET A 1 355 ? -4.505 4.250 23.819 1.00 93.94 355 MET A C 1
ATOM 2702 O O . MET A 1 355 ? -4.366 4.480 25.024 1.00 93.94 355 MET A O 1
ATOM 2706 N N . LYS A 1 356 ? -4.823 3.044 23.347 1.00 95.25 356 LYS A N 1
ATOM 2707 C CA . LYS A 1 356 ? -5.053 1.879 24.207 1.00 95.25 356 LYS A CA 1
ATOM 2708 C C . LYS A 1 356 ? -4.314 0.654 23.700 1.00 95.25 356 LYS A C 1
ATOM 2710 O O . LYS A 1 356 ? -4.137 0.494 22.496 1.00 95.25 356 LYS A O 1
ATOM 2715 N N . ASN A 1 357 ? -3.958 -0.248 24.611 1.00 96.31 357 ASN A N 1
ATOM 2716 C CA . ASN A 1 357 ? -3.491 -1.596 24.269 1.00 96.31 357 ASN A CA 1
ATOM 2717 C C . ASN A 1 357 ? -2.277 -1.574 23.332 1.00 96.31 357 ASN A C 1
ATOM 2719 O O . ASN A 1 357 ? -2.313 -2.102 22.220 1.00 96.31 357 ASN A O 1
ATOM 2723 N N . ALA A 1 358 ? -1.215 -0.907 23.769 1.00 97.19 358 ALA A N 1
ATOM 2724 C CA . ALA A 1 358 ? -0.009 -0.746 22.973 1.00 97.19 358 ALA A CA 1
ATOM 2725 C C . ALA A 1 358 ? 1.156 -1.529 23.581 1.00 97.19 358 ALA A C 1
ATOM 2727 O O . ALA A 1 358 ? 1.314 -1.563 24.803 1.00 97.19 358 ALA A O 1
ATOM 2728 N N . TYR A 1 359 ? 1.982 -2.133 22.730 1.00 97.56 359 TYR A N 1
ATOM 2729 C CA . TYR A 1 359 ? 3.124 -2.957 23.128 1.00 97.56 359 TYR A CA 1
ATOM 2730 C C . TYR A 1 359 ? 4.379 -2.494 22.386 1.00 97.56 359 TYR A C 1
ATOM 2732 O O . TYR A 1 359 ? 4.346 -2.310 21.169 1.00 97.56 359 TYR A O 1
ATOM 2740 N N . THR A 1 360 ? 5.489 -2.295 23.098 1.00 96.94 360 THR A N 1
ATOM 2741 C CA . THR A 1 360 ? 6.738 -1.810 22.493 1.00 96.94 360 THR A CA 1
ATOM 2742 C C . THR A 1 360 ? 7.988 -2.432 23.101 1.00 96.94 360 THR A C 1
ATOM 2744 O O . THR A 1 360 ? 8.022 -2.704 24.297 1.00 96.94 360 THR A O 1
ATOM 2747 N N . ASN A 1 361 ? 9.039 -2.623 22.299 1.00 95.69 361 ASN A N 1
ATOM 2748 C CA . ASN A 1 361 ? 10.351 -3.081 22.778 1.00 95.69 361 ASN A CA 1
ATOM 2749 C C . ASN A 1 361 ? 11.118 -2.018 23.585 1.00 95.69 361 ASN A C 1
ATOM 2751 O O . ASN A 1 361 ? 12.140 -2.328 24.192 1.00 95.69 361 ASN A O 1
ATOM 2755 N N . ILE A 1 362 ? 10.666 -0.765 23.569 1.00 94.06 362 ILE A N 1
ATOM 2756 C CA . ILE A 1 362 ? 11.312 0.337 24.281 1.00 94.06 362 ILE A CA 1
ATOM 2757 C C . ILE A 1 362 ? 10.828 0.366 25.725 1.00 94.06 362 ILE A C 1
ATOM 2759 O O . ILE A 1 362 ? 9.632 0.319 25.967 1.00 94.06 362 ILE A O 1
ATOM 2763 N N . ALA A 1 363 ? 11.731 0.479 26.696 1.00 91.19 363 ALA A N 1
ATOM 2764 C CA . ALA A 1 363 ? 11.344 0.646 28.094 1.00 91.19 363 ALA A CA 1
ATOM 2765 C C . ALA A 1 363 ? 10.717 2.031 28.353 1.00 91.19 363 ALA A C 1
ATOM 2767 O O . ALA A 1 363 ? 11.115 3.028 27.743 1.00 91.19 363 ALA A O 1
ATOM 2768 N N . HIS A 1 364 ? 9.767 2.104 29.294 1.00 87.00 364 HIS A N 1
ATOM 2769 C CA . HIS A 1 364 ? 9.201 3.385 29.734 1.00 87.00 364 HIS A CA 1
ATOM 2770 C C . HIS A 1 364 ? 10.278 4.203 30.444 1.00 87.00 364 HIS A C 1
ATOM 2772 O O . HIS A 1 364 ? 10.784 3.819 31.499 1.00 87.00 364 HIS A O 1
ATOM 2778 N N . ASP A 1 365 ? 10.614 5.336 29.848 1.00 84.31 365 ASP A N 1
ATOM 2779 C CA . ASP A 1 365 ? 11.424 6.374 30.457 1.00 84.31 365 ASP A CA 1
ATOM 2780 C C . ASP A 1 365 ? 10.489 7.313 31.220 1.00 84.31 365 ASP A C 1
ATOM 2782 O O . ASP A 1 365 ? 9.761 8.108 30.625 1.00 84.31 365 ASP A O 1
ATOM 2786 N N . THR A 1 366 ? 10.496 7.201 32.546 1.00 81.44 366 THR A N 1
ATOM 2787 C CA . THR A 1 366 ? 9.662 8.022 33.430 1.00 81.44 366 THR A CA 1
ATOM 2788 C C . THR A 1 366 ? 10.157 9.460 33.561 1.00 81.44 366 THR A C 1
ATOM 2790 O O . THR A 1 366 ? 9.396 10.317 33.994 1.00 81.44 366 THR A O 1
ATOM 2793 N N . GLU A 1 367 ? 11.426 9.740 33.248 1.00 79.56 367 GLU A N 1
ATOM 2794 C CA . GLU A 1 367 ? 11.965 11.104 33.302 1.00 79.56 367 GLU A CA 1
ATOM 2795 C C . GLU A 1 367 ? 11.451 11.924 32.119 1.00 79.56 367 GLU A C 1
ATOM 2797 O O . GLU A 1 367 ? 11.023 13.067 32.285 1.00 79.56 367 GLU A O 1
ATOM 2802 N N . HIS A 1 368 ? 11.435 11.313 30.934 1.00 74.88 368 HIS A N 1
ATOM 2803 C CA . HIS A 1 368 ? 11.025 11.983 29.702 1.00 74.88 368 HIS A CA 1
ATOM 2804 C C . HIS A 1 368 ? 9.614 11.612 29.217 1.00 74.88 368 HIS A C 1
ATOM 2806 O O . HIS A 1 368 ? 9.173 12.128 28.189 1.00 74.88 368 HIS A O 1
ATOM 2812 N N . GLU A 1 369 ? 8.919 10.732 29.946 1.00 82.38 369 GLU A N 1
ATOM 2813 C CA . GLU A 1 369 ? 7.567 10.233 29.662 1.00 82.38 369 GLU A CA 1
ATOM 2814 C C . GLU A 1 369 ? 7.395 9.755 28.211 1.00 82.38 369 GLU A C 1
ATOM 2816 O O . GLU A 1 369 ? 6.410 10.060 27.545 1.00 82.38 369 GLU A O 1
ATOM 2821 N N . ASN A 1 370 ? 8.354 8.969 27.708 1.00 83.44 370 ASN A N 1
ATOM 2822 C CA . ASN A 1 370 ? 8.441 8.571 26.293 1.00 83.44 370 ASN A CA 1
ATOM 2823 C C . ASN A 1 370 ? 7.228 7.781 25.753 1.00 83.44 370 ASN A C 1
ATOM 2825 O O . ASN A 1 370 ? 7.084 7.616 24.543 1.00 83.44 370 ASN A O 1
ATOM 2829 N N . TYR A 1 371 ? 6.359 7.281 26.629 1.00 88.81 371 TYR A N 1
ATOM 2830 C CA . TYR A 1 371 ? 5.126 6.584 26.260 1.00 88.81 371 TYR A CA 1
ATOM 2831 C C . TYR A 1 371 ? 3.965 7.527 25.971 1.00 88.81 371 TYR A C 1
ATOM 2833 O O . TYR A 1 371 ? 2.998 7.118 25.328 1.00 88.81 371 TYR A O 1
ATOM 2841 N N . LYS A 1 372 ? 4.039 8.771 26.446 1.00 86.88 372 LYS A N 1
ATOM 2842 C CA . LYS A 1 372 ? 2.995 9.770 26.263 1.00 86.88 372 LYS A CA 1
ATOM 2843 C C . LYS A 1 372 ? 3.520 10.864 25.343 1.00 86.88 372 LYS A C 1
ATOM 2845 O O . LYS A 1 372 ? 4.577 11.434 25.614 1.00 86.88 372 LYS A O 1
ATOM 2850 N N . PRO A 1 373 ? 2.802 11.207 24.265 1.00 88.62 373 PRO A N 1
ATOM 2851 C CA . PRO A 1 373 ? 3.143 12.411 23.537 1.00 88.62 373 PRO A CA 1
ATOM 2852 C C . PRO A 1 373 ? 2.951 13.616 24.466 1.00 88.62 373 PRO A C 1
ATOM 2854 O O . PRO A 1 373 ? 2.035 13.651 25.284 1.00 88.62 373 PRO A O 1
ATOM 2857 N N . PHE A 1 374 ? 3.815 14.611 24.333 1.00 87.44 374 PHE A N 1
ATOM 2858 C CA . PHE A 1 374 ? 3.791 15.822 25.154 1.00 87.44 374 PHE A CA 1
ATOM 2859 C C . PHE A 1 374 ? 3.518 17.048 24.279 1.00 87.44 374 PHE A C 1
ATOM 2861 O O . PHE A 1 374 ? 3.718 17.023 23.061 1.00 87.44 374 PHE A O 1
ATOM 2868 N N . ASN A 1 375 ? 3.088 18.140 24.905 1.00 89.88 375 ASN A N 1
ATOM 2869 C CA . ASN A 1 375 ? 2.940 19.419 24.229 1.00 89.88 375 ASN A CA 1
ATOM 2870 C C . ASN A 1 375 ? 4.240 20.229 24.366 1.00 89.88 375 ASN A C 1
ATOM 2872 O O . ASN A 1 375 ? 4.570 20.650 25.479 1.00 89.88 375 ASN A O 1
ATOM 2876 N N . PRO A 1 376 ? 4.981 20.492 23.272 1.00 87.38 376 PRO A N 1
ATOM 2877 C CA . PRO A 1 376 ? 6.265 21.188 23.352 1.00 87.38 376 PRO A CA 1
ATOM 2878 C C . PRO A 1 376 ? 6.114 22.672 23.717 1.00 87.38 376 PRO A C 1
ATOM 2880 O O . PRO A 1 376 ? 7.078 23.290 24.160 1.00 87.38 376 PRO A O 1
ATOM 2883 N N . ASN A 1 377 ? 4.903 23.232 23.607 1.00 89.38 377 ASN A N 1
ATOM 2884 C CA . ASN A 1 377 ? 4.582 24.584 24.070 1.00 89.38 377 ASN A CA 1
ATOM 2885 C C . ASN A 1 377 ? 4.114 24.624 25.538 1.00 89.38 377 ASN A C 1
ATOM 2887 O O . ASN A 1 377 ? 3.760 25.694 26.029 1.00 89.38 377 ASN A O 1
ATOM 2891 N N . GLY A 1 378 ? 4.063 23.482 26.234 1.00 85.12 378 GLY A N 1
ATOM 2892 C CA . GLY A 1 378 ? 3.550 23.393 27.604 1.00 85.12 378 GLY A CA 1
ATOM 2893 C C . GLY A 1 378 ? 2.032 23.571 27.722 1.00 85.12 378 GLY A C 1
ATOM 2894 O O . GLY A 1 378 ? 1.546 23.914 28.798 1.00 85.12 378 GLY A O 1
ATOM 2895 N N . GLY A 1 379 ? 1.287 23.387 26.627 1.00 82.81 379 GLY A N 1
ATOM 2896 C CA . GLY A 1 379 ? -0.178 23.381 26.657 1.00 82.81 379 GLY A CA 1
ATOM 2897 C C . GLY A 1 379 ? -0.745 22.164 27.393 1.00 82.81 379 GLY A C 1
ATOM 2898 O O . GLY A 1 379 ? -0.075 21.136 27.512 1.00 82.81 379 GLY A O 1
ATOM 2899 N N . ASP A 1 380 ? -1.979 22.290 27.882 1.00 81.25 380 ASP A N 1
ATOM 2900 C CA . ASP A 1 380 ? -2.671 21.197 28.565 1.00 81.25 380 ASP A CA 1
ATOM 2901 C C . ASP A 1 380 ? -3.022 20.068 27.580 1.00 81.25 380 ASP A C 1
ATOM 2903 O O . ASP A 1 380 ? -3.465 20.309 26.458 1.00 81.25 380 ASP A O 1
ATOM 2907 N N . ILE A 1 381 ? -2.784 18.830 28.007 1.00 83.62 381 ILE A N 1
ATOM 2908 C CA . ILE A 1 381 ? -3.123 17.587 27.298 1.00 83.62 381 ILE A CA 1
ATOM 2909 C C . ILE A 1 381 ? -3.797 16.585 28.250 1.00 83.62 381 ILE A C 1
ATOM 2911 O O . ILE A 1 381 ? -3.788 15.380 28.014 1.00 83.62 381 ILE A O 1
ATOM 2915 N N . SER A 1 382 ? -4.372 17.072 29.354 1.00 80.31 382 SER A N 1
ATOM 2916 C CA . SER A 1 382 ? -4.930 16.265 30.443 1.00 80.31 382 SER A CA 1
ATOM 2917 C C . SER A 1 382 ? -6.112 15.379 30.045 1.00 80.31 382 SER A C 1
ATOM 2919 O O . SER A 1 382 ? -6.325 14.350 30.684 1.00 80.31 382 SER A O 1
ATOM 2921 N N . ALA A 1 383 ? -6.856 15.723 28.988 1.00 82.38 383 ALA A N 1
ATOM 2922 C CA . ALA A 1 383 ? -7.947 14.885 28.484 1.00 82.38 383 ALA A CA 1
ATOM 2923 C C . ALA A 1 383 ? -7.471 13.727 27.580 1.00 82.38 383 ALA A C 1
ATOM 2925 O O . ALA A 1 383 ? -8.294 12.965 27.062 1.00 82.38 383 ALA A O 1
ATOM 2926 N N . GLN A 1 384 ? -6.155 13.560 27.412 1.00 85.44 384 GLN A N 1
ATOM 2927 C CA . GLN A 1 384 ? -5.590 12.414 26.722 1.00 85.44 384 GLN A CA 1
ATOM 2928 C C . GLN A 1 384 ? -5.847 11.124 27.508 1.00 85.44 384 GLN A C 1
ATOM 2930 O O . GLN A 1 384 ? -5.567 11.022 28.702 1.00 85.44 384 GLN A O 1
ATOM 2935 N N . VAL A 1 385 ? -6.286 10.090 26.794 1.00 89.44 385 VAL A N 1
ATOM 2936 C CA . VAL A 1 385 ? -6.493 8.752 27.347 1.00 89.44 385 VAL A CA 1
ATOM 2937 C C . VAL A 1 385 ? -5.358 7.843 26.883 1.00 89.44 385 VAL A C 1
ATOM 2939 O O . VAL A 1 385 ? -5.324 7.454 25.719 1.00 89.44 385 VAL A O 1
ATOM 2942 N N . MET A 1 386 ? -4.441 7.505 27.795 1.00 89.50 386 MET A N 1
ATOM 2943 C CA . MET A 1 386 ? -3.379 6.509 27.585 1.00 89.50 386 MET A CA 1
ATOM 2944 C C . MET A 1 386 ? -3.615 5.336 28.534 1.00 89.50 386 MET A C 1
ATOM 2946 O O . MET A 1 386 ? -3.411 5.468 29.742 1.00 89.50 386 MET A O 1
ATOM 2950 N N . GLU A 1 387 ? -4.045 4.194 28.008 1.00 93.44 387 GLU A N 1
ATOM 2951 C CA . GLU A 1 387 ? -4.400 3.022 28.814 1.00 93.44 387 GLU A CA 1
ATOM 2952 C C . GLU A 1 387 ? -3.664 1.777 28.316 1.00 93.44 387 GLU A C 1
ATOM 2954 O O . GLU A 1 387 ? -3.573 1.539 27.115 1.00 93.44 387 GLU A O 1
ATOM 2959 N N . ASN A 1 388 ? -3.172 0.946 29.239 1.00 94.00 388 ASN A N 1
ATOM 2960 C CA . ASN A 1 388 ? -2.543 -0.337 28.907 1.00 94.00 388 ASN A CA 1
ATOM 2961 C C . ASN A 1 388 ? -1.401 -0.207 27.868 1.00 94.00 388 ASN A C 1
ATOM 2963 O O . ASN A 1 388 ? -1.430 -0.823 26.800 1.00 94.00 388 ASN A O 1
ATOM 2967 N N . ILE A 1 389 ? -0.413 0.639 28.179 1.00 94.44 389 ILE A N 1
ATOM 2968 C CA . ILE A 1 389 ? 0.804 0.828 27.376 1.00 94.44 389 ILE A CA 1
ATOM 2969 C C . ILE A 1 389 ? 1.933 0.021 28.018 1.00 94.44 389 ILE A C 1
ATOM 2971 O O . ILE A 1 389 ? 2.286 0.254 29.175 1.00 94.44 389 ILE A O 1
ATOM 2975 N N . ASN A 1 390 ? 2.489 -0.934 27.280 1.00 94.19 390 ASN A N 1
ATOM 2976 C CA . ASN A 1 390 ? 3.333 -1.988 27.828 1.00 94.19 390 ASN A CA 1
ATOM 2977 C C . ASN A 1 390 ? 4.744 -1.953 27.237 1.00 94.19 390 ASN A C 1
ATOM 2979 O O . ASN A 1 390 ? 4.921 -1.945 26.019 1.00 94.19 390 ASN A O 1
ATOM 2983 N N . HIS A 1 391 ? 5.752 -2.004 28.114 1.00 94.62 391 HIS A N 1
ATOM 2984 C CA . HIS A 1 391 ? 7.091 -2.447 27.723 1.00 94.62 391 HIS A CA 1
ATOM 2985 C C . HIS A 1 391 ? 7.068 -3.960 27.515 1.00 94.62 391 HIS A C 1
ATOM 2987 O O . HIS A 1 391 ? 6.596 -4.706 28.374 1.00 94.62 391 HIS A O 1
ATOM 2993 N N . THR A 1 392 ? 7.580 -4.415 26.382 1.00 94.19 392 THR A N 1
ATOM 2994 C CA . THR A 1 392 ? 7.551 -5.811 25.977 1.00 94.19 392 THR A CA 1
ATOM 2995 C C . THR A 1 392 ? 8.863 -6.195 25.299 1.00 94.19 392 THR A C 1
ATOM 2997 O O . THR A 1 392 ? 9.007 -6.016 24.089 1.00 94.19 392 THR A O 1
ATOM 3000 N N . PRO A 1 393 ? 9.835 -6.746 26.047 1.00 94.12 393 PRO A N 1
ATOM 3001 C CA . PRO A 1 393 ? 11.005 -7.365 25.445 1.00 94.12 393 PRO A CA 1
ATOM 3002 C C . PRO A 1 393 ? 10.552 -8.641 24.727 1.00 94.12 393 PRO A C 1
ATOM 3004 O O . PRO A 1 393 ? 10.277 -9.674 25.345 1.00 94.12 393 PRO A O 1
ATOM 3007 N N . PHE A 1 394 ? 10.372 -8.539 23.410 1.00 96.19 394 PHE A N 1
ATOM 3008 C CA . PHE A 1 394 ? 9.706 -9.568 22.610 1.00 96.19 394 PHE A CA 1
ATOM 3009 C C . PHE A 1 394 ? 10.388 -10.940 22.697 1.00 96.19 394 PHE A C 1
ATOM 3011 O O . PHE A 1 394 ? 9.711 -11.960 22.659 1.00 96.19 394 PHE A O 1
ATOM 3018 N N . ASP A 1 395 ? 11.707 -10.971 22.878 1.00 95.94 395 ASP A N 1
ATOM 3019 C CA . ASP A 1 395 ? 12.537 -12.178 22.987 1.00 95.94 395 ASP A CA 1
ATOM 3020 C C . ASP A 1 395 ? 12.428 -12.921 24.333 1.00 95.94 395 ASP A C 1
ATOM 3022 O O . ASP A 1 395 ? 13.040 -13.974 24.514 1.00 95.94 395 ASP A O 1
ATOM 3026 N N . SER A 1 396 ? 11.671 -12.379 25.286 1.00 95.94 396 SER A N 1
ATOM 3027 C CA . SER A 1 396 ? 11.534 -12.921 26.644 1.00 95.94 396 SER A CA 1
ATOM 3028 C C . SER A 1 396 ? 10.113 -12.807 27.208 1.00 95.94 396 SER A C 1
ATOM 3030 O O . SER A 1 396 ? 9.875 -13.113 28.379 1.00 95.94 396 SER A O 1
ATOM 3032 N N . THR A 1 397 ? 9.151 -12.387 26.382 1.00 96.69 397 THR A N 1
ATOM 3033 C CA . THR A 1 397 ? 7.743 -12.242 26.768 1.00 96.69 397 THR A CA 1
ATOM 3034 C C . THR A 1 397 ? 6.925 -13.458 26.332 1.00 96.69 397 THR A C 1
ATOM 3036 O O . THR A 1 397 ? 7.003 -13.890 25.186 1.00 96.69 397 THR A O 1
ATOM 3039 N N . LEU A 1 398 ? 6.099 -13.995 27.235 1.00 97.06 398 LEU A N 1
ATOM 3040 C CA . LEU A 1 398 ? 5.169 -15.091 26.933 1.00 97.06 398 LEU A CA 1
ATOM 3041 C C . LEU A 1 398 ? 3.952 -14.602 26.138 1.00 97.06 398 LEU A C 1
ATOM 3043 O O . LEU A 1 398 ? 3.455 -13.500 26.375 1.00 97.06 398 LEU A O 1
ATOM 3047 N N . ALA A 1 399 ? 3.392 -15.461 25.285 1.00 96.19 399 ALA A N 1
ATOM 3048 C CA . ALA A 1 399 ? 2.213 -15.154 24.473 1.00 96.19 399 ALA A CA 1
ATOM 3049 C C . ALA A 1 399 ? 1.004 -14.709 25.322 1.00 96.19 399 ALA A C 1
ATOM 3051 O O . ALA A 1 399 ? 0.220 -13.855 24.912 1.00 96.19 399 ALA A O 1
ATOM 3052 N N . SER A 1 400 ? 0.878 -15.228 26.548 1.00 95.19 400 SER A N 1
ATOM 3053 C CA . SER A 1 400 ? -0.196 -14.872 27.484 1.00 95.19 400 SER A CA 1
ATOM 3054 C C . SER A 1 400 ? -0.153 -13.421 27.982 1.00 95.19 400 SER A C 1
ATOM 3056 O O . SER A 1 400 ? -1.113 -12.974 28.604 1.00 95.19 400 SER A O 1
ATOM 3058 N N . ALA A 1 401 ? 0.944 -12.688 27.758 1.00 94.62 401 ALA A N 1
ATOM 3059 C CA . ALA A 1 401 ? 1.049 -11.275 28.123 1.00 94.62 401 ALA A CA 1
ATOM 3060 C C . ALA A 1 401 ? 0.263 -10.354 27.168 1.00 94.62 401 ALA A C 1
ATOM 3062 O O . ALA A 1 401 ? -0.128 -9.250 27.550 1.00 94.62 401 ALA A O 1
ATOM 3063 N N . TYR A 1 402 ? -0.024 -10.810 25.945 1.00 94.88 402 TYR A N 1
ATOM 3064 C CA . TYR A 1 402 ? -0.752 -10.047 24.928 1.00 94.88 402 TYR A CA 1
ATOM 3065 C C . TYR A 1 402 ? -2.272 -10.206 25.070 1.00 94.88 402 TYR A C 1
ATOM 3067 O O . TYR A 1 402 ? -2.971 -10.556 24.125 1.00 94.88 402 TYR A O 1
ATOM 3075 N N . THR A 1 403 ? -2.804 -9.956 26.269 1.00 91.50 403 THR A N 1
ATOM 3076 C CA . THR A 1 403 ? -4.209 -10.236 26.635 1.00 91.50 403 THR A CA 1
ATOM 3077 C C . THR A 1 403 ? -5.257 -9.469 25.827 1.00 91.50 403 THR A C 1
ATOM 3079 O O . THR A 1 403 ? -6.436 -9.810 25.886 1.00 91.50 403 THR A O 1
ATOM 3082 N N . THR A 1 404 ? -4.845 -8.432 25.098 1.00 93.19 404 THR A N 1
ATOM 3083 C CA . THR A 1 404 ? -5.738 -7.563 24.321 1.00 93.19 404 THR A CA 1
ATOM 3084 C C . THR A 1 404 ? -5.654 -7.781 22.814 1.00 93.19 404 THR A C 1
ATOM 3086 O O . THR A 1 404 ? -6.507 -7.277 22.089 1.00 93.19 404 THR A O 1
ATOM 3089 N N . LEU A 1 405 ? -4.670 -8.551 22.336 1.00 94.56 405 LEU A N 1
ATOM 3090 C CA . LEU A 1 405 ? -4.518 -8.849 20.914 1.00 94.56 405 LEU A CA 1
ATOM 3091 C C . LEU A 1 405 ? -5.402 -10.045 20.537 1.00 94.56 405 LEU A C 1
ATOM 3093 O O . LEU A 1 405 ? -5.293 -11.126 21.116 1.00 94.56 405 LEU A O 1
ATOM 3097 N N . ASP A 1 406 ? -6.289 -9.855 19.559 1.00 91.00 406 ASP A N 1
ATOM 3098 C CA . ASP A 1 406 ? -7.201 -10.902 19.092 1.00 91.00 406 ASP A CA 1
ATOM 3099 C C . ASP A 1 406 ? -6.421 -11.985 18.327 1.00 91.00 406 ASP A C 1
ATOM 3101 O O . ASP A 1 406 ? -5.876 -11.732 17.253 1.00 91.00 406 ASP A O 1
ATOM 3105 N N . SER A 1 407 ? -6.400 -13.213 18.854 1.00 90.81 407 SER A N 1
ATOM 3106 C CA . SER A 1 407 ? -5.721 -14.363 18.231 1.00 90.81 407 SER A CA 1
ATOM 3107 C C . SER A 1 407 ? -6.264 -14.767 16.851 1.00 90.81 407 SER A C 1
ATOM 3109 O O . SER A 1 407 ? -5.642 -15.565 16.159 1.00 90.81 407 SER A O 1
ATOM 3111 N N . SER A 1 408 ? -7.426 -14.244 16.437 1.00 88.50 408 SER A N 1
ATOM 3112 C CA . SER A 1 408 ? -7.920 -14.402 15.061 1.00 88.50 408 SER A CA 1
ATOM 3113 C C . SER A 1 408 ? -7.236 -13.465 14.057 1.00 88.50 408 SER A C 1
ATOM 3115 O O . SER A 1 408 ? -7.333 -13.696 12.854 1.00 88.50 408 SER A O 1
ATOM 3117 N N . ILE A 1 409 ? -6.536 -12.436 14.542 1.00 91.62 409 ILE A N 1
ATOM 3118 C CA . ILE A 1 409 ? -5.790 -11.451 13.745 1.00 91.62 409 ILE A CA 1
ATOM 3119 C C . ILE A 1 409 ? -4.278 -11.648 13.931 1.00 91.62 409 ILE A C 1
ATOM 3121 O O . ILE A 1 409 ? -3.509 -11.590 12.968 1.00 91.62 409 ILE A O 1
ATOM 3125 N N . TRP A 1 410 ? -3.861 -11.906 15.172 1.00 96.25 410 TRP A N 1
ATOM 3126 C CA . TRP A 1 410 ? -2.467 -11.993 15.586 1.00 96.25 410 TRP A CA 1
ATOM 3127 C C . TRP A 1 410 ? -2.029 -13.437 15.824 1.00 96.25 410 TRP A C 1
ATOM 3129 O O . TRP A 1 410 ? -2.689 -14.198 16.529 1.00 96.25 410 TRP A O 1
ATOM 3139 N N . THR A 1 411 ? -0.853 -13.788 15.310 1.00 96.50 411 THR A N 1
ATOM 3140 C CA . THR A 1 411 ? -0.128 -14.991 15.727 1.00 96.50 411 THR A CA 1
ATOM 3141 C C . THR A 1 411 ? 0.746 -14.637 16.924 1.00 96.50 411 THR A C 1
ATOM 3143 O O . THR A 1 411 ? 1.612 -13.763 16.838 1.00 96.50 411 THR A O 1
ATOM 3146 N N . LEU A 1 412 ? 0.497 -15.309 18.047 1.00 96.31 412 LEU A N 1
ATOM 3147 C CA . LEU A 1 412 ? 1.162 -15.070 19.325 1.00 96.31 412 LEU A CA 1
ATOM 3148 C C . LEU A 1 412 ? 1.962 -16.312 19.719 1.00 96.31 412 LEU A C 1
ATOM 3150 O O . LEU A 1 412 ? 1.400 -17.396 19.872 1.00 96.31 412 LEU A O 1
ATOM 3154 N N . GLU A 1 413 ? 3.268 -16.150 19.904 1.00 96.19 413 GLU A N 1
ATOM 3155 C CA . GLU A 1 413 ? 4.181 -17.220 20.309 1.00 96.19 413 GLU A CA 1
ATOM 3156 C C . GLU A 1 413 ? 5.069 -16.747 21.464 1.00 96.19 413 GLU A C 1
ATOM 3158 O O . GLU A 1 413 ? 5.421 -15.570 21.550 1.00 96.19 413 GLU A O 1
ATOM 3163 N N . ASP A 1 414 ? 5.440 -17.667 22.358 1.00 97.62 414 ASP A N 1
ATOM 3164 C CA . ASP A 1 414 ? 6.340 -17.354 23.468 1.00 97.62 414 ASP A CA 1
ATOM 3165 C C . ASP A 1 414 ? 7.706 -16.893 22.953 1.00 97.62 414 ASP A C 1
ATOM 3167 O O . ASP A 1 414 ? 8.302 -17.524 22.076 1.00 97.62 414 ASP A O 1
ATOM 3171 N N . ASN A 1 415 ? 8.238 -15.836 23.569 1.00 97.31 415 ASN A N 1
ATOM 3172 C CA . ASN A 1 415 ? 9.555 -15.271 23.278 1.00 97.31 415 ASN A CA 1
ATOM 3173 C C . ASN A 1 415 ? 9.703 -14.805 21.820 1.00 97.31 415 ASN A C 1
ATOM 3175 O O . ASN A 1 415 ? 10.800 -14.835 21.253 1.00 97.31 415 ASN A O 1
ATOM 3179 N N . LYS A 1 416 ? 8.588 -14.401 21.201 1.00 95.94 416 LYS A N 1
ATOM 3180 C CA . LYS A 1 416 ? 8.556 -13.776 19.883 1.00 95.94 416 LYS A CA 1
ATOM 3181 C C . LYS A 1 416 ? 7.667 -12.539 19.888 1.00 95.94 416 LYS A C 1
ATOM 3183 O O . LYS A 1 416 ? 6.733 -12.398 20.679 1.00 95.94 416 LYS A O 1
ATOM 3188 N N . MET A 1 417 ? 7.968 -11.643 18.956 1.00 95.81 417 MET A N 1
ATOM 3189 C CA . MET A 1 417 ? 7.110 -10.504 18.654 1.00 95.81 417 MET A CA 1
ATOM 3190 C C . MET A 1 417 ? 5.792 -11.009 18.043 1.00 95.81 417 MET A C 1
ATOM 3192 O O . MET A 1 417 ? 5.840 -11.931 17.224 1.00 95.81 417 MET A O 1
ATOM 3196 N N . PRO A 1 418 ? 4.635 -10.424 18.401 1.00 97.06 418 PRO A N 1
ATOM 3197 C CA . PRO A 1 418 ? 3.382 -10.679 17.702 1.00 97.06 418 PRO A CA 1
ATOM 3198 C C . PRO A 1 418 ? 3.525 -10.390 16.208 1.00 97.06 418 PRO A C 1
ATOM 3200 O O . PRO A 1 418 ? 4.090 -9.364 15.830 1.00 97.06 418 PRO A O 1
ATOM 3203 N N . VAL A 1 419 ? 2.981 -11.266 15.368 1.00 96.94 419 VAL A N 1
ATOM 3204 C CA . VAL A 1 419 ? 2.963 -11.078 13.910 1.00 96.94 419 VAL A CA 1
ATOM 3205 C C . VAL A 1 419 ? 1.547 -11.211 13.368 1.00 96.94 419 VAL A C 1
ATOM 3207 O O . VAL A 1 419 ? 0.694 -11.865 13.969 1.00 96.94 419 VAL A O 1
ATOM 3210 N N . LEU A 1 420 ? 1.290 -10.585 12.224 1.00 97.00 420 LEU A N 1
ATOM 3211 C CA . LEU A 1 420 ? 0.019 -10.708 11.516 1.00 97.00 420 LEU A CA 1
ATOM 3212 C C . LEU A 1 420 ? 0.016 -11.936 10.594 1.00 97.00 420 LEU A C 1
ATOM 3214 O O . LEU A 1 420 ? 1.066 -12.481 10.255 1.00 97.00 420 LEU A O 1
ATOM 3218 N N . ALA A 1 421 ? -1.179 -12.366 10.184 1.00 91.38 421 ALA A N 1
ATOM 3219 C CA . ALA A 1 421 ? -1.409 -13.637 9.492 1.00 91.38 421 ALA A CA 1
ATOM 3220 C C . ALA A 1 421 ? -0.508 -13.904 8.269 1.00 91.38 421 ALA A C 1
ATOM 3222 O O . ALA A 1 421 ? -0.129 -15.052 8.040 1.00 91.38 421 ALA A O 1
ATOM 3223 N N . HIS A 1 422 ? -0.148 -12.873 7.498 1.00 94.88 422 HIS A N 1
ATOM 3224 C CA . HIS A 1 422 ? 0.607 -13.031 6.253 1.00 94.88 422 HIS A CA 1
ATOM 3225 C C . HIS A 1 422 ? 2.081 -12.623 6.365 1.00 94.88 422 HIS A C 1
ATOM 3227 O O . HIS A 1 422 ? 2.783 -12.617 5.358 1.00 94.88 422 HIS A O 1
ATOM 3233 N N . ASP A 1 423 ? 2.596 -12.324 7.561 1.00 91.25 423 ASP A N 1
ATOM 3234 C CA . ASP A 1 423 ? 3.940 -11.746 7.719 1.00 91.25 423 ASP A CA 1
ATOM 3235 C C . ASP A 1 423 ? 5.076 -12.632 7.164 1.00 91.25 423 ASP A C 1
ATOM 3237 O O . ASP A 1 423 ? 6.094 -12.143 6.681 1.00 91.25 423 ASP A O 1
ATOM 3241 N N . SER A 1 424 ? 4.874 -13.953 7.160 1.00 91.19 424 SER A N 1
ATOM 3242 C CA . SER A 1 424 ? 5.844 -14.926 6.635 1.00 91.19 424 SER A CA 1
ATOM 3243 C C . SER A 1 424 ? 5.812 -15.116 5.109 1.00 91.19 424 SER A C 1
ATOM 3245 O O . SER A 1 424 ? 6.679 -15.800 4.559 1.00 91.19 424 SER A O 1
ATOM 3247 N N . GLU A 1 425 ? 4.829 -14.542 4.410 1.00 96.69 425 GLU A N 1
ATOM 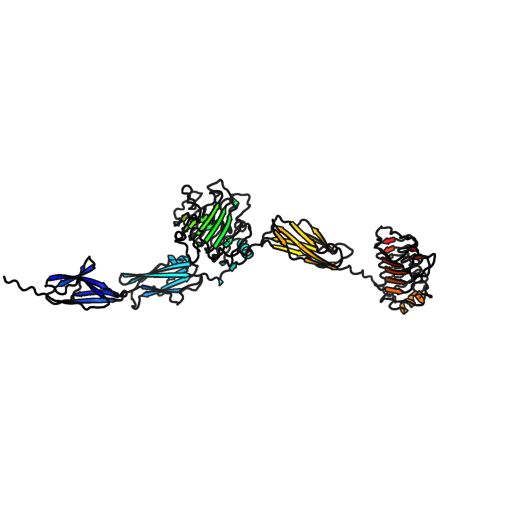3248 C CA . GLU A 1 425 ? 4.684 -14.701 2.961 1.00 96.69 425 GLU A CA 1
ATOM 3249 C C . GLU A 1 425 ? 5.742 -13.906 2.180 1.00 96.69 425 GLU A C 1
ATOM 3251 O O . GLU A 1 425 ? 6.191 -12.831 2.584 1.00 96.69 425 GLU A O 1
ATOM 3256 N N . ALA A 1 426 ? 6.150 -14.422 1.018 1.00 96.50 426 ALA A N 1
ATOM 3257 C CA . ALA A 1 426 ? 7.139 -13.746 0.185 1.00 96.50 426 ALA A CA 1
ATOM 3258 C C . ALA A 1 426 ? 6.577 -12.423 -0.378 1.00 96.50 426 ALA A C 1
ATOM 3260 O O . ALA A 1 426 ? 5.475 -12.427 -0.933 1.00 96.50 426 ALA A O 1
ATOM 3261 N N . PRO A 1 427 ? 7.317 -11.302 -0.290 1.00 95.94 427 PRO A N 1
ATOM 3262 C CA . PRO A 1 427 ? 6.828 -10.025 -0.785 1.00 95.94 427 PRO A CA 1
ATOM 3263 C C . PRO A 1 427 ? 6.946 -9.901 -2.306 1.00 95.94 427 PRO A C 1
ATOM 3265 O O . PRO A 1 427 ? 7.906 -10.377 -2.919 1.00 95.94 427 PRO A O 1
ATOM 3268 N N . VAL A 1 428 ? 6.006 -9.166 -2.899 1.00 95.19 428 VAL A N 1
ATOM 3269 C CA . VAL A 1 428 ? 6.126 -8.604 -4.244 1.00 95.19 428 VAL A CA 1
ATOM 3270 C C . VAL A 1 428 ? 7.014 -7.368 -4.155 1.00 95.19 428 VAL A C 1
ATOM 3272 O O . VAL A 1 428 ? 6.684 -6.394 -3.475 1.00 95.19 428 VAL A O 1
ATOM 3275 N N . LYS A 1 429 ? 8.166 -7.433 -4.819 1.00 91.25 429 LYS A N 1
ATOM 3276 C CA . LYS A 1 429 ? 9.221 -6.424 -4.716 1.00 91.25 429 LYS A CA 1
ATOM 3277 C C . LYS A 1 429 ? 9.064 -5.342 -5.773 1.00 91.25 429 LYS A C 1
ATOM 3279 O O . LYS A 1 429 ? 8.757 -5.639 -6.924 1.00 91.25 429 LYS A O 1
ATOM 3284 N N . LEU A 1 430 ? 9.335 -4.102 -5.384 1.00 86.19 430 LEU A N 1
ATOM 3285 C CA . LEU A 1 430 ? 9.584 -3.012 -6.308 1.00 86.19 430 LEU A CA 1
ATOM 3286 C C . LEU A 1 430 ? 10.937 -3.263 -6.963 1.00 86.19 430 LEU A C 1
ATOM 3288 O O . LEU A 1 430 ? 11.981 -3.253 -6.306 1.00 86.19 430 LEU A O 1
ATOM 3292 N N . GLU A 1 431 ? 10.913 -3.511 -8.263 1.00 77.75 431 GLU A N 1
ATOM 3293 C CA . GLU A 1 431 ? 12.120 -3.683 -9.056 1.00 77.75 431 GLU A CA 1
ATOM 3294 C C . GLU A 1 431 ? 12.328 -2.451 -9.931 1.00 77.75 431 GLU A C 1
ATOM 3296 O O . GLU A 1 431 ? 11.385 -1.876 -10.474 1.00 77.75 431 GLU A O 1
ATOM 3301 N N . ALA A 1 432 ? 13.581 -2.020 -10.054 1.00 75.62 432 ALA A N 1
ATOM 3302 C CA . ALA A 1 432 ? 13.924 -0.979 -11.004 1.00 75.62 432 ALA A CA 1
ATOM 3303 C C . ALA A 1 432 ? 13.720 -1.521 -12.425 1.00 75.62 432 ALA A C 1
ATOM 3305 O O . ALA A 1 432 ? 14.245 -2.580 -12.773 1.00 75.62 432 ALA A O 1
ATOM 3306 N N . MET A 1 433 ? 12.983 -0.783 -13.251 1.00 76.38 433 MET A N 1
ATOM 3307 C CA . MET A 1 433 ? 12.680 -1.170 -14.623 1.00 76.38 433 MET A CA 1
ATOM 3308 C C . MET A 1 433 ? 13.511 -0.338 -15.595 1.00 76.38 433 MET A C 1
ATOM 3310 O O . MET A 1 433 ? 13.447 0.894 -15.590 1.00 76.38 433 MET A O 1
ATOM 3314 N N . LEU A 1 434 ? 14.282 -1.024 -16.442 1.00 82.81 434 LEU A N 1
ATOM 3315 C CA . LEU A 1 434 ? 14.984 -0.427 -17.572 1.00 82.81 434 LEU A CA 1
ATOM 3316 C C . LEU A 1 434 ? 14.132 -0.581 -18.831 1.00 82.81 434 LEU A C 1
ATOM 3318 O O . LEU A 1 434 ? 13.806 -1.693 -19.234 1.00 82.81 434 LEU A O 1
ATOM 3322 N N . THR A 1 435 ? 13.816 0.534 -19.475 1.00 84.06 435 THR A N 1
ATOM 3323 C CA . THR A 1 435 ? 13.137 0.569 -20.774 1.00 84.06 435 THR A CA 1
ATOM 3324 C C . THR A 1 435 ? 14.013 1.268 -21.800 1.00 84.06 43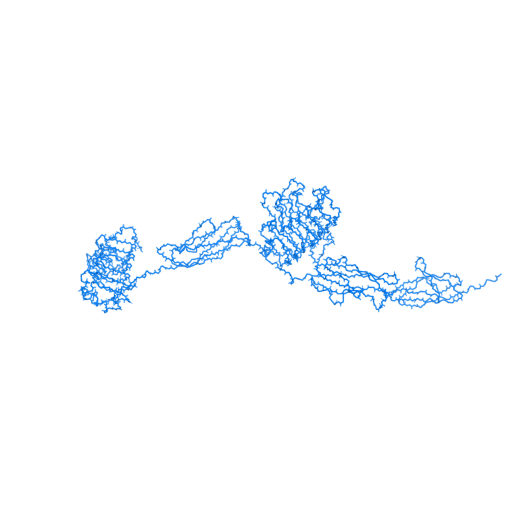5 THR A C 1
ATOM 3326 O O . THR A 1 435 ? 14.798 2.156 -21.460 1.00 84.06 435 THR A O 1
ATOM 3329 N N . ALA A 1 436 ? 13.889 0.856 -23.058 1.00 87.50 436 ALA A N 1
ATOM 3330 C CA . ALA A 1 436 ? 14.562 1.476 -24.186 1.00 87.50 436 ALA A CA 1
ATOM 3331 C C . ALA A 1 436 ? 13.595 1.549 -25.369 1.00 87.50 436 ALA A C 1
ATOM 3333 O O . ALA A 1 436 ? 12.848 0.608 -25.626 1.00 87.50 436 ALA A O 1
ATOM 3334 N N . SER A 1 437 ? 13.615 2.662 -26.091 1.00 89.62 437 SER A N 1
ATOM 3335 C CA . SER A 1 437 ? 12.819 2.851 -27.304 1.00 89.62 437 SER A CA 1
ATOM 3336 C C . SER A 1 437 ? 13.620 3.620 -28.340 1.00 89.62 437 SER A C 1
ATOM 3338 O O . SER A 1 437 ? 14.330 4.556 -27.978 1.00 89.62 437 SER A O 1
ATOM 3340 N N . ALA A 1 438 ? 13.473 3.262 -29.612 1.00 88.19 438 ALA A N 1
ATOM 3341 C CA . ALA A 1 438 ? 14.051 4.007 -30.723 1.00 88.19 438 ALA A CA 1
ATOM 3342 C C . ALA A 1 438 ? 12.986 4.876 -31.407 1.00 88.19 438 ALA A C 1
ATOM 3344 O O . ALA A 1 438 ? 11.832 4.464 -31.529 1.00 88.19 438 ALA A O 1
ATOM 3345 N N . ASP A 1 439 ? 13.380 6.056 -31.879 1.00 87.75 439 ASP A N 1
ATOM 3346 C CA . ASP A 1 439 ? 12.549 6.926 -32.726 1.00 87.75 439 ASP A CA 1
ATOM 3347 C C . ASP A 1 439 ? 12.222 6.295 -34.095 1.00 87.75 439 ASP A C 1
ATOM 3349 O O . ASP A 1 439 ? 11.148 6.516 -34.656 1.00 87.75 439 ASP A O 1
ATOM 3353 N N . THR A 1 440 ? 13.127 5.470 -34.621 1.00 85.62 440 THR A N 1
ATOM 3354 C CA . THR A 1 440 ? 12.940 4.622 -35.799 1.00 85.62 440 THR A CA 1
ATOM 3355 C C . THR A 1 440 ? 13.806 3.372 -35.697 1.00 85.62 440 THR A C 1
ATOM 3357 O O . THR A 1 440 ? 14.892 3.400 -35.133 1.00 85.62 440 THR A O 1
ATOM 3360 N N . THR A 1 441 ? 13.358 2.272 -36.297 1.00 88.06 441 THR A N 1
ATOM 3361 C CA . THR A 1 441 ? 14.135 1.027 -36.442 1.00 88.06 441 THR A CA 1
ATOM 3362 C C . THR A 1 441 ? 14.522 0.736 -37.894 1.00 88.06 441 THR A C 1
ATOM 3364 O O . THR A 1 441 ? 15.244 -0.215 -38.175 1.00 88.06 441 THR A O 1
ATOM 3367 N N . SER A 1 442 ? 14.059 1.553 -38.845 1.00 83.50 442 SER A N 1
ATOM 3368 C CA . SER A 1 442 ? 14.340 1.393 -40.275 1.00 83.50 442 SER A CA 1
ATOM 3369 C C . SER A 1 442 ? 15.274 2.491 -40.770 1.00 83.50 442 SER A C 1
ATOM 3371 O O . SER A 1 442 ? 14.910 3.669 -40.790 1.00 83.50 442 SER A O 1
ATOM 3373 N N . LEU A 1 443 ? 16.462 2.089 -41.216 1.00 78.62 443 LEU A N 1
ATOM 3374 C CA . LEU A 1 443 ? 17.521 2.958 -41.719 1.00 78.62 443 LEU A CA 1
ATOM 3375 C C . LEU A 1 443 ? 17.776 2.692 -43.212 1.00 78.62 443 LEU A C 1
ATOM 3377 O O . LEU A 1 443 ? 17.496 1.614 -43.737 1.00 78.62 443 LEU A O 1
ATOM 3381 N N . SER A 1 444 ? 18.312 3.685 -43.917 1.00 70.56 444 SER A N 1
ATOM 3382 C CA . SER A 1 444 ? 18.710 3.569 -45.324 1.00 70.56 444 SER A CA 1
ATOM 3383 C C . SER A 1 444 ? 20.085 4.188 -45.527 1.00 70.56 444 SER A C 1
ATOM 3385 O O . SER A 1 444 ? 20.330 5.302 -45.067 1.00 70.56 444 SER A O 1
ATOM 3387 N N . MET A 1 445 ? 20.942 3.492 -46.258 1.00 65.69 445 MET A N 1
ATOM 3388 C CA . MET A 1 445 ? 22.242 3.967 -46.727 1.00 65.69 445 MET A CA 1
ATOM 3389 C C . MET A 1 445 ? 21.991 4.969 -47.858 1.00 65.69 445 MET A C 1
ATOM 3391 O O . MET A 1 445 ? 21.465 4.506 -48.858 1.00 65.69 445 MET A O 1
ATOM 3395 N N . LYS A 1 446 ? 22.297 6.278 -47.762 1.00 60.75 446 LYS A N 1
ATOM 3396 C CA . LYS A 1 446 ? 22.331 7.185 -48.943 1.00 60.75 446 LYS A CA 1
ATOM 3397 C C . LYS A 1 446 ? 23.207 8.439 -48.800 1.00 60.75 446 LYS A C 1
ATOM 3399 O O . LYS A 1 446 ? 23.531 8.868 -47.698 1.00 60.75 446 LYS A O 1
ATOM 3404 N N . GLU A 1 447 ? 23.545 8.960 -49.985 1.00 49.53 447 GLU A N 1
ATOM 3405 C CA . GLU A 1 447 ? 24.638 9.851 -50.416 1.00 49.53 447 GLU A CA 1
ATOM 3406 C C . GLU A 1 447 ? 24.806 11.226 -49.737 1.00 49.53 447 GLU A C 1
ATOM 3408 O O . GLU A 1 447 ? 25.871 11.814 -49.905 1.00 49.53 447 GLU A O 1
ATOM 3413 N N . ASP A 1 448 ? 23.844 11.763 -48.977 1.00 45.34 448 ASP A N 1
ATOM 3414 C CA . ASP A 1 448 ? 23.854 13.182 -48.553 1.00 45.34 448 ASP A CA 1
ATOM 3415 C C . ASP A 1 448 ? 23.797 13.455 -47.034 1.00 45.34 448 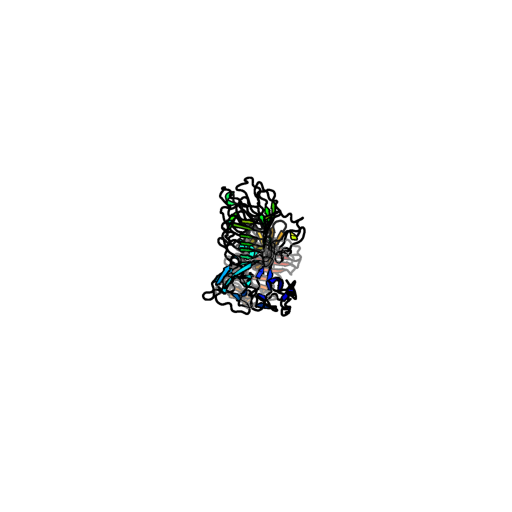ASP A C 1
ATOM 3417 O O . ASP A 1 448 ? 23.775 14.615 -46.622 1.00 45.34 448 ASP A O 1
ATOM 3421 N N . GLY A 1 449 ? 23.894 12.426 -46.187 1.00 49.31 449 GLY A N 1
ATOM 3422 C CA . GLY A 1 449 ? 24.169 12.593 -44.754 1.00 49.31 449 GLY A CA 1
ATOM 3423 C C . GLY A 1 449 ? 23.075 12.078 -43.815 1.00 49.31 449 GLY A C 1
ATOM 3424 O O . GLY A 1 449 ? 22.021 12.680 -43.653 1.00 49.31 449 GLY A O 1
ATOM 3425 N N . THR A 1 450 ? 23.410 10.989 -43.112 1.00 50.34 450 THR A N 1
ATOM 3426 C CA . THR A 1 450 ? 22.883 10.557 -41.799 1.00 50.34 450 THR A CA 1
ATOM 3427 C C . THR A 1 450 ? 21.359 10.565 -41.604 1.00 50.34 450 THR A C 1
ATOM 3429 O O . THR A 1 450 ? 20.792 11.500 -41.045 1.00 50.34 450 THR A O 1
ATOM 3432 N N . LYS A 1 451 ? 20.699 9.429 -41.881 1.00 58.50 451 LYS A N 1
ATOM 3433 C CA . LYS A 1 451 ? 19.566 9.015 -41.035 1.00 58.50 451 LYS A CA 1
ATOM 3434 C C . LYS A 1 451 ? 20.127 8.307 -39.810 1.00 58.50 451 LYS A C 1
ATOM 3436 O O . LYS A 1 451 ? 20.492 7.137 -39.882 1.00 58.50 451 LYS A O 1
ATOM 3441 N N . THR A 1 452 ? 20.239 9.046 -38.717 1.00 70.06 452 THR A N 1
ATOM 3442 C CA . THR A 1 452 ? 20.515 8.495 -37.393 1.00 70.06 452 THR A CA 1
ATOM 3443 C C . THR A 1 452 ? 19.201 8.120 -36.722 1.00 70.06 452 THR A C 1
ATOM 3445 O O . THR A 1 452 ? 18.229 8.861 -36.855 1.00 70.06 452 THR A O 1
ATOM 3448 N N . ALA A 1 453 ? 19.169 7.000 -36.007 1.00 76.88 453 ALA A N 1
ATOM 3449 C CA . ALA A 1 453 ? 18.125 6.760 -35.015 1.00 76.88 453 ALA A CA 1
ATOM 3450 C C . ALA A 1 453 ? 18.635 7.166 -33.633 1.00 76.88 453 ALA A C 1
ATOM 3452 O O . ALA A 1 453 ? 19.841 7.173 -33.387 1.00 76.88 453 ALA A O 1
ATOM 3453 N N . THR A 1 454 ? 17.722 7.483 -32.734 1.00 84.75 454 THR A N 1
ATOM 3454 C CA . THR A 1 454 ? 18.011 7.813 -31.344 1.00 84.75 454 THR A CA 1
ATOM 3455 C C . THR A 1 454 ? 17.329 6.794 -30.449 1.00 84.75 454 THR A C 1
ATOM 3457 O O . THR A 1 454 ? 16.106 6.672 -30.466 1.00 84.75 454 THR A O 1
ATOM 3460 N N . ILE A 1 455 ? 18.110 6.073 -29.645 1.00 83.56 455 ILE A N 1
ATOM 3461 C CA . ILE A 1 455 ? 17.578 5.273 -28.543 1.00 83.56 455 ILE A CA 1
ATOM 3462 C C . ILE A 1 455 ? 17.448 6.182 -27.326 1.00 83.56 455 ILE A C 1
ATOM 3464 O O . ILE A 1 455 ? 18.429 6.775 -26.876 1.00 83.56 455 ILE A O 1
ATOM 3468 N N . THR A 1 456 ? 16.241 6.265 -26.778 1.00 85.06 456 THR A N 1
ATOM 3469 C CA . THR A 1 456 ? 15.966 6.858 -25.470 1.00 85.06 456 THR A CA 1
ATOM 3470 C C . THR A 1 456 ? 15.803 5.742 -24.453 1.00 85.06 456 THR A C 1
ATOM 3472 O O . THR A 1 456 ? 15.000 4.828 -24.644 1.00 85.06 456 THR A O 1
ATOM 3475 N N . THR A 1 457 ? 16.562 5.819 -23.367 1.00 79.94 457 THR A N 1
ATOM 3476 C CA . THR A 1 457 ? 16.489 4.865 -22.260 1.00 79.94 457 THR A CA 1
ATOM 3477 C C . THR A 1 457 ? 15.840 5.506 -21.044 1.00 79.94 457 THR A C 1
ATOM 3479 O O . THR A 1 457 ? 16.059 6.682 -20.766 1.00 79.94 457 THR A O 1
ATOM 3482 N N . SER A 1 458 ? 15.068 4.736 -20.282 1.00 76.44 458 SER A N 1
ATOM 3483 C CA . SER A 1 458 ? 14.517 5.185 -19.006 1.00 76.44 458 SER A CA 1
ATOM 3484 C C . SER A 1 458 ? 14.718 4.110 -17.950 1.00 76.44 458 SER A C 1
ATOM 3486 O O . SER A 1 458 ? 14.256 2.983 -18.123 1.00 76.44 458 SER A O 1
ATOM 3488 N N . LEU A 1 459 ? 15.425 4.463 -16.871 1.00 69.81 459 LEU A N 1
ATOM 3489 C CA . LEU A 1 459 ? 15.568 3.628 -15.682 1.00 69.81 459 LEU A CA 1
ATOM 3490 C C . LEU A 1 459 ? 14.807 4.269 -14.519 1.00 69.81 459 LEU A C 1
ATOM 3492 O O . LEU A 1 459 ? 15.129 5.389 -14.112 1.00 69.81 459 LEU A O 1
ATOM 3496 N N . LYS A 1 460 ? 13.797 3.566 -14.001 1.00 69.75 460 LYS A N 1
ATOM 3497 C CA . LYS A 1 460 ? 12.899 4.086 -12.961 1.00 69.75 460 LYS A CA 1
ATOM 3498 C C . LYS A 1 460 ? 12.569 3.041 -11.901 1.00 69.75 460 LYS A C 1
ATOM 3500 O O . LYS A 1 460 ? 12.505 1.853 -12.211 1.00 69.75 460 LYS A O 1
ATOM 3505 N N . TYR A 1 461 ? 12.280 3.500 -10.685 1.00 67.31 461 TYR A N 1
ATOM 3506 C CA . TYR A 1 461 ? 11.407 2.777 -9.757 1.00 67.31 461 TYR A CA 1
ATOM 3507 C C . TYR A 1 461 ? 9.994 3.300 -9.984 1.00 67.31 461 TYR A C 1
ATOM 3509 O O . TYR A 1 461 ? 9.686 4.418 -9.570 1.00 67.31 461 TYR A O 1
ATOM 3517 N N . SER A 1 462 ? 9.153 2.544 -10.692 1.00 66.50 462 SER A N 1
ATOM 3518 C CA . SER A 1 462 ? 7.819 3.008 -11.089 1.00 66.50 462 SER A CA 1
ATOM 3519 C C . SER A 1 462 ? 7.870 4.370 -11.825 1.00 66.50 462 SER A C 1
ATOM 3521 O O . SER A 1 462 ? 8.216 4.427 -13.008 1.00 66.50 462 SER A O 1
ATOM 3523 N N . THR A 1 463 ? 7.592 5.486 -11.136 1.00 52.34 463 THR A N 1
ATOM 3524 C CA . THR A 1 463 ? 7.587 6.855 -11.682 1.00 52.34 463 THR A CA 1
ATOM 3525 C C . THR A 1 463 ? 8.819 7.701 -11.343 1.00 52.34 463 THR A C 1
ATOM 3527 O O . THR A 1 463 ? 9.004 8.755 -11.955 1.00 52.34 463 THR A O 1
ATOM 3530 N N . GLU A 1 464 ? 9.660 7.284 -10.395 1.00 56.31 464 GLU A N 1
ATOM 3531 C CA . GLU A 1 464 ? 10.834 8.054 -9.969 1.00 56.31 464 GLU A CA 1
ATOM 3532 C C . GLU A 1 464 ? 12.041 7.761 -10.867 1.00 56.31 464 GLU A C 1
ATOM 3534 O O . GLU A 1 464 ? 12.387 6.603 -11.111 1.00 56.31 464 GLU A O 1
ATOM 3539 N N . THR A 1 465 ? 12.676 8.817 -11.384 1.00 62.88 465 THR A N 1
ATOM 3540 C CA . THR A 1 465 ? 13.885 8.681 -12.206 1.00 62.88 465 THR A CA 1
ATOM 3541 C C . THR A 1 465 ? 15.090 8.564 -11.294 1.00 62.88 465 THR A C 1
ATOM 3543 O O . THR A 1 465 ? 15.336 9.451 -10.483 1.00 62.88 465 THR A O 1
ATOM 3546 N N . LEU A 1 466 ? 15.849 7.484 -11.451 1.00 63.84 466 LEU A N 1
ATOM 3547 C CA . LEU A 1 466 ? 17.090 7.311 -10.711 1.00 63.84 466 LEU A CA 1
ATOM 3548 C C . LEU A 1 466 ? 18.184 8.238 -11.263 1.00 63.84 466 LEU A C 1
ATOM 3550 O O . LEU A 1 466 ? 18.214 8.561 -12.452 1.00 63.84 466 LEU A O 1
ATOM 3554 N N . SER A 1 467 ? 19.100 8.650 -10.397 1.00 57.47 467 SER A N 1
ATOM 3555 C CA . SER A 1 467 ? 20.345 9.334 -10.748 1.00 57.47 467 SER A CA 1
ATOM 3556 C C . SER A 1 467 ? 21.481 8.543 -10.105 1.00 57.47 467 SER A C 1
ATOM 3558 O O . SER A 1 467 ? 21.345 8.192 -8.939 1.00 57.47 467 SER A O 1
ATOM 3560 N N . ASP A 1 468 ? 22.545 8.244 -10.858 1.00 63.88 468 ASP A N 1
ATOM 3561 C CA . ASP A 1 468 ? 23.669 7.331 -10.532 1.00 63.88 468 ASP A CA 1
ATOM 3562 C C . ASP A 1 468 ? 23.565 5.912 -11.118 1.00 63.88 468 ASP A C 1
ATOM 3564 O O . ASP A 1 468 ? 23.638 4.896 -10.426 1.00 63.88 468 ASP A O 1
ATOM 3568 N N . TYR A 1 469 ? 23.467 5.826 -12.444 1.00 68.88 469 TYR A N 1
ATOM 3569 C CA . TYR A 1 469 ? 23.669 4.582 -13.187 1.00 68.88 469 TYR A CA 1
ATOM 3570 C C . TYR A 1 469 ? 24.439 4.850 -14.481 1.00 68.88 469 TYR A C 1
ATOM 3572 O O . TYR A 1 469 ? 24.497 5.972 -14.980 1.00 68.88 469 TYR A O 1
ATOM 3580 N N . SER A 1 470 ? 25.024 3.795 -15.042 1.00 72.56 470 SER A N 1
ATOM 3581 C CA . SER A 1 470 ? 25.631 3.832 -16.374 1.00 72.56 470 SER A CA 1
ATOM 3582 C C . SER A 1 470 ? 24.923 2.838 -17.280 1.00 72.56 470 SER A C 1
ATOM 3584 O O . SER A 1 470 ? 24.635 1.711 -16.867 1.00 72.56 470 SER A O 1
ATOM 3586 N N . TYR A 1 471 ? 24.629 3.274 -18.502 1.00 79.44 471 TYR A N 1
ATOM 3587 C CA . TYR A 1 471 ? 24.096 2.412 -19.545 1.00 79.44 471 TYR A CA 1
ATOM 3588 C C . TYR A 1 471 ? 25.233 1.778 -20.338 1.00 79.44 471 TYR A C 1
ATOM 3590 O O . TYR A 1 471 ? 26.240 2.423 -20.627 1.00 79.44 471 TYR A O 1
ATOM 3598 N N . THR A 1 472 ? 25.040 0.528 -20.734 1.00 80.50 472 THR A N 1
ATOM 3599 C CA . THR A 1 472 ? 25.856 -0.151 -21.738 1.00 80.50 472 THR A CA 1
ATOM 3600 C C . THR A 1 472 ? 24.948 -0.529 -22.895 1.00 80.50 472 THR A C 1
ATOM 3602 O O . THR A 1 472 ? 23.921 -1.181 -22.689 1.00 80.50 472 THR A O 1
ATOM 3605 N N . LEU A 1 473 ? 25.320 -0.092 -24.096 1.00 84.88 473 LEU A N 1
ATOM 3606 C CA . LEU A 1 473 ? 24.661 -0.468 -25.338 1.00 84.88 473 LEU A CA 1
ATOM 3607 C C . LEU A 1 473 ? 25.620 -1.316 -26.153 1.00 84.88 473 LEU A C 1
ATOM 3609 O O . LEU A 1 473 ? 26.742 -0.885 -26.414 1.00 84.88 473 LEU A O 1
ATOM 3613 N N . ASP A 1 474 ? 25.155 -2.489 -26.557 1.00 84.31 474 ASP A N 1
ATOM 3614 C CA . ASP A 1 474 ? 25.952 -3.440 -27.321 1.00 84.31 474 ASP A CA 1
ATOM 3615 C C . ASP A 1 474 ? 25.215 -3.806 -28.619 1.00 84.31 474 ASP A C 1
ATOM 3617 O O . ASP A 1 474 ? 24.157 -4.452 -28.555 1.00 84.31 474 ASP A O 1
ATOM 3621 N N . PRO A 1 475 ? 25.681 -3.335 -29.794 1.00 87.81 475 PRO A N 1
ATOM 3622 C CA . PRO A 1 475 ? 25.142 -3.776 -31.070 1.00 87.81 475 PRO A CA 1
ATOM 3623 C C . PRO A 1 475 ? 25.618 -5.202 -31.368 1.00 87.81 475 PRO A C 1
ATOM 3625 O O . PRO A 1 475 ? 26.807 -5.502 -31.314 1.00 87.81 475 PRO A O 1
ATOM 3628 N N . SER A 1 476 ? 24.701 -6.074 -31.780 1.00 89.81 476 SER A N 1
ATOM 3629 C CA . SER A 1 476 ? 25.016 -7.455 -32.158 1.00 89.81 476 SER A CA 1
ATOM 3630 C C . SER A 1 476 ? 25.974 -7.546 -33.349 1.00 89.81 476 SER A C 1
ATOM 3632 O O . SER A 1 476 ? 26.649 -8.558 -33.508 1.00 89.81 476 SER A O 1
ATOM 3634 N N . ASP A 1 477 ? 26.001 -6.514 -34.201 1.00 84.88 477 ASP A N 1
ATOM 3635 C CA . ASP A 1 477 ? 26.893 -6.417 -35.353 1.00 84.88 477 ASP A CA 1
ATOM 3636 C C . ASP A 1 477 ? 27.307 -4.958 -35.621 1.00 84.88 477 ASP A C 1
ATOM 3638 O O . ASP A 1 477 ? 26.578 -4.169 -36.232 1.00 84.88 477 ASP A O 1
ATOM 3642 N N . ALA A 1 478 ? 28.515 -4.610 -35.172 1.00 84.38 478 ALA A N 1
ATOM 3643 C CA . ALA A 1 478 ? 29.110 -3.289 -35.369 1.00 84.38 478 ALA A CA 1
ATOM 3644 C C . ALA A 1 478 ? 29.480 -2.983 -36.838 1.00 84.38 478 ALA A C 1
ATOM 3646 O O . ALA A 1 478 ? 29.820 -1.844 -37.160 1.00 84.38 478 ALA A O 1
ATOM 3647 N N . SER A 1 479 ? 29.442 -3.981 -37.733 1.00 79.88 479 SER A N 1
ATOM 3648 C CA . SER A 1 479 ? 29.639 -3.773 -39.172 1.00 79.88 479 SER A CA 1
ATOM 3649 C C . SER A 1 479 ? 28.375 -3.267 -39.874 1.00 79.88 479 SER A C 1
ATOM 3651 O O . SER A 1 479 ? 28.482 -2.653 -40.931 1.00 79.88 479 SER A O 1
ATOM 3653 N N . VAL A 1 480 ? 27.193 -3.461 -39.273 1.00 77.94 480 VAL A N 1
ATOM 3654 C CA . VAL A 1 480 ? 25.891 -3.026 -39.813 1.00 77.94 480 VAL A CA 1
ATOM 3655 C C . VAL A 1 480 ? 25.466 -1.680 -39.228 1.00 77.94 480 VAL A C 1
ATOM 3657 O O . VAL A 1 480 ? 25.019 -0.806 -39.975 1.00 77.94 480 VAL A O 1
ATOM 3660 N N . ILE A 1 481 ? 25.641 -1.477 -37.918 1.00 84.88 481 ILE A N 1
ATOM 3661 C CA . ILE A 1 481 ? 25.338 -0.215 -37.226 1.00 84.88 481 ILE A CA 1
ATOM 3662 C C . ILE A 1 481 ? 26.454 0.175 -36.254 1.00 84.88 481 ILE A C 1
ATOM 3664 O O . ILE A 1 481 ? 27.098 -0.684 -35.662 1.00 84.88 481 ILE A O 1
ATOM 3668 N N . SER A 1 482 ? 26.640 1.472 -36.019 1.00 86.00 482 SER A N 1
ATOM 3669 C CA . SER A 1 482 ? 27.483 1.985 -34.934 1.00 86.00 482 SER A CA 1
ATOM 3670 C C . SER A 1 482 ? 26.656 2.763 -33.911 1.00 86.00 482 SER A C 1
ATOM 3672 O O . SER A 1 482 ? 25.630 3.358 -34.250 1.00 86.00 482 SER A O 1
ATOM 3674 N N . VAL A 1 483 ? 27.098 2.735 -32.650 1.00 85.75 483 VAL A N 1
ATOM 3675 C CA . VAL A 1 483 ? 26.424 3.373 -31.510 1.00 85.75 483 VAL A CA 1
ATOM 3676 C C . VAL A 1 483 ? 27.291 4.505 -30.967 1.00 85.75 483 VAL A C 1
ATOM 3678 O O . VAL A 1 483 ? 28.476 4.310 -30.699 1.00 85.75 483 VAL A O 1
ATOM 3681 N N . THR A 1 484 ? 26.686 5.669 -30.748 1.00 84.25 484 THR A N 1
ATOM 3682 C CA . THR A 1 484 ? 27.327 6.846 -30.152 1.00 84.25 484 THR A CA 1
ATOM 3683 C C . THR A 1 484 ? 26.577 7.253 -28.887 1.00 84.25 484 THR A C 1
ATOM 3685 O O . THR A 1 484 ? 25.355 7.367 -28.903 1.00 84.25 484 THR A O 1
ATOM 3688 N N . ASN A 1 485 ? 27.295 7.490 -27.787 1.00 80.19 485 ASN A N 1
ATOM 3689 C CA . ASN A 1 485 ? 26.714 8.006 -26.545 1.00 80.19 485 ASN A CA 1
ATOM 3690 C C . ASN A 1 485 ? 26.705 9.541 -26.566 1.00 80.19 485 ASN A C 1
ATOM 3692 O O . ASN A 1 485 ? 27.769 10.159 -26.640 1.00 80.19 485 ASN A O 1
ATOM 3696 N N . ASN A 1 486 ? 25.520 10.148 -26.475 1.00 74.00 486 ASN A N 1
ATOM 3697 C CA . ASN A 1 486 ? 25.365 11.605 -26.487 1.00 74.00 486 ASN A CA 1
ATOM 3698 C C . ASN A 1 486 ? 25.571 12.247 -25.101 1.00 74.00 486 ASN A C 1
ATOM 3700 O O . ASN A 1 486 ? 25.535 13.468 -24.976 1.00 74.00 486 ASN A O 1
ATOM 3704 N N . ASN A 1 487 ? 25.846 11.443 -24.066 1.00 67.50 487 ASN A N 1
ATOM 3705 C CA . ASN A 1 487 ? 26.059 11.852 -22.672 1.00 67.50 487 ASN A CA 1
ATOM 3706 C C . ASN A 1 487 ? 24.853 12.545 -22.007 1.00 67.50 487 ASN A C 1
ATOM 3708 O O . ASN A 1 487 ? 25.018 13.234 -21.003 1.00 67.50 487 ASN A O 1
ATOM 3712 N N . ASP A 1 488 ? 23.645 12.337 -22.530 1.00 68.81 488 ASP A N 1
ATOM 3713 C CA . ASP A 1 488 ? 22.386 12.906 -22.025 1.00 68.81 488 ASP A CA 1
ATOM 3714 C C . ASP A 1 488 ? 21.288 11.844 -21.791 1.00 68.81 488 ASP A C 1
ATOM 3716 O O . ASP A 1 488 ? 20.124 12.179 -21.585 1.00 68.81 488 ASP A O 1
ATOM 3720 N N . GLY A 1 489 ? 21.649 10.555 -21.817 1.00 65.81 489 GLY A N 1
ATOM 3721 C CA . GLY A 1 489 ? 20.693 9.442 -21.741 1.00 65.81 489 GLY A CA 1
ATOM 3722 C C . GLY A 1 489 ? 20.070 9.064 -23.089 1.00 65.81 489 GLY A C 1
ATOM 3723 O O . GLY A 1 489 ? 19.186 8.206 -23.139 1.00 65.81 489 GLY A O 1
ATOM 3724 N N . THR A 1 490 ? 20.543 9.671 -24.181 1.00 78.94 490 THR A N 1
ATOM 3725 C CA . THR A 1 490 ? 20.239 9.257 -25.549 1.00 78.94 490 THR A CA 1
ATOM 3726 C C . THR A 1 490 ? 21.460 8.666 -26.247 1.00 78.94 490 THR A C 1
ATOM 3728 O O . THR A 1 490 ? 22.613 9.013 -25.967 1.00 78.94 490 THR A O 1
ATOM 3731 N N . PHE A 1 491 ? 21.199 7.755 -27.182 1.00 82.44 491 PHE A N 1
ATOM 3732 C CA . PHE A 1 491 ? 22.235 7.085 -27.960 1.00 82.44 491 PHE A CA 1
ATOM 3733 C C . PHE A 1 491 ? 21.922 7.186 -29.444 1.00 82.44 491 PHE A C 1
ATOM 3735 O O . PHE A 1 491 ? 20.843 6.786 -29.879 1.00 82.44 491 PHE A O 1
ATOM 3742 N N . GLY A 1 492 ? 22.867 7.708 -30.220 1.00 84.50 492 GLY A N 1
ATOM 3743 C CA . GLY A 1 492 ? 22.766 7.769 -31.672 1.00 84.50 492 GLY A CA 1
ATOM 3744 C C . GLY A 1 492 ? 23.125 6.429 -32.310 1.00 84.50 492 GLY A C 1
ATOM 3745 O O . GLY A 1 492 ? 24.140 5.831 -31.962 1.00 84.50 492 GLY A O 1
ATOM 3746 N N . ILE A 1 493 ? 22.324 5.984 -33.271 1.00 87.19 493 ILE A N 1
ATOM 3747 C CA . ILE A 1 493 ? 22.564 4.808 -34.109 1.00 87.19 493 ILE A CA 1
ATOM 3748 C C . ILE A 1 493 ? 22.820 5.280 -35.533 1.00 87.19 493 ILE A C 1
ATOM 3750 O O . ILE A 1 493 ? 21.991 5.986 -36.106 1.00 87.19 493 ILE A O 1
ATOM 3754 N N . THR A 1 494 ? 23.948 4.879 -36.114 1.00 84.94 494 THR A N 1
ATOM 3755 C CA . THR A 1 494 ? 24.317 5.217 -37.496 1.00 84.94 494 THR A CA 1
ATOM 3756 C C . THR A 1 494 ? 24.386 3.954 -38.345 1.00 84.94 494 THR A C 1
ATOM 3758 O O . THR A 1 494 ? 24.982 2.964 -37.929 1.00 84.94 494 THR A O 1
ATOM 3761 N N . ALA A 1 495 ? 23.792 3.988 -39.539 1.00 80.25 495 ALA A N 1
ATOM 3762 C CA . ALA A 1 495 ? 23.920 2.914 -40.522 1.00 80.25 495 ALA A CA 1
ATOM 3763 C C . ALA A 1 495 ? 25.360 2.822 -41.063 1.00 80.25 495 ALA A C 1
ATOM 3765 O O . ALA A 1 495 ? 25.930 3.835 -41.468 1.00 80.25 495 ALA A O 1
ATOM 3766 N N . VAL A 1 496 ? 25.924 1.611 -41.087 1.00 79.50 496 VAL A N 1
ATOM 3767 C CA . VAL A 1 496 ? 27.293 1.314 -41.554 1.00 79.50 496 VAL A CA 1
ATOM 3768 C C . VAL A 1 496 ? 27.281 0.404 -42.783 1.00 79.50 496 VAL A C 1
ATOM 3770 O O . VAL A 1 496 ? 27.996 0.681 -43.743 1.00 79.50 496 VAL A O 1
ATOM 3773 N N . ALA A 1 497 ? 26.455 -0.647 -42.778 1.00 73.25 497 ALA A N 1
ATOM 3774 C CA . ALA A 1 497 ? 26.267 -1.581 -43.890 1.00 73.25 497 ALA A CA 1
ATOM 3775 C C . ALA A 1 497 ? 24.788 -1.972 -44.021 1.00 73.25 497 ALA A C 1
ATOM 3777 O O . ALA A 1 497 ? 24.033 -1.887 -43.056 1.00 73.25 497 ALA A O 1
ATOM 3778 N N . ALA A 1 498 ? 24.368 -2.424 -45.207 1.00 77.75 498 ALA A N 1
ATOM 3779 C CA . ALA A 1 498 ? 23.036 -2.998 -45.370 1.00 77.75 498 ALA A CA 1
ATOM 3780 C C . ALA A 1 498 ? 22.955 -4.342 -44.626 1.00 77.75 498 ALA A C 1
ATOM 3782 O O . ALA A 1 498 ? 23.867 -5.159 -44.734 1.00 77.75 498 ALA A O 1
ATOM 3783 N N . GLY A 1 499 ? 21.871 -4.571 -43.886 1.00 80.94 499 GLY A N 1
ATOM 3784 C CA . GLY A 1 499 ? 21.726 -5.741 -43.021 1.00 80.94 499 GLY A CA 1
ATOM 3785 C C . GLY A 1 499 ? 20.798 -5.481 -41.838 1.00 80.94 499 GLY A C 1
ATOM 3786 O O . GLY A 1 499 ? 20.087 -4.476 -41.802 1.00 80.94 499 GLY A O 1
ATOM 3787 N N . GLU A 1 500 ? 20.811 -6.389 -40.867 1.00 85.44 500 GLU A N 1
ATOM 3788 C CA . GLU A 1 500 ? 20.060 -6.260 -39.617 1.00 85.44 500 GLU A CA 1
ATOM 3789 C C . GLU A 1 500 ? 20.997 -6.388 -38.419 1.00 85.44 500 GLU A C 1
ATOM 3791 O O . GLU A 1 500 ? 21.901 -7.222 -38.416 1.00 85.44 500 GLU A O 1
ATOM 3796 N N . ALA A 1 501 ? 20.775 -5.566 -37.397 1.00 88.25 501 ALA A N 1
ATOM 3797 C CA . ALA A 1 501 ? 21.511 -5.629 -36.141 1.00 88.25 501 ALA A CA 1
ATOM 3798 C C . ALA A 1 501 ? 20.594 -5.285 -34.969 1.00 88.25 501 ALA A C 1
ATOM 3800 O O . ALA A 1 501 ? 19.715 -4.434 -35.075 1.00 88.25 501 ALA A O 1
ATOM 3801 N N . THR A 1 502 ? 20.804 -5.946 -33.835 1.00 91.38 502 THR A N 1
ATOM 3802 C CA . THR A 1 502 ? 20.050 -5.708 -32.602 1.00 91.38 502 THR A CA 1
ATOM 3803 C C . THR A 1 502 ? 20.910 -4.939 -31.613 1.00 91.38 502 THR A C 1
ATOM 3805 O O . THR A 1 502 ? 22.084 -5.251 -31.459 1.00 91.38 502 THR A O 1
ATOM 3808 N N . VAL A 1 503 ? 20.345 -3.964 -30.909 1.00 89.25 503 VAL A N 1
ATOM 3809 C CA . VAL A 1 503 ? 21.016 -3.255 -29.816 1.00 89.25 503 VAL A CA 1
ATOM 3810 C C . VAL A 1 503 ? 20.465 -3.751 -28.489 1.00 89.25 503 VAL A C 1
ATOM 3812 O O . VAL A 1 503 ? 19.278 -3.584 -28.198 1.00 89.25 503 VAL A O 1
ATOM 3815 N N . SER A 1 504 ? 21.335 -4.349 -27.677 1.00 89.38 504 SER A N 1
ATOM 3816 C CA . SER A 1 504 ? 21.017 -4.704 -26.294 1.00 89.38 504 SER A CA 1
ATOM 3817 C C . SER A 1 504 ? 21.331 -3.526 -25.386 1.00 89.38 504 SER A C 1
ATOM 3819 O O . SER A 1 504 ? 22.434 -2.984 -25.436 1.00 89.38 504 SER A O 1
ATOM 3821 N N . VAL A 1 505 ? 20.372 -3.134 -24.549 1.00 88.62 505 VAL A N 1
ATOM 3822 C CA . VAL A 1 505 ? 20.538 -2.036 -23.594 1.00 88.62 505 VAL A CA 1
ATOM 3823 C C . VAL A 1 505 ? 20.553 -2.606 -22.186 1.00 88.62 505 VAL A C 1
ATOM 3825 O O . VAL A 1 505 ? 19.631 -3.311 -21.778 1.00 88.62 505 VAL A O 1
ATOM 3828 N N . SER A 1 506 ? 21.587 -2.272 -21.423 1.00 86.88 506 SER A N 1
ATOM 3829 C CA . SER A 1 506 ? 21.702 -2.650 -20.018 1.00 86.88 506 SER A CA 1
ATOM 3830 C C . SER A 1 506 ? 22.091 -1.462 -19.150 1.00 86.88 506 SER A C 1
ATOM 3832 O O . SER A 1 506 ? 22.680 -0.500 -19.636 1.00 86.88 506 SER A O 1
ATOM 3834 N N . ALA A 1 507 ? 21.749 -1.514 -17.867 1.00 84.19 507 ALA A N 1
ATOM 3835 C CA . ALA A 1 507 ? 22.137 -0.522 -16.873 1.00 84.19 507 ALA A CA 1
ATOM 3836 C C . ALA A 1 507 ? 22.637 -1.219 -15.610 1.00 84.19 507 ALA A C 1
ATOM 3838 O O . ALA A 1 507 ? 22.051 -2.211 -15.172 1.00 84.19 507 ALA A O 1
ATOM 3839 N N . LYS A 1 508 ? 23.696 -0.686 -15.000 1.00 78.44 508 LYS A N 1
ATOM 3840 C CA . LYS A 1 508 ? 24.184 -1.170 -13.705 1.00 78.44 508 LYS A CA 1
ATOM 3841 C C . LYS A 1 508 ? 23.666 -0.274 -12.581 1.00 78.44 508 LYS A C 1
ATOM 3843 O O . LYS A 1 508 ? 23.951 0.922 -12.578 1.00 78.44 508 LYS A O 1
ATOM 3848 N N . LEU A 1 509 ? 22.937 -0.867 -11.636 1.00 73.06 509 LEU A N 1
ATOM 3849 C CA . LEU A 1 509 ? 22.402 -0.216 -10.439 1.00 73.06 509 LEU A CA 1
ATOM 3850 C C . LEU A 1 509 ? 22.941 -0.948 -9.201 1.00 73.06 509 LEU A C 1
ATOM 3852 O O . LEU A 1 509 ? 22.474 -2.035 -8.851 1.00 73.06 509 LEU A O 1
ATOM 3856 N N . GLY A 1 510 ? 23.973 -0.379 -8.571 1.00 72.25 510 GLY A N 1
ATOM 3857 C CA . GLY A 1 510 ? 24.742 -1.069 -7.530 1.00 72.25 510 GLY A CA 1
ATOM 3858 C C . GLY A 1 510 ? 25.378 -2.359 -8.066 1.00 72.25 510 GLY A C 1
ATOM 3859 O O . GLY A 1 510 ? 26.098 -2.332 -9.066 1.00 72.25 510 GLY A O 1
ATOM 3860 N N . ASP A 1 511 ? 25.080 -3.493 -7.428 1.00 69.69 511 ASP A N 1
ATOM 3861 C CA . ASP A 1 511 ? 25.552 -4.822 -7.852 1.00 69.69 511 ASP A CA 1
ATOM 3862 C C . ASP A 1 511 ? 24.635 -5.507 -8.881 1.00 69.69 511 ASP A C 1
ATOM 3864 O O . ASP A 1 511 ? 24.997 -6.542 -9.444 1.00 69.69 511 ASP A O 1
ATOM 3868 N N . LYS A 1 512 ? 23.451 -4.944 -9.160 1.00 70.19 512 LYS A N 1
ATOM 3869 C CA . LYS A 1 512 ? 22.494 -5.510 -10.118 1.00 70.19 512 LYS A CA 1
ATOM 3870 C C . LYS A 1 512 ? 22.722 -4.951 -11.522 1.00 70.19 512 LYS A C 1
ATOM 3872 O O . LYS A 1 512 ? 22.975 -3.762 -11.702 1.00 70.19 512 LYS A O 1
ATOM 3877 N N . THR A 1 513 ? 22.582 -5.819 -12.522 1.00 82.94 513 THR A N 1
ATOM 3878 C CA . THR A 1 513 ? 22.530 -5.437 -13.941 1.00 82.94 513 THR A CA 1
ATOM 3879 C C . THR A 1 513 ? 21.105 -5.631 -14.437 1.00 82.94 513 THR A C 1
ATOM 3881 O O . THR A 1 513 ? 20.550 -6.717 -14.299 1.00 82.94 513 THR A O 1
ATOM 3884 N N . LEU A 1 514 ? 20.519 -4.573 -14.984 1.00 83.25 514 LEU A N 1
ATOM 3885 C CA . LEU A 1 514 ? 19.185 -4.557 -15.574 1.00 83.25 514 LEU A CA 1
ATOM 3886 C C . LEU A 1 514 ? 19.323 -4.538 -17.090 1.00 83.25 514 LEU A C 1
ATOM 3888 O O . LEU A 1 514 ? 20.242 -3.910 -17.611 1.00 83.25 514 LEU A O 1
ATOM 3892 N N . THR A 1 515 ? 18.408 -5.192 -17.794 1.00 86.75 515 THR A N 1
ATOM 3893 C CA . THR A 1 515 ? 18.392 -5.259 -19.260 1.00 86.75 515 THR A CA 1
ATOM 3894 C C . THR A 1 515 ? 17.027 -4.829 -19.772 1.00 86.75 515 THR A C 1
ATOM 3896 O O . THR A 1 515 ? 16.015 -5.330 -19.286 1.00 86.75 515 THR A O 1
ATOM 3899 N N . ALA A 1 516 ? 17.000 -3.919 -20.742 1.00 86.94 516 ALA A N 1
ATOM 3900 C CA . ALA A 1 516 ? 15.794 -3.612 -21.502 1.00 86.94 516 ALA A CA 1
ATOM 3901 C C . ALA A 1 516 ? 15.597 -4.643 -22.620 1.00 86.94 516 ALA A C 1
ATOM 3903 O O . ALA A 1 516 ? 16.519 -5.379 -22.984 1.00 86.94 516 ALA A O 1
ATOM 3904 N N . GLU A 1 517 ? 14.391 -4.667 -23.183 1.00 87.75 517 GLU A N 1
ATOM 3905 C CA . GLU A 1 517 ? 14.127 -5.395 -24.419 1.00 87.75 517 GLU A CA 1
ATOM 3906 C C . GLU A 1 517 ? 15.043 -4.884 -25.542 1.00 87.75 517 GLU A C 1
ATOM 3908 O O . GLU A 1 517 ? 15.284 -3.681 -25.682 1.00 87.75 517 GLU A O 1
ATOM 3913 N N . ALA A 1 518 ? 15.602 -5.815 -26.312 1.00 89.19 518 ALA A N 1
ATOM 3914 C CA . ALA A 1 518 ? 16.578 -5.499 -27.341 1.00 89.19 518 ALA A CA 1
ATOM 3915 C C . ALA A 1 518 ? 15.890 -4.900 -28.580 1.00 89.19 518 ALA A C 1
ATOM 3917 O O . ALA A 1 518 ? 14.847 -5.383 -29.020 1.00 89.19 518 ALA A O 1
ATOM 3918 N N . ILE A 1 519 ? 16.478 -3.858 -29.171 1.00 90.94 519 ILE A N 1
ATOM 3919 C CA . ILE A 1 519 ? 15.878 -3.132 -30.301 1.00 90.94 519 ILE A CA 1
ATOM 3920 C C . ILE A 1 519 ? 16.536 -3.587 -31.600 1.00 90.94 519 ILE A C 1
ATOM 3922 O O . ILE A 1 519 ? 17.744 -3.439 -31.765 1.00 90.94 519 ILE A O 1
ATOM 3926 N N . THR A 1 520 ? 15.752 -4.116 -32.540 1.00 91.94 520 THR A N 1
ATOM 3927 C CA . THR A 1 520 ? 16.256 -4.543 -33.857 1.00 91.94 520 THR A CA 1
ATOM 3928 C C . THR A 1 520 ? 16.185 -3.401 -34.866 1.00 91.94 520 THR A C 1
ATOM 3930 O O . THR A 1 520 ? 15.138 -2.774 -35.009 1.00 91.94 520 THR A O 1
ATOM 3933 N N . PHE A 1 521 ? 17.281 -3.160 -35.587 1.00 86.50 521 PHE A N 1
ATOM 3934 C CA . PHE A 1 521 ? 17.390 -2.189 -36.672 1.00 86.50 521 PHE A CA 1
ATOM 3935 C C . PHE A 1 521 ? 17.609 -2.890 -38.014 1.00 86.50 521 PHE A C 1
ATOM 3937 O O . PHE A 1 521 ? 18.447 -3.786 -38.117 1.00 86.50 521 PHE A O 1
ATOM 3944 N N . THR A 1 522 ? 16.920 -2.420 -39.054 1.00 85.94 522 THR A N 1
ATOM 3945 C CA . THR A 1 522 ? 17.090 -2.877 -40.442 1.00 85.94 522 THR A CA 1
ATOM 3946 C C . THR A 1 522 ? 17.665 -1.743 -41.291 1.00 85.94 522 THR A C 1
ATOM 3948 O O . THR A 1 522 ? 17.060 -0.673 -41.394 1.00 85.94 522 THR A O 1
ATOM 3951 N N . VAL A 1 523 ? 18.808 -1.976 -41.941 1.00 80.94 523 VAL A N 1
ATOM 3952 C CA . VAL A 1 523 ? 19.496 -1.021 -42.822 1.00 80.94 523 VAL A CA 1
ATOM 3953 C C . VAL A 1 523 ? 19.338 -1.441 -44.287 1.00 80.94 523 VAL A C 1
ATOM 3955 O O . VAL A 1 523 ? 19.796 -2.509 -44.693 1.00 80.94 523 VAL A O 1
ATOM 3958 N N . LYS A 1 524 ? 18.719 -0.588 -45.111 1.00 76.38 524 LYS A N 1
ATOM 3959 C CA . LYS A 1 524 ? 18.544 -0.805 -46.562 1.00 76.38 524 LYS A CA 1
ATOM 3960 C C . LYS A 1 524 ? 19.673 -0.176 -47.382 1.00 76.38 524 LYS A C 1
ATOM 3962 O O . LYS A 1 524 ? 20.183 0.877 -47.010 1.00 76.38 524 LYS A O 1
ATOM 3967 N N . SER A 1 525 ? 20.020 -0.775 -48.523 1.00 64.50 525 SER A N 1
ATOM 3968 C CA . SER A 1 525 ? 20.957 -0.203 -49.504 1.00 64.50 525 SER A CA 1
ATOM 3969 C C . SER A 1 525 ? 20.415 1.078 -50.158 1.00 64.50 525 SER A C 1
ATOM 3971 O O . SER A 1 525 ? 19.203 1.295 -50.204 1.00 64.50 525 SER A O 1
ATOM 3973 N N . ALA A 1 526 ? 21.306 1.907 -50.707 1.00 58.00 526 ALA A N 1
ATOM 3974 C CA . ALA A 1 526 ? 20.931 3.058 -51.523 1.00 58.00 526 ALA A CA 1
ATOM 3975 C C . ALA A 1 526 ? 20.212 2.601 -52.810 1.00 58.00 526 ALA A C 1
ATOM 3977 O O . ALA A 1 526 ? 20.791 1.843 -53.580 1.00 58.00 526 ALA A O 1
ATOM 3978 N N . ASP A 1 527 ? 18.979 3.050 -53.088 1.00 49.75 527 ASP A N 1
ATOM 3979 C CA . ASP A 1 527 ? 18.404 2.928 -54.442 1.00 49.75 527 ASP A CA 1
ATOM 3980 C C . ASP A 1 527 ? 19.282 3.656 -55.475 1.00 49.75 527 ASP A C 1
ATOM 3982 O O . ASP A 1 527 ? 19.690 4.795 -55.227 1.00 49.75 527 ASP A O 1
ATOM 3986 N N . ALA A 1 528 ? 19.485 3.037 -56.639 1.00 49.94 528 ALA A N 1
ATOM 3987 C CA . ALA A 1 528 ? 20.215 3.618 -57.762 1.00 49.94 528 ALA A CA 1
ATOM 3988 C C . ALA A 1 528 ? 19.613 4.970 -58.220 1.00 49.94 528 ALA A C 1
ATOM 3990 O O . ALA A 1 528 ? 18.383 5.129 -58.200 1.00 49.94 528 ALA A O 1
ATOM 3991 N N . PRO A 1 529 ? 20.438 5.945 -58.643 1.00 51.69 529 PRO A N 1
ATOM 3992 C CA . PRO A 1 529 ? 19.953 7.219 -59.167 1.00 51.69 529 PRO A CA 1
ATOM 3993 C C . PRO A 1 529 ? 19.068 7.019 -60.412 1.00 51.69 529 PRO A C 1
ATOM 3995 O O . PRO A 1 529 ? 19.400 6.261 -61.322 1.00 51.69 529 PRO A O 1
ATOM 3998 N N . LYS A 1 530 ? 17.911 7.697 -60.453 1.00 54.44 530 LYS A N 1
ATOM 3999 C CA . LYS A 1 530 ? 17.014 7.729 -61.621 1.00 54.44 530 LYS A CA 1
ATOM 4000 C C . LYS A 1 530 ? 17.381 8.917 -62.502 1.00 54.44 530 LYS A C 1
ATOM 4002 O O . LYS A 1 530 ? 17.355 10.049 -62.026 1.00 54.44 530 LYS A O 1
ATOM 4007 N N . TYR A 1 531 ? 17.652 8.674 -63.779 1.00 65.38 531 TYR A N 1
ATOM 4008 C CA . TYR A 1 531 ? 17.962 9.724 -64.747 1.00 65.38 531 TYR A CA 1
ATOM 4009 C C . TYR A 1 531 ? 16.865 9.840 -65.814 1.00 65.38 531 TYR A C 1
ATOM 4011 O O . TYR A 1 531 ? 16.260 8.842 -66.199 1.00 65.38 531 TYR A O 1
ATOM 4019 N N . GLU A 1 532 ? 16.596 11.058 -66.295 1.00 71.12 532 GLU A N 1
ATOM 4020 C CA . GLU A 1 532 ? 15.593 11.297 -67.342 1.00 71.12 532 GLU A CA 1
ATOM 4021 C C . GLU A 1 532 ? 16.083 10.803 -68.714 1.00 71.12 532 GLU A C 1
ATOM 4023 O O . GLU A 1 532 ? 17.193 11.143 -69.144 1.00 71.12 532 GLU A O 1
ATOM 4028 N N . ILE A 1 533 ? 15.242 10.026 -69.410 1.00 77.12 533 ILE A N 1
ATOM 4029 C CA . ILE A 1 533 ? 15.432 9.652 -70.818 1.00 77.12 533 ILE A CA 1
ATOM 4030 C C . ILE A 1 533 ? 14.995 10.848 -71.679 1.00 77.12 533 ILE A C 1
ATOM 4032 O O . ILE A 1 533 ? 13.843 11.268 -71.568 1.00 77.12 533 ILE A O 1
ATOM 4036 N N . PRO A 1 534 ? 15.859 11.401 -72.545 1.00 78.38 534 PRO A N 1
ATOM 4037 C CA . PRO A 1 534 ? 15.485 12.523 -73.401 1.00 78.38 534 PRO A CA 1
ATOM 4038 C C . PRO A 1 534 ? 14.330 12.184 -74.355 1.00 78.38 534 PRO A C 1
ATOM 4040 O O . PRO A 1 534 ? 14.324 11.114 -74.971 1.00 78.38 534 PRO A O 1
ATOM 4043 N N . ASP A 1 535 ? 13.407 13.127 -74.560 1.00 74.19 535 ASP A N 1
ATOM 4044 C CA . ASP A 1 535 ? 12.323 12.986 -75.538 1.00 74.19 535 ASP A CA 1
ATOM 4045 C C . ASP A 1 535 ? 12.864 12.661 -76.942 1.00 74.19 535 ASP A C 1
ATOM 4047 O O . ASP A 1 535 ? 13.791 13.297 -77.450 1.00 74.19 535 ASP A O 1
ATOM 4051 N N . GLY A 1 536 ? 12.269 11.654 -77.589 1.00 81.50 536 GLY A N 1
ATOM 4052 C CA . GLY A 1 536 ? 12.675 11.206 -78.924 1.00 81.50 536 GLY A CA 1
ATOM 4053 C C . GLY A 1 536 ? 13.973 10.388 -78.967 1.00 81.50 536 GLY A C 1
ATOM 4054 O O . GLY A 1 536 ? 14.481 10.141 -80.066 1.00 81.50 536 GLY A O 1
ATOM 4055 N N . ALA A 1 537 ? 14.506 9.959 -77.815 1.00 90.06 537 ALA A N 1
ATOM 4056 C CA . ALA A 1 537 ? 15.596 8.990 -77.765 1.00 90.06 537 ALA A CA 1
ATOM 4057 C C . ALA A 1 537 ? 15.199 7.672 -78.451 1.00 90.06 537 ALA A C 1
ATOM 4059 O O . ALA A 1 537 ? 14.064 7.202 -78.357 1.00 90.06 537 ALA A O 1
ATOM 4060 N N . PHE A 1 538 ? 16.144 7.083 -79.176 1.00 91.19 538 PHE A N 1
ATOM 4061 C CA . PHE A 1 538 ? 15.939 5.834 -79.892 1.00 91.19 538 PHE A CA 1
ATOM 4062 C C . PHE A 1 538 ? 16.119 4.650 -78.935 1.00 91.19 538 PHE A C 1
ATOM 4064 O O . PHE A 1 538 ? 17.181 4.478 -78.338 1.00 91.19 538 PHE A O 1
ATOM 4071 N N . GLU A 1 539 ? 15.070 3.842 -78.806 1.00 94.50 539 GLU A N 1
ATOM 4072 C CA . GLU A 1 539 ? 15.058 2.634 -77.983 1.00 94.50 539 GLU A CA 1
ATOM 4073 C C . GLU A 1 539 ? 15.909 1.524 -78.609 1.00 94.50 539 GLU A C 1
ATOM 4075 O O . GLU A 1 539 ? 15.694 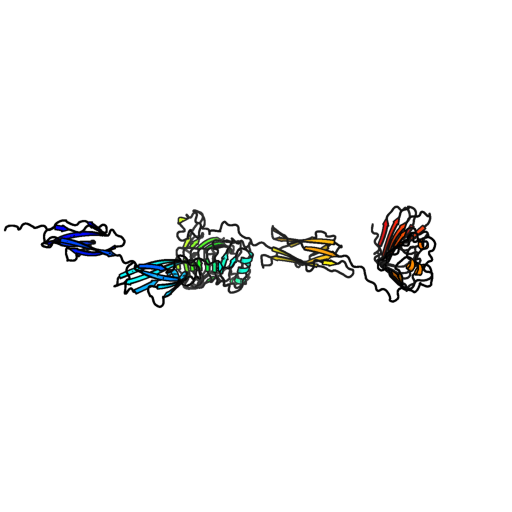1.122 -79.756 1.00 94.50 539 GLU A O 1
ATOM 4080 N N . ILE A 1 540 ? 16.841 0.996 -77.825 1.00 93.00 540 ILE A N 1
ATOM 4081 C CA . ILE A 1 540 ? 17.609 -0.207 -78.126 1.00 93.00 540 ILE A CA 1
ATOM 4082 C C . ILE A 1 540 ? 17.089 -1.313 -77.203 1.00 93.00 540 ILE A C 1
ATOM 4084 O O . ILE A 1 540 ? 17.273 -1.264 -75.989 1.00 93.00 540 ILE A O 1
ATOM 4088 N N . LYS A 1 541 ? 16.416 -2.304 -77.784 1.00 94.25 541 LYS A N 1
ATOM 4089 C CA . LYS A 1 541 ? 15.688 -3.359 -77.050 1.00 94.25 541 LYS A CA 1
ATOM 4090 C C . LYS A 1 541 ? 16.051 -4.779 -77.457 1.00 94.25 541 LYS A C 1
ATOM 4092 O O . LYS A 1 541 ? 15.483 -5.747 -76.969 1.00 94.25 541 LYS A O 1
ATOM 4097 N N . ASP A 1 542 ? 16.901 -4.900 -78.462 1.00 94.06 542 ASP A N 1
ATOM 4098 C CA . ASP A 1 542 ? 17.342 -6.167 -79.015 1.00 94.06 542 ASP A CA 1
ATOM 4099 C C . ASP A 1 542 ? 18.601 -5.953 -79.861 1.00 94.06 542 ASP A C 1
ATOM 4101 O O . ASP A 1 542 ? 19.017 -4.828 -80.163 1.00 94.06 542 ASP A O 1
ATOM 4105 N N . VAL A 1 543 ? 19.200 -7.061 -80.289 1.00 90.62 543 VAL A N 1
ATOM 4106 C CA . VAL A 1 543 ? 20.370 -7.051 -81.170 1.00 90.62 543 VAL A CA 1
ATOM 4107 C C . VAL A 1 543 ? 20.095 -6.274 -82.462 1.00 90.62 543 VAL A C 1
ATOM 4109 O O . VAL A 1 543 ? 20.963 -5.541 -82.918 1.00 90.62 543 VAL A O 1
ATOM 4112 N N . ALA A 1 544 ? 18.899 -6.371 -83.054 1.00 89.56 544 ALA A N 1
ATOM 4113 C CA . ALA A 1 544 ? 18.586 -5.736 -84.339 1.00 89.56 544 ALA A CA 1
ATOM 4114 C C . ALA A 1 544 ? 18.562 -4.196 -84.262 1.00 89.56 544 ALA A C 1
ATOM 4116 O O . ALA A 1 544 ? 19.096 -3.501 -85.136 1.00 89.56 544 ALA A O 1
ATOM 4117 N N . THR A 1 545 ? 17.962 -3.652 -83.204 1.00 90.81 545 THR A N 1
ATOM 4118 C CA . THR A 1 545 ? 17.951 -2.216 -82.903 1.00 90.81 545 THR A CA 1
ATOM 4119 C C . THR A 1 545 ? 19.342 -1.724 -82.515 1.00 90.81 545 THR A C 1
ATOM 4121 O O . THR A 1 545 ? 19.740 -0.653 -82.972 1.00 90.81 545 THR A O 1
ATOM 4124 N N . PHE A 1 546 ? 20.129 -2.541 -81.805 1.00 89.75 546 PHE A N 1
ATOM 4125 C CA . PHE A 1 546 ? 21.544 -2.263 -81.549 1.00 89.75 546 PHE A CA 1
ATOM 4126 C C . PHE A 1 546 ? 22.345 -2.160 -82.859 1.00 89.75 546 PHE A C 1
ATOM 4128 O O . PHE A 1 546 ? 22.996 -1.141 -83.104 1.00 89.75 546 PHE A O 1
ATOM 4135 N N . LYS A 1 547 ? 22.227 -3.147 -83.766 1.00 85.38 547 LYS A N 1
ATOM 4136 C CA . LYS A 1 547 ? 22.890 -3.110 -85.086 1.00 85.38 547 LYS A CA 1
ATOM 4137 C C . LYS A 1 547 ? 22.498 -1.858 -85.860 1.00 85.38 547 LYS A C 1
ATOM 4139 O O . LYS A 1 547 ? 23.347 -1.202 -86.437 1.00 85.38 547 LYS A O 1
ATOM 4144 N N . THR A 1 548 ? 21.225 -1.468 -85.836 1.00 84.94 548 THR A N 1
ATOM 4145 C CA . THR A 1 548 ? 20.750 -0.282 -86.572 1.00 84.94 548 THR A CA 1
ATOM 4146 C C . THR A 1 548 ? 21.529 0.991 -86.221 1.00 84.94 548 THR A C 1
ATOM 4148 O O . THR A 1 548 ? 21.768 1.810 -87.112 1.00 84.94 548 THR A O 1
ATOM 4151 N N . VAL A 1 549 ? 21.925 1.145 -84.954 1.00 83.38 549 VAL A N 1
ATOM 4152 C CA . VAL A 1 549 ? 22.663 2.310 -84.445 1.00 83.38 549 VAL A CA 1
ATOM 4153 C C . VAL A 1 549 ? 24.166 2.200 -84.723 1.00 83.38 549 VAL A C 1
ATOM 4155 O O . VAL A 1 549 ? 24.783 3.192 -85.116 1.00 83.38 549 VAL A O 1
ATOM 4158 N N . PHE A 1 550 ? 24.749 1.010 -84.558 1.00 81.44 550 PHE A N 1
ATOM 4159 C CA . PHE A 1 550 ? 26.204 0.812 -84.595 1.00 81.44 550 PHE A CA 1
ATOM 4160 C C . PHE A 1 550 ? 26.759 0.291 -85.946 1.00 81.44 550 PHE A C 1
ATOM 4162 O O . PHE A 1 550 ? 27.929 0.506 -86.229 1.00 81.44 550 PHE A O 1
ATOM 4169 N N . ASP A 1 551 ? 25.939 -0.284 -86.835 1.00 76.06 551 ASP A N 1
ATOM 4170 C CA . ASP A 1 551 ? 26.324 -0.853 -88.154 1.00 76.06 551 ASP A CA 1
ATOM 4171 C C . ASP A 1 551 ? 26.370 0.194 -89.300 1.00 76.06 551 ASP A C 1
ATOM 4173 O O . ASP A 1 551 ? 26.792 -0.079 -90.420 1.00 76.06 551 ASP A O 1
ATOM 4177 N N . LYS A 1 552 ? 25.931 1.442 -89.063 1.00 62.34 552 LYS A N 1
ATOM 4178 C CA . LYS A 1 552 ? 25.829 2.510 -90.092 1.00 62.34 552 LYS A CA 1
ATOM 4179 C C . LYS A 1 552 ? 26.520 3.810 -89.669 1.00 62.34 552 LYS A C 1
ATOM 4181 O O . LYS A 1 552 ? 25.881 4.859 -89.559 1.00 62.34 552 LYS A O 1
ATOM 4186 N N . GLY A 1 553 ? 27.827 3.720 -89.412 1.00 68.44 553 GLY A N 1
ATOM 4187 C CA . GLY A 1 553 ? 28.679 4.791 -88.880 1.00 68.44 553 GLY A CA 1
ATOM 4188 C C . GLY A 1 553 ? 28.429 6.197 -89.463 1.00 68.44 553 GLY A C 1
ATOM 4189 O O . GLY A 1 553 ? 28.218 6.367 -90.661 1.00 68.44 553 GLY A O 1
ATOM 4190 N N . ALA A 1 554 ? 28.487 7.204 -88.582 1.00 67.06 554 ALA A N 1
ATOM 4191 C CA . ALA A 1 554 ? 28.238 8.647 -88.753 1.00 67.06 554 ALA A CA 1
ATOM 4192 C C . ALA A 1 554 ? 26.784 9.154 -88.738 1.00 67.06 554 ALA A C 1
ATOM 4194 O O . ALA A 1 554 ? 26.562 10.256 -88.246 1.00 67.06 554 ALA A O 1
ATOM 4195 N N . ALA A 1 555 ? 25.775 8.401 -89.188 1.00 76.00 555 ALA A N 1
ATOM 4196 C CA . ALA A 1 555 ? 24.394 8.927 -89.239 1.00 76.00 555 ALA A CA 1
ATOM 4197 C C . ALA A 1 555 ? 23.726 9.097 -87.856 1.00 76.00 555 ALA A C 1
ATOM 4199 O O . ALA A 1 555 ? 22.725 9.800 -87.721 1.00 76.00 555 ALA A O 1
ATOM 4200 N N . TYR A 1 556 ? 24.281 8.441 -86.837 1.00 82.06 556 TYR A N 1
ATOM 4201 C CA . TYR A 1 556 ? 23.707 8.310 -85.498 1.00 82.06 556 TYR A CA 1
ATOM 4202 C C . TYR A 1 556 ? 24.507 9.041 -84.412 1.00 82.06 556 TYR A C 1
ATOM 4204 O O . TYR A 1 556 ? 24.123 9.011 -83.248 1.00 82.06 556 TYR A O 1
ATOM 4212 N N . THR A 1 557 ? 25.585 9.741 -84.778 1.00 86.56 557 THR A N 1
ATOM 4213 C CA . THR A 1 557 ? 26.512 10.371 -83.822 1.00 86.56 557 THR A CA 1
ATOM 4214 C C . THR A 1 557 ? 25.898 11.493 -82.990 1.00 86.56 557 THR A C 1
ATOM 4216 O O . THR A 1 557 ? 26.447 11.836 -81.954 1.00 86.56 557 THR A O 1
ATOM 4219 N N . THR A 1 558 ? 24.767 12.067 -83.395 1.00 87.56 558 THR A N 1
ATOM 4220 C CA . THR A 1 558 ? 24.094 13.166 -82.677 1.00 87.56 558 THR A CA 1
ATOM 4221 C C . THR A 1 558 ? 22.786 12.744 -82.002 1.00 87.56 558 THR A C 1
ATOM 4223 O O . THR A 1 558 ? 22.099 13.586 -81.424 1.00 87.56 558 THR A O 1
ATOM 4226 N N . ARG A 1 559 ? 22.390 11.466 -82.095 1.00 88.56 559 ARG A N 1
ATOM 4227 C CA . ARG A 1 559 ? 21.122 10.973 -81.532 1.00 88.56 559 ARG A CA 1
ATOM 4228 C C . ARG A 1 559 ? 21.269 10.530 -80.078 1.00 88.56 559 ARG A C 1
ATOM 4230 O O . ARG A 1 559 ? 22.322 10.054 -79.675 1.00 88.56 559 ARG A O 1
ATOM 4237 N N . ASN A 1 560 ? 20.170 10.630 -79.333 1.00 91.19 560 ASN A N 1
ATOM 4238 C CA . ASN A 1 560 ? 20.045 10.043 -78.002 1.00 91.19 560 ASN A CA 1
ATOM 4239 C C . ASN A 1 560 ? 19.538 8.599 -78.110 1.00 91.19 560 ASN A C 1
ATOM 4241 O O . ASN A 1 560 ? 18.682 8.309 -78.949 1.00 91.19 560 ASN A O 1
ATOM 4245 N N . PHE A 1 561 ? 20.032 7.724 -77.243 1.00 91.06 561 PHE A N 1
ATOM 4246 C CA . PHE A 1 561 ? 19.730 6.299 -77.180 1.00 91.06 561 PHE A CA 1
ATOM 4247 C C . PHE A 1 561 ? 19.454 5.883 -75.741 1.00 91.06 561 PHE A C 1
ATOM 4249 O O . PHE A 1 561 ? 20.083 6.410 -74.820 1.00 91.06 561 PHE A O 1
ATOM 4256 N N . TYR A 1 562 ? 18.575 4.899 -75.562 1.00 93.06 562 TYR A N 1
ATOM 4257 C CA . TYR A 1 562 ? 18.456 4.202 -74.287 1.00 93.06 562 TYR A CA 1
ATOM 4258 C C . TYR A 1 562 ? 18.317 2.692 -74.476 1.00 93.06 562 TYR A C 1
ATOM 4260 O O . TYR A 1 562 ? 17.702 2.247 -75.446 1.00 93.06 562 TYR A O 1
ATOM 4268 N N . LEU A 1 563 ? 18.882 1.910 -73.555 1.00 93.38 563 LEU A N 1
ATOM 4269 C CA . LEU A 1 563 ? 18.634 0.471 -73.480 1.00 93.38 563 LEU A CA 1
ATOM 4270 C C . LEU A 1 563 ? 17.331 0.230 -72.718 1.00 93.38 563 LEU A C 1
ATOM 4272 O O . LEU A 1 563 ? 17.164 0.763 -71.626 1.00 93.38 563 LEU A O 1
ATOM 4276 N N . SER A 1 564 ? 16.418 -0.576 -73.253 1.00 92.75 564 SER A N 1
ATOM 4277 C CA . SER A 1 564 ? 15.215 -1.035 -72.531 1.00 92.75 564 SER A CA 1
ATOM 4278 C C . SER A 1 564 ? 15.302 -2.499 -72.090 1.00 92.75 564 SER A C 1
ATOM 4280 O O . SER A 1 564 ? 14.347 -3.046 -71.538 1.00 92.75 564 SER A O 1
ATOM 4282 N N . SER A 1 565 ? 16.403 -3.164 -72.430 1.00 93.12 565 SER A N 1
ATOM 4283 C CA . SER A 1 565 ? 16.694 -4.552 -72.101 1.00 93.12 565 SER A CA 1
ATOM 4284 C C . SER A 1 565 ? 18.195 -4.797 -72.188 1.00 93.12 565 SER A C 1
ATOM 4286 O O . SER A 1 565 ? 18.926 -4.038 -72.829 1.00 93.12 565 SER A O 1
ATOM 4288 N N . ASP A 1 566 ? 18.638 -5.911 -71.615 1.00 95.81 566 ASP A N 1
ATOM 4289 C CA . ASP A 1 566 ? 19.981 -6.425 -71.862 1.00 95.81 566 ASP A CA 1
ATOM 4290 C C . ASP A 1 566 ? 20.134 -6.818 -73.341 1.00 95.81 566 ASP A C 1
ATOM 4292 O O . ASP A 1 566 ? 19.171 -7.244 -73.991 1.00 95.81 566 ASP A O 1
ATOM 4296 N N . ILE A 1 567 ? 21.345 -6.661 -73.874 1.00 94.06 567 ILE A N 1
ATOM 4297 C CA . ILE A 1 567 ? 21.689 -6.935 -75.271 1.00 94.06 567 ILE A CA 1
ATOM 4298 C C . ILE A 1 567 ? 22.818 -7.962 -75.295 1.00 94.06 567 ILE A C 1
ATOM 4300 O O . ILE A 1 567 ? 23.919 -7.681 -74.834 1.00 94.06 567 ILE A O 1
ATOM 4304 N N . ASP A 1 568 ? 22.563 -9.141 -75.854 1.00 92.56 568 ASP A N 1
ATOM 4305 C CA . ASP A 1 568 ? 23.570 -10.195 -76.002 1.00 92.56 568 ASP A CA 1
ATOM 4306 C C . ASP A 1 568 ? 24.026 -10.309 -77.465 1.00 92.56 568 ASP A C 1
ATOM 4308 O O . ASP A 1 568 ? 23.248 -10.648 -78.355 1.00 92.56 568 ASP A O 1
ATOM 4312 N N . LEU A 1 569 ? 25.293 -9.985 -77.700 1.00 87.12 569 LEU A N 1
ATOM 4313 C CA . LEU A 1 569 ? 26.005 -9.973 -78.977 1.00 87.12 569 LEU A CA 1
ATOM 4314 C C . LEU A 1 569 ? 27.060 -11.094 -79.055 1.00 87.12 569 LEU A C 1
ATOM 4316 O O . LEU A 1 569 ? 27.987 -11.017 -79.869 1.00 87.12 569 LEU A O 1
ATOM 4320 N N . THR A 1 570 ? 26.983 -12.104 -78.183 1.00 86.06 570 THR A N 1
ATOM 4321 C CA . THR A 1 570 ? 27.931 -13.228 -78.158 1.00 86.06 570 THR A CA 1
ATOM 4322 C C . THR A 1 570 ? 27.917 -13.988 -79.486 1.00 86.06 570 THR A C 1
ATOM 4324 O O . THR A 1 570 ? 26.859 -14.394 -79.969 1.00 86.06 570 THR A O 1
ATOM 4327 N N . GLY A 1 571 ? 29.096 -14.189 -80.086 1.00 78.88 571 GLY A N 1
ATOM 4328 C CA . GLY A 1 571 ? 29.236 -14.860 -81.383 1.00 78.88 571 GLY A CA 1
ATOM 4329 C C . GLY A 1 571 ? 28.650 -14.110 -82.588 1.00 78.88 571 GLY A C 1
ATOM 4330 O O . GLY A 1 571 ? 28.573 -14.691 -83.670 1.00 78.88 571 GLY A O 1
ATOM 4331 N N . ASP A 1 572 ? 28.231 -12.851 -82.428 1.00 82.75 572 ASP A N 1
ATOM 4332 C CA . ASP A 1 572 ? 27.734 -12.036 -83.535 1.00 82.75 572 ASP A CA 1
ATOM 4333 C C . ASP A 1 572 ? 28.888 -11.529 -84.420 1.00 82.75 572 ASP A C 1
ATOM 4335 O O . ASP A 1 572 ? 29.959 -11.148 -83.940 1.00 82.75 572 ASP A O 1
ATOM 4339 N N . ASP A 1 573 ? 28.669 -11.478 -85.736 1.00 73.38 573 ASP A N 1
ATOM 4340 C CA . ASP A 1 573 ? 29.670 -10.955 -86.671 1.00 73.38 573 ASP A CA 1
ATOM 4341 C C . ASP A 1 573 ? 30.016 -9.491 -86.381 1.00 73.38 573 ASP A C 1
ATOM 4343 O O . ASP A 1 573 ? 31.147 -9.096 -86.652 1.00 73.38 573 ASP A O 1
ATOM 4347 N N . LEU A 1 574 ? 29.107 -8.698 -85.785 1.00 71.25 574 LEU A N 1
ATOM 4348 C CA . LEU A 1 574 ? 29.430 -7.351 -85.313 1.00 71.25 574 LEU A CA 1
ATOM 4349 C C . LEU A 1 574 ? 30.631 -7.407 -84.381 1.00 71.25 574 LEU A C 1
ATOM 4351 O O . LEU A 1 574 ? 31.655 -6.854 -84.741 1.00 71.25 574 LEU A O 1
ATOM 4355 N N . THR A 1 575 ? 30.552 -8.112 -83.253 1.00 65.56 575 THR A N 1
ATOM 4356 C CA . THR A 1 575 ? 31.589 -8.118 -82.206 1.00 65.56 575 THR A CA 1
ATOM 4357 C C . THR A 1 575 ? 32.900 -8.774 -82.658 1.00 65.56 575 THR A C 1
ATOM 4359 O O . THR A 1 575 ? 33.973 -8.391 -82.186 1.00 65.56 575 THR A O 1
ATOM 4362 N N . THR A 1 576 ? 32.845 -9.673 -83.647 1.00 62.31 576 THR A N 1
ATOM 4363 C CA . THR A 1 576 ? 33.979 -10.517 -84.064 1.00 62.31 576 THR A CA 1
ATOM 4364 C C . THR A 1 576 ? 34.654 -10.125 -85.388 1.00 62.31 576 THR A C 1
ATOM 4366 O O . THR A 1 576 ? 35.857 -10.351 -85.533 1.00 62.31 576 THR A O 1
ATOM 4369 N N . THR A 1 577 ? 33.934 -9.556 -86.369 1.00 60.47 577 THR A N 1
ATOM 4370 C CA . THR A 1 577 ? 34.477 -9.278 -87.722 1.00 60.47 577 THR A CA 1
ATOM 4371 C C . THR A 1 577 ? 33.963 -8.003 -88.412 1.00 60.47 577 THR A C 1
ATOM 4373 O O . THR A 1 577 ? 34.582 -7.567 -89.384 1.00 60.47 577 THR A O 1
ATOM 4376 N N . GLN A 1 578 ? 32.872 -7.389 -87.937 1.00 61.25 578 GLN A N 1
ATOM 4377 C CA . GLN A 1 578 ? 32.155 -6.297 -88.614 1.00 61.25 578 GLN A CA 1
ATOM 4378 C C . GLN A 1 578 ? 32.050 -4.997 -87.799 1.00 61.25 578 GLN A C 1
ATOM 4380 O O . GLN A 1 578 ? 31.376 -4.071 -88.251 1.00 61.25 578 GLN A O 1
ATOM 4385 N N . MET A 1 579 ? 32.707 -4.854 -86.639 1.00 58.69 579 MET A N 1
ATOM 4386 C CA . MET A 1 579 ? 32.635 -3.578 -85.911 1.00 58.69 579 MET A CA 1
ATOM 4387 C C . MET A 1 579 ? 33.270 -2.443 -86.724 1.00 58.69 579 MET A C 1
ATOM 4389 O O . MET A 1 579 ? 34.489 -2.341 -86.859 1.00 58.69 579 MET A O 1
ATOM 4393 N N . MET A 1 580 ? 32.422 -1.527 -87.189 1.00 51.59 580 MET A N 1
ATOM 4394 C CA . MET A 1 580 ? 32.777 -0.124 -87.309 1.00 51.59 580 MET A CA 1
ATOM 4395 C C . MET A 1 580 ? 32.370 0.555 -86.005 1.00 51.59 580 MET A C 1
ATOM 4397 O O . MET A 1 580 ? 31.199 0.586 -85.643 1.00 51.59 580 MET A O 1
ATOM 4401 N N . TRP A 1 581 ? 33.361 1.128 -85.326 1.00 65.88 581 TRP A N 1
ATOM 4402 C CA . TRP A 1 581 ? 33.255 2.401 -84.628 1.00 65.88 581 TRP A CA 1
ATOM 4403 C C . TRP A 1 581 ? 31.989 3.168 -85.004 1.00 65.88 581 TRP A C 1
ATOM 4405 O O . TRP A 1 581 ? 31.785 3.420 -86.197 1.00 65.88 581 TRP A O 1
ATOM 4415 N N . MET A 1 582 ? 31.201 3.652 -84.040 1.00 68.19 582 MET A N 1
ATOM 4416 C CA . MET A 1 582 ? 30.351 4.798 -84.358 1.00 68.19 582 MET A CA 1
ATOM 4417 C C . MET A 1 582 ? 31.250 5.864 -85.010 1.00 68.19 582 MET A C 1
ATOM 4419 O O . MET A 1 582 ? 32.119 6.443 -84.359 1.00 68.19 582 MET A O 1
ATOM 4423 N N . ALA A 1 583 ? 31.135 6.011 -86.334 1.00 67.19 583 ALA A N 1
ATOM 4424 C CA . ALA A 1 583 ? 32.146 6.720 -87.101 1.00 67.19 583 ALA A CA 1
ATOM 4425 C C . ALA A 1 583 ? 31.955 8.222 -86.896 1.00 67.19 583 ALA A C 1
ATOM 4427 O O . ALA A 1 583 ? 30.881 8.747 -87.172 1.00 67.19 583 ALA A O 1
ATOM 4428 N N . GLY A 1 584 ? 32.989 8.908 -86.415 1.00 77.38 584 GLY A N 1
ATOM 4429 C CA . GLY A 1 584 ? 32.919 10.320 -86.035 1.00 77.38 584 GLY A CA 1
ATOM 4430 C C . GLY A 1 584 ? 32.811 10.525 -84.524 1.00 77.38 584 GLY A C 1
ATOM 4431 O O . GLY A 1 584 ? 33.015 9.597 -83.743 1.00 77.38 584 GLY A O 1
ATOM 4432 N N . GLU A 1 585 ? 32.542 11.764 -84.115 1.00 88.69 585 GLU A N 1
ATOM 4433 C CA . GLU A 1 585 ? 32.420 12.126 -82.702 1.00 88.69 585 GLU A CA 1
ATOM 4434 C C . GLU A 1 585 ? 30.959 12.002 -82.236 1.00 88.69 585 GLU A C 1
ATOM 4436 O O . GLU A 1 585 ? 30.079 12.708 -82.731 1.00 88.69 585 GLU A O 1
ATOM 4441 N N . PHE A 1 586 ? 30.698 11.103 -81.286 1.00 90.69 586 PHE A N 1
ATOM 4442 C CA . PHE A 1 586 ? 29.399 10.938 -80.641 1.00 90.69 586 PHE A CA 1
ATOM 4443 C C . PHE A 1 586 ? 29.115 12.101 -79.689 1.00 90.69 586 PHE A C 1
ATOM 4445 O O . PHE A 1 586 ? 29.877 12.355 -78.764 1.00 90.69 586 PHE A O 1
ATOM 4452 N N . SER A 1 587 ? 28.009 12.800 -79.904 1.00 90.38 587 SER A N 1
ATOM 4453 C CA . SER A 1 587 ? 27.600 14.010 -79.185 1.00 90.38 587 SER A CA 1
ATOM 4454 C C . SER A 1 587 ? 26.195 13.917 -78.579 1.00 90.38 587 SER A C 1
ATOM 4456 O O . SER A 1 587 ? 25.713 14.914 -78.050 1.00 90.38 587 SER A O 1
ATOM 4458 N N . GLY A 1 588 ? 25.541 12.751 -78.660 1.00 89.12 588 GLY A N 1
ATOM 4459 C CA . GLY A 1 588 ? 24.249 12.482 -78.019 1.00 89.12 588 GLY A CA 1
ATOM 4460 C C . GLY A 1 588 ? 24.370 11.844 -76.628 1.00 89.12 588 GLY A C 1
ATOM 4461 O O . GLY A 1 588 ? 25.460 11.729 -76.070 1.00 89.12 588 GLY A O 1
ATOM 4462 N N . ILE A 1 589 ? 23.237 11.409 -76.074 1.00 90.88 589 ILE A N 1
ATOM 4463 C CA . ILE A 1 589 ? 23.125 10.710 -74.782 1.00 90.88 589 ILE A CA 1
ATOM 4464 C C . ILE A 1 589 ? 22.974 9.206 -75.024 1.00 90.88 589 ILE A C 1
ATOM 4466 O O . ILE A 1 589 ? 22.104 8.797 -75.784 1.00 90.88 589 ILE A O 1
ATOM 4470 N N . PHE A 1 590 ? 23.778 8.386 -74.356 1.00 91.88 590 PHE A N 1
ATOM 4471 C CA . PHE A 1 590 ? 23.624 6.937 -74.277 1.00 91.88 590 PHE A CA 1
ATOM 4472 C C . PHE A 1 590 ? 23.281 6.541 -72.833 1.00 91.88 590 PHE A C 1
ATOM 4474 O O . PHE A 1 590 ? 24.126 6.619 -71.940 1.00 91.88 590 PHE A O 1
ATOM 4481 N N . GLU A 1 591 ? 22.023 6.162 -72.612 1.00 91.94 591 GLU A N 1
ATOM 4482 C CA . GLU A 1 591 ? 21.441 5.827 -71.308 1.00 91.94 591 GLU A CA 1
ATOM 4483 C C . GLU A 1 591 ? 21.218 4.312 -71.190 1.00 91.94 591 GLU A C 1
ATOM 4485 O O . GLU A 1 591 ? 20.329 3.753 -71.830 1.00 91.94 591 GLU A O 1
ATOM 4490 N N . GLY A 1 592 ? 22.018 3.621 -70.384 1.00 91.38 592 GLY A N 1
ATOM 4491 C CA . GLY A 1 592 ? 21.893 2.170 -70.253 1.00 91.38 592 GLY A CA 1
ATOM 4492 C C . GLY A 1 592 ? 20.769 1.702 -69.326 1.00 91.38 592 GLY A C 1
ATOM 4493 O O . GLY A 1 592 ? 20.406 0.534 -69.387 1.00 91.38 592 GLY A O 1
ATOM 4494 N N . GLN A 1 593 ? 20.209 2.567 -68.471 1.00 86.94 593 GLN A N 1
ATOM 4495 C CA . GLN A 1 593 ? 19.189 2.212 -67.468 1.00 86.94 593 GLN A CA 1
ATOM 4496 C C . GLN A 1 593 ? 19.542 1.007 -66.562 1.00 86.94 593 GLN A C 1
ATOM 4498 O O . GLN A 1 593 ? 18.655 0.350 -66.020 1.00 86.94 593 GLN A O 1
ATOM 4503 N N . GLY A 1 594 ? 20.830 0.702 -66.388 1.00 86.25 594 GLY A N 1
ATOM 4504 C CA . GLY A 1 594 ? 21.328 -0.459 -65.644 1.00 86.25 594 GLY A CA 1
ATOM 4505 C C . GLY A 1 594 ? 21.373 -1.766 -66.446 1.00 86.25 594 GLY A C 1
ATOM 4506 O O . GLY A 1 594 ? 21.738 -2.800 -65.887 1.00 86.25 594 GLY A O 1
ATOM 4507 N N . HIS A 1 595 ? 21.026 -1.745 -67.735 1.00 92.25 595 HIS A N 1
ATOM 4508 C CA . HIS A 1 595 ? 21.086 -2.918 -68.603 1.00 92.25 595 HIS A CA 1
ATOM 4509 C C . HIS A 1 595 ? 22.512 -3.287 -69.011 1.00 92.25 595 HIS A C 1
ATOM 4511 O O . HIS A 1 595 ? 23.434 -2.464 -69.007 1.00 92.25 595 HIS A O 1
ATOM 4517 N N . THR A 1 596 ? 22.672 -4.555 -69.386 1.00 94.94 596 THR A N 1
ATOM 4518 C CA . THR A 1 596 ? 23.958 -5.160 -69.732 1.00 94.94 596 THR A CA 1
ATOM 4519 C C . THR A 1 596 ? 24.084 -5.415 -71.226 1.00 94.94 596 THR A C 1
ATOM 4521 O O . THR A 1 596 ? 23.214 -6.034 -71.833 1.00 94.94 596 THR A O 1
ATOM 4524 N N . ILE A 1 597 ? 25.205 -5.001 -71.812 1.00 92.56 597 ILE A N 1
ATOM 4525 C CA . ILE A 1 597 ? 25.635 -5.398 -73.153 1.00 92.56 597 ILE A CA 1
ATOM 4526 C C . ILE A 1 597 ? 26.674 -6.505 -72.999 1.00 92.56 597 ILE A C 1
ATOM 4528 O O . ILE A 1 597 ? 27.748 -6.268 -72.454 1.00 92.56 597 ILE A O 1
ATOM 4532 N N . THR A 1 598 ? 26.364 -7.706 -73.474 1.00 92.19 598 THR A N 1
ATOM 4533 C CA . THR A 1 598 ? 27.280 -8.853 -73.471 1.00 92.19 598 THR A CA 1
ATOM 4534 C C . THR A 1 598 ? 27.794 -9.108 -74.882 1.00 92.19 598 THR A C 1
ATOM 4536 O O . THR A 1 598 ? 27.018 -9.023 -75.825 1.00 92.19 598 THR A O 1
ATOM 4539 N N . GLY A 1 599 ? 29.073 -9.428 -75.068 1.00 86.00 599 GLY A N 1
ATOM 4540 C CA . GLY A 1 599 ? 29.574 -9.909 -76.361 1.00 86.00 599 GLY A CA 1
ATOM 4541 C C . GLY A 1 599 ? 31.093 -9.955 -76.463 1.00 86.00 599 GLY A C 1
ATOM 4542 O O . GLY A 1 599 ? 31.798 -9.476 -75.585 1.00 86.00 599 GLY A O 1
ATOM 4543 N N . ASP A 1 600 ? 31.614 -10.498 -77.561 1.00 81.12 600 ASP A N 1
ATOM 4544 C CA . ASP A 1 600 ? 33.060 -10.642 -77.776 1.00 81.12 600 ASP A CA 1
ATOM 4545 C C . ASP A 1 600 ? 33.675 -9.359 -78.360 1.00 81.12 600 ASP A C 1
ATOM 4547 O O . ASP A 1 600 ? 34.137 -9.332 -79.499 1.00 81.12 600 ASP A O 1
ATOM 4551 N N . ILE A 1 601 ? 33.579 -8.246 -77.623 1.00 79.38 601 ILE A N 1
ATOM 4552 C CA . ILE A 1 601 ? 33.879 -6.897 -78.129 1.00 79.38 601 ILE A CA 1
ATOM 4553 C C . ILE A 1 601 ? 35.379 -6.761 -78.424 1.00 79.38 601 ILE A C 1
ATOM 4555 O O . ILE A 1 601 ? 36.195 -6.514 -77.533 1.00 79.38 601 ILE A O 1
ATOM 4559 N N . SER A 1 602 ? 35.729 -6.894 -79.704 1.00 72.50 602 SER A N 1
ATOM 4560 C CA . SER A 1 602 ? 37.113 -6.858 -80.184 1.00 72.50 602 SER A CA 1
ATOM 4561 C C . SER A 1 602 ? 37.667 -5.443 -80.441 1.00 72.50 602 SER A C 1
ATOM 4563 O O . SER A 1 602 ? 38.891 -5.284 -80.501 1.00 72.50 602 SER A O 1
ATOM 4565 N N . TRP A 1 603 ? 36.794 -4.433 -80.580 1.00 74.81 603 TRP A N 1
ATOM 4566 C CA . TRP A 1 603 ? 37.078 -3.021 -80.911 1.00 74.81 603 TRP A CA 1
ATOM 4567 C C . TRP A 1 603 ? 36.232 -2.051 -80.058 1.00 74.81 603 TRP A C 1
ATOM 4569 O O . TRP A 1 603 ? 35.197 -2.448 -79.534 1.00 74.81 603 TRP A O 1
ATOM 4579 N N . ASP A 1 604 ? 36.642 -0.779 -79.920 1.00 80.75 604 ASP A N 1
ATOM 4580 C CA . ASP A 1 604 ? 35.918 0.206 -79.093 1.00 80.75 604 ASP A CA 1
ATOM 4581 C C . ASP A 1 604 ? 34.499 0.498 -79.655 1.00 80.75 604 ASP A C 1
ATOM 4583 O O . ASP A 1 604 ? 34.366 0.807 -80.845 1.00 80.75 604 ASP A O 1
ATOM 4587 N N . MET A 1 605 ? 33.441 0.456 -78.825 1.00 83.69 605 MET A N 1
ATOM 4588 C CA . MET A 1 605 ? 32.051 0.715 -79.266 1.00 83.69 605 MET A CA 1
ATOM 4589 C C . MET A 1 605 ? 31.859 2.125 -79.859 1.00 83.69 605 MET A C 1
ATOM 4591 O O . MET A 1 605 ? 31.227 2.300 -80.907 1.00 83.69 605 MET A O 1
ATOM 4595 N N . PHE A 1 606 ? 32.425 3.145 -79.211 1.00 87.69 606 PHE A N 1
ATOM 4596 C CA . PHE A 1 606 ? 32.464 4.520 -79.708 1.00 87.69 606 PHE A CA 1
ATOM 4597 C C . PHE A 1 606 ? 33.873 4.873 -80.196 1.00 87.69 606 PHE A C 1
ATOM 4599 O O . PHE A 1 606 ? 34.864 4.559 -79.545 1.00 87.69 606 PHE A O 1
ATOM 4606 N N . ASN A 1 607 ? 33.998 5.592 -81.315 1.00 84.75 607 ASN A N 1
ATOM 4607 C CA . ASN A 1 607 ? 35.308 6.118 -81.706 1.00 84.75 607 ASN A CA 1
ATOM 4608 C C . ASN A 1 607 ? 35.725 7.242 -80.751 1.00 84.75 607 ASN A C 1
ATOM 4610 O O . ASN A 1 607 ? 36.608 7.098 -79.913 1.00 84.75 607 ASN A O 1
ATOM 4614 N N . ILE A 1 608 ? 35.024 8.367 -80.829 1.00 89.19 608 ILE A N 1
ATOM 4615 C CA . ILE A 1 608 ? 35.252 9.517 -79.965 1.00 89.19 608 ILE A CA 1
ATOM 4616 C C . ILE A 1 608 ? 33.919 9.858 -79.326 1.00 89.19 608 ILE A C 1
ATOM 4618 O O . ILE A 1 608 ? 32.930 10.029 -80.034 1.00 89.19 608 ILE A O 1
ATOM 4622 N N . ILE A 1 609 ? 33.896 10.000 -78.007 1.00 91.81 609 ILE A N 1
ATOM 4623 C CA . ILE A 1 609 ? 32.790 10.651 -77.311 1.00 91.81 609 ILE A CA 1
ATOM 4624 C C . ILE A 1 609 ? 33.159 12.133 -77.214 1.00 91.81 609 ILE A C 1
ATOM 4626 O O . ILE A 1 609 ? 34.137 12.494 -76.556 1.00 91.81 609 ILE A O 1
ATOM 4630 N N . ALA A 1 610 ? 32.431 12.975 -77.946 1.00 89.62 610 ALA A N 1
ATOM 4631 C CA . ALA A 1 610 ? 32.621 14.419 -78.007 1.00 89.62 610 ALA A CA 1
ATOM 4632 C C . ALA A 1 610 ? 32.390 15.065 -76.636 1.00 89.62 610 ALA A C 1
ATOM 4634 O O . ALA A 1 610 ? 31.660 14.531 -75.807 1.00 89.62 610 ALA A O 1
ATOM 4635 N N . ALA A 1 611 ? 32.907 16.281 -76.441 1.00 86.88 611 ALA A N 1
ATOM 4636 C CA . ALA A 1 611 ? 32.711 17.046 -75.204 1.00 86.88 611 ALA A CA 1
ATOM 4637 C C . ALA A 1 611 ? 31.232 17.345 -74.865 1.00 86.88 611 ALA A C 1
ATOM 4639 O O . ALA A 1 611 ? 30.936 17.738 -73.742 1.00 86.88 611 ALA A O 1
ATOM 4640 N N . SER A 1 612 ? 30.308 17.182 -75.821 1.00 85.56 612 SER A N 1
ATOM 4641 C CA . SER A 1 612 ? 28.864 17.345 -75.613 1.00 85.56 612 SER A CA 1
ATOM 4642 C C . SER A 1 612 ? 28.091 16.028 -75.456 1.00 85.56 612 SER A C 1
ATOM 4644 O O . SER A 1 612 ? 26.882 16.082 -75.255 1.00 85.56 612 SER A O 1
ATOM 4646 N N . GLY A 1 613 ? 28.740 14.867 -75.608 1.00 87.94 613 GLY A N 1
ATOM 4647 C CA . GLY A 1 613 ? 28.089 13.562 -75.449 1.00 87.94 613 GLY A CA 1
ATOM 4648 C C . GLY A 1 613 ? 27.846 13.200 -73.983 1.00 87.94 613 GLY A C 1
ATOM 4649 O O . GLY A 1 613 ? 28.389 13.830 -73.090 1.00 87.94 613 GLY A O 1
ATOM 4650 N N . VAL A 1 614 ? 27.046 12.174 -73.703 1.00 89.44 614 VAL A N 1
ATOM 4651 C CA . VAL A 1 614 ? 26.879 11.618 -72.346 1.00 89.44 614 VAL A CA 1
ATOM 4652 C C . VAL A 1 614 ? 26.770 10.106 -72.457 1.00 89.44 614 VAL A C 1
ATOM 4654 O O . VAL A 1 614 ? 26.019 9.614 -73.294 1.00 89.44 614 VAL A O 1
ATOM 4657 N N . VAL A 1 615 ? 27.477 9.365 -71.607 1.00 91.94 615 VAL A N 1
ATOM 4658 C CA . VAL A 1 615 ? 27.336 7.906 -71.491 1.00 91.94 615 VAL A CA 1
ATOM 4659 C C . VAL A 1 615 ? 27.188 7.558 -70.018 1.00 91.94 615 VAL A C 1
ATOM 4661 O O . VAL A 1 615 ? 28.048 7.934 -69.220 1.00 91.94 615 VAL A O 1
ATOM 4664 N N . ARG A 1 616 ? 26.102 6.868 -69.653 1.00 91.44 616 ARG A N 1
ATOM 4665 C CA . ARG A 1 616 ? 25.837 6.507 -68.257 1.00 91.44 616 ARG A CA 1
ATOM 4666 C C . ARG A 1 616 ? 24.979 5.257 -68.081 1.00 91.44 616 ARG A C 1
ATOM 4668 O O . ARG A 1 616 ? 24.249 4.872 -68.993 1.00 91.44 616 ARG A O 1
ATOM 4675 N N . ASN A 1 617 ? 25.046 4.674 -66.885 1.00 88.50 617 ASN A N 1
ATOM 4676 C CA . ASN A 1 617 ? 24.192 3.578 -66.405 1.00 88.50 617 ASN A CA 1
ATOM 4677 C C . ASN A 1 617 ? 24.211 2.324 -67.284 1.00 88.50 617 ASN A C 1
ATOM 4679 O O . ASN A 1 617 ? 23.162 1.727 -67.515 1.00 88.50 617 ASN A O 1
ATOM 4683 N N . VAL A 1 618 ? 25.363 1.927 -67.816 1.00 91.50 618 VAL A N 1
ATOM 4684 C CA . VAL A 1 618 ? 25.469 0.732 -68.664 1.00 91.50 618 VAL A CA 1
ATOM 4685 C C . VAL A 1 618 ? 26.492 -0.243 -68.103 1.00 91.50 618 VAL A C 1
ATOM 4687 O O . VAL A 1 618 ? 27.589 0.151 -67.709 1.00 91.50 618 VAL A O 1
ATOM 4690 N N . ASN A 1 619 ? 26.135 -1.525 -68.114 1.00 94.44 619 ASN A N 1
ATOM 4691 C CA . ASN A 1 619 ? 27.066 -2.613 -67.855 1.00 94.44 619 ASN A CA 1
ATOM 4692 C C . ASN A 1 619 ? 27.556 -3.178 -69.192 1.00 94.44 619 ASN A C 1
ATOM 4694 O O . ASN A 1 619 ? 26.760 -3.397 -70.104 1.00 94.44 619 ASN A O 1
ATOM 4698 N N . ILE A 1 620 ? 28.851 -3.443 -69.324 1.00 91.81 620 ILE A N 1
ATOM 4699 C CA . ILE A 1 620 ? 29.423 -4.104 -70.498 1.00 91.81 620 ILE A CA 1
ATOM 4700 C C . ILE A 1 620 ? 30.173 -5.336 -70.028 1.00 91.81 620 ILE A C 1
ATOM 4702 O O . ILE A 1 620 ? 31.147 -5.231 -69.288 1.00 91.81 620 ILE A O 1
ATOM 4706 N N . LYS A 1 621 ? 29.739 -6.499 -70.500 1.00 92.06 621 LYS A N 1
ATOM 4707 C CA . LYS A 1 621 ? 30.411 -7.769 -70.281 1.00 92.06 621 LYS A CA 1
ATOM 4708 C C . LYS A 1 621 ? 31.068 -8.228 -71.571 1.00 92.06 621 LYS A C 1
ATOM 4710 O O . LYS A 1 621 ? 30.387 -8.426 -72.574 1.00 92.06 621 LYS A O 1
ATOM 4715 N N . THR A 1 622 ? 32.384 -8.399 -71.562 1.00 85.56 622 THR A N 1
ATOM 4716 C CA . THR A 1 622 ? 33.119 -8.725 -72.785 1.00 85.56 622 THR A CA 1
ATOM 4717 C C . THR A 1 622 ? 34.186 -9.789 -72.610 1.00 85.56 622 THR A C 1
ATOM 4719 O O . THR A 1 622 ? 34.806 -9.918 -71.553 1.00 85.56 622 THR A O 1
ATOM 4722 N N . SER A 1 623 ? 34.417 -10.543 -73.682 1.00 79.44 623 SER A N 1
ATOM 4723 C CA . SER A 1 623 ? 35.547 -11.446 -73.820 1.00 79.44 623 SER A CA 1
ATOM 4724 C C . SER A 1 623 ? 36.371 -11.061 -75.060 1.00 79.44 623 SER A C 1
ATOM 4726 O O . SER A 1 623 ? 35.825 -10.782 -76.121 1.00 79.44 623 SER A O 1
ATOM 4728 N N . ASN A 1 624 ? 37.701 -11.036 -74.933 1.00 67.75 624 ASN A N 1
ATOM 4729 C CA . ASN A 1 624 ? 38.641 -10.989 -76.069 1.00 67.75 624 ASN A CA 1
ATOM 4730 C C . ASN A 1 624 ? 38.785 -9.665 -76.885 1.00 67.75 624 ASN A C 1
ATOM 4732 O O . ASN A 1 624 ? 38.564 -9.664 -78.098 1.00 67.75 624 ASN A O 1
ATOM 4736 N N . PRO A 1 625 ? 39.277 -8.547 -76.309 1.00 62.53 625 PRO A N 1
ATOM 4737 C CA . PRO A 1 625 ? 39.749 -7.411 -77.113 1.00 62.53 625 PRO A CA 1
ATOM 4738 C C . PRO A 1 625 ? 40.953 -7.827 -77.987 1.00 62.53 625 PRO A C 1
ATOM 4740 O O . PRO A 1 625 ? 42.041 -8.099 -77.484 1.00 62.53 625 PRO A O 1
ATOM 4743 N N . VAL A 1 626 ? 40.780 -7.920 -79.309 1.00 56.47 626 VAL A N 1
ATOM 4744 C CA . VAL A 1 626 ? 41.789 -8.509 -80.221 1.00 56.47 626 VAL A CA 1
ATOM 4745 C C . VAL A 1 626 ? 42.926 -7.524 -80.557 1.00 56.47 626 VAL A C 1
ATOM 4747 O O . VAL A 1 626 ? 44.030 -7.944 -80.931 1.00 56.47 626 VAL A O 1
ATOM 4750 N N . GLU A 1 627 ? 42.705 -6.213 -80.389 1.00 62.97 627 GLU A N 1
ATOM 4751 C CA . GLU A 1 627 ? 43.701 -5.175 -80.682 1.00 62.97 627 GLU A CA 1
ATOM 4752 C C . GLU A 1 627 ? 44.368 -4.567 -79.443 1.00 62.97 627 GLU A C 1
ATOM 4754 O O . GLU A 1 627 ? 43.731 -4.213 -78.453 1.00 62.97 627 GLU A O 1
ATOM 4759 N N . ALA A 1 628 ? 45.690 -4.400 -79.537 1.00 66.12 628 ALA A N 1
ATOM 4760 C CA . ALA A 1 628 ? 46.480 -3.700 -78.535 1.00 66.12 628 ALA A CA 1
ATOM 4761 C C . ALA A 1 628 ? 46.016 -2.247 -78.384 1.00 66.12 628 ALA A C 1
ATOM 4763 O O . ALA A 1 628 ? 45.771 -1.559 -79.373 1.00 66.12 628 ALA A O 1
ATOM 4764 N N . ASN A 1 629 ? 46.045 -1.752 -77.150 1.00 71.12 629 ASN A N 1
ATOM 4765 C CA . ASN A 1 629 ? 45.781 -0.365 -76.796 1.00 71.12 629 ASN A CA 1
ATOM 4766 C C . ASN A 1 629 ? 44.338 0.099 -77.083 1.00 71.12 629 ASN A C 1
ATOM 4768 O O . ASN A 1 629 ? 44.140 1.196 -77.596 1.00 71.12 629 ASN A O 1
ATOM 4772 N N . ARG A 1 630 ? 43.320 -0.695 -76.738 1.00 75.00 630 ARG A N 1
ATOM 4773 C CA . ARG A 1 630 ? 41.901 -0.302 -76.859 1.00 75.00 630 ARG A CA 1
ATOM 4774 C C . ARG A 1 630 ? 41.108 -0.599 -75.592 1.00 75.00 630 ARG A C 1
ATOM 4776 O O . ARG A 1 630 ? 41.562 -1.395 -74.767 1.00 75.00 630 ARG A O 1
ATOM 4783 N N . GLY A 1 631 ? 39.966 0.072 -75.447 1.00 81.31 631 GLY A N 1
ATOM 4784 C CA . GLY A 1 631 ? 38.992 -0.175 -74.388 1.00 81.31 631 GLY A CA 1
ATOM 4785 C C . GLY A 1 631 ? 37.614 -0.492 -74.981 1.00 81.31 631 GLY A C 1
ATOM 4786 O O . GLY A 1 631 ? 37.277 0.010 -76.048 1.00 81.31 631 GLY A O 1
ATOM 4787 N N . PRO A 1 632 ? 36.795 -1.333 -74.335 1.00 84.31 632 PRO A N 1
ATOM 4788 C CA . PRO A 1 632 ? 35.552 -1.820 -74.931 1.00 84.31 632 PRO A CA 1
ATOM 4789 C C . PRO A 1 632 ? 34.515 -0.711 -75.142 1.00 84.31 632 PRO A C 1
ATOM 4791 O O . PRO A 1 632 ? 33.671 -0.829 -76.027 1.00 84.31 632 PRO A O 1
ATOM 4794 N N . LEU A 1 633 ? 34.584 0.383 -74.376 1.00 89.44 633 LEU A N 1
ATOM 4795 C CA . LEU A 1 633 ? 33.604 1.458 -74.466 1.00 89.44 633 LEU A CA 1
ATOM 4796 C C . LEU A 1 633 ? 33.952 2.490 -75.544 1.00 89.44 633 LEU A C 1
ATOM 4798 O O . LEU A 1 633 ? 33.122 2.739 -76.416 1.00 89.44 633 LEU A O 1
ATOM 4802 N N . ALA A 1 634 ? 35.134 3.117 -75.506 1.00 89.06 634 ALA A N 1
ATOM 4803 C CA . ALA A 1 634 ? 35.476 4.128 -76.513 1.00 89.06 634 ALA A CA 1
ATOM 4804 C C . ALA A 1 634 ? 36.974 4.302 -76.783 1.00 89.06 634 ALA A C 1
ATOM 4806 O O . ALA A 1 634 ? 37.794 4.171 -75.883 1.00 89.06 634 ALA A O 1
ATOM 4807 N N . HIS A 1 635 ? 37.346 4.732 -77.990 1.00 86.94 635 HIS A N 1
ATOM 4808 C CA . HIS A 1 635 ? 38.750 5.033 -78.275 1.00 86.94 635 HIS A CA 1
ATOM 4809 C C . HIS A 1 635 ? 39.206 6.321 -77.569 1.00 86.94 635 HIS A C 1
ATOM 4811 O O . HIS A 1 635 ? 40.276 6.363 -76.964 1.00 86.94 635 HIS A O 1
ATOM 4817 N N . THR A 1 636 ? 38.408 7.389 -77.602 1.00 89.75 636 THR A N 1
ATOM 4818 C CA . THR A 1 636 ? 38.687 8.628 -76.853 1.00 89.75 636 THR A CA 1
ATOM 4819 C C . THR A 1 636 ? 37.449 9.135 -76.125 1.00 89.75 636 THR A C 1
ATOM 4821 O O . THR A 1 636 ? 36.413 9.362 -76.748 1.00 89.75 636 THR A O 1
ATOM 4824 N N . ASN A 1 637 ? 37.573 9.371 -74.818 1.00 91.81 637 ASN A N 1
ATOM 4825 C CA . ASN A 1 637 ? 36.560 10.056 -74.016 1.00 91.81 637 ASN A CA 1
ATOM 4826 C C . ASN A 1 637 ? 36.927 11.534 -73.821 1.00 91.81 637 ASN A C 1
ATOM 4828 O O . ASN A 1 637 ? 37.995 11.815 -73.283 1.00 91.81 637 ASN A O 1
ATOM 4832 N N . LYS A 1 638 ? 36.042 12.467 -74.191 1.00 91.94 638 LYS A N 1
ATOM 4833 C CA . LYS A 1 638 ? 36.186 13.909 -73.908 1.00 91.94 638 LYS A CA 1
ATOM 4834 C C . LYS A 1 638 ? 35.127 14.446 -72.932 1.00 91.94 638 LYS A C 1
ATOM 4836 O O . LYS A 1 638 ? 35.035 15.660 -72.768 1.00 91.94 638 LYS A O 1
ATOM 4841 N N . VAL A 1 639 ? 34.311 13.585 -72.316 1.00 87.19 639 VAL A N 1
ATOM 4842 C CA . VAL A 1 639 ? 33.154 14.000 -71.502 1.00 87.19 639 VAL A CA 1
ATOM 4843 C C . VAL A 1 639 ? 33.095 13.334 -70.126 1.00 87.19 639 VAL A C 1
ATOM 4845 O O . VAL A 1 639 ? 34.002 12.593 -69.753 1.00 87.19 639 VAL A O 1
ATOM 4848 N N . THR A 1 640 ? 32.045 13.633 -69.356 1.00 84.44 640 THR A N 1
ATOM 4849 C CA . THR A 1 640 ? 31.691 12.928 -68.125 1.00 84.44 640 THR A CA 1
ATOM 4850 C C . THR A 1 640 ? 30.988 11.611 -68.442 1.00 84.44 640 THR A C 1
ATOM 4852 O O . THR A 1 640 ? 29.941 11.599 -69.092 1.00 84.44 640 THR A O 1
ATOM 4855 N N . ILE A 1 641 ? 31.555 10.518 -67.947 1.00 89.75 641 ILE A N 1
ATOM 4856 C CA . ILE A 1 641 ? 30.971 9.176 -67.960 1.00 89.75 641 ILE A CA 1
ATOM 4857 C C . ILE A 1 641 ? 30.654 8.795 -66.519 1.00 89.75 641 ILE A C 1
ATOM 4859 O O . ILE A 1 641 ? 31.519 8.952 -65.659 1.00 89.75 641 ILE A O 1
ATOM 4863 N N . SER A 1 642 ? 29.439 8.320 -66.252 1.00 89.19 642 SER A N 1
ATOM 4864 C CA . SER A 1 642 ? 28.990 8.018 -64.888 1.00 89.19 642 SER A CA 1
ATOM 4865 C C . SER A 1 642 ? 28.265 6.681 -64.780 1.00 89.19 642 SER A C 1
ATOM 4867 O O . SER A 1 642 ? 27.505 6.310 -65.672 1.00 89.19 642 SER A O 1
ATOM 4869 N N . ASN A 1 643 ? 28.476 5.954 -63.680 1.00 85.62 643 ASN A N 1
ATOM 4870 C CA . ASN A 1 643 ? 27.785 4.689 -63.403 1.00 85.62 643 ASN A CA 1
ATOM 4871 C C . ASN A 1 643 ? 27.912 3.662 -64.549 1.00 85.62 643 ASN A C 1
ATOM 4873 O O . ASN A 1 643 ? 26.921 3.157 -65.080 1.00 85.62 643 ASN A O 1
ATOM 4877 N N . VAL A 1 644 ? 29.143 3.421 -65.007 1.00 91.50 644 VAL A N 1
ATOM 4878 C CA . VAL A 1 644 ? 29.441 2.438 -66.055 1.00 91.50 644 VAL A CA 1
ATOM 4879 C C . VAL A 1 644 ? 30.326 1.334 -65.499 1.00 91.50 644 VAL A C 1
ATOM 4881 O O . VAL A 1 644 ? 31.376 1.608 -64.917 1.00 91.50 644 VAL A O 1
ATOM 4884 N N . HIS A 1 645 ? 29.937 0.082 -65.725 1.00 92.19 645 HIS A N 1
ATOM 4885 C CA . HIS A 1 645 ? 30.662 -1.075 -65.209 1.00 92.19 645 HIS A CA 1
ATOM 4886 C C . HIS A 1 645 ? 31.115 -1.987 -66.345 1.00 92.19 645 HIS A C 1
ATOM 4888 O O . HIS A 1 645 ? 30.302 -2.428 -67.155 1.00 92.19 645 HIS A O 1
ATOM 4894 N N . ILE A 1 646 ? 32.414 -2.275 -66.408 1.00 90.62 646 ILE A N 1
ATOM 4895 C CA . ILE A 1 646 ? 32.995 -3.196 -67.386 1.00 90.62 646 ILE A CA 1
ATOM 4896 C C . ILE A 1 646 ? 33.421 -4.482 -66.677 1.00 90.62 646 ILE A C 1
ATOM 4898 O O . ILE A 1 646 ? 34.250 -4.438 -65.776 1.00 90.62 646 ILE A O 1
ATOM 4902 N N . ASP A 1 647 ? 32.904 -5.623 -67.115 1.00 90.44 647 ASP A N 1
ATOM 4903 C CA . ASP A 1 647 ? 33.345 -6.968 -66.733 1.00 90.44 647 ASP A CA 1
ATOM 4904 C C . ASP A 1 647 ? 34.053 -7.588 -67.948 1.00 90.44 647 ASP A C 1
ATOM 4906 O O . ASP A 1 647 ? 33.433 -7.864 -68.978 1.00 90.44 647 ASP A O 1
ATOM 4910 N N . MET A 1 648 ? 35.377 -7.730 -67.872 1.00 85.19 648 MET A N 1
ATOM 4911 C CA . MET A 1 648 ? 36.214 -8.146 -68.995 1.00 85.19 648 MET A CA 1
ATOM 4912 C C . MET A 1 648 ? 36.952 -9.447 -68.697 1.00 85.19 648 MET A C 1
ATOM 4914 O O . MET A 1 648 ? 37.805 -9.505 -67.815 1.00 85.19 648 MET A O 1
ATOM 4918 N N . THR A 1 649 ? 36.735 -10.465 -69.532 1.00 85.00 649 THR A N 1
ATOM 4919 C CA . THR A 1 649 ? 37.552 -11.686 -69.544 1.00 85.00 649 THR A CA 1
ATOM 4920 C C . THR A 1 649 ? 38.642 -11.613 -70.618 1.00 85.00 649 THR A C 1
ATOM 4922 O O . THR A 1 649 ? 38.367 -11.469 -71.812 1.00 85.00 649 THR A O 1
ATOM 4925 N N . VAL A 1 650 ? 39.904 -11.766 -70.210 1.00 77.19 650 VAL A N 1
ATOM 4926 C CA . VAL A 1 650 ? 41.078 -11.701 -71.098 1.00 77.19 650 VAL A CA 1
ATOM 4927 C C . VAL A 1 650 ? 41.560 -13.121 -71.428 1.00 77.19 650 VAL A C 1
ATOM 4929 O O . VAL A 1 650 ? 42.111 -13.807 -70.562 1.00 77.19 650 VAL A O 1
ATOM 4932 N N . VAL A 1 651 ? 41.348 -13.568 -72.677 1.00 71.88 651 VAL A N 1
ATOM 4933 C CA . VAL A 1 651 ? 41.486 -14.987 -73.086 1.00 71.88 651 VAL A CA 1
ATOM 4934 C C . VAL A 1 651 ? 42.598 -15.303 -74.109 1.00 71.88 651 VAL A C 1
ATOM 4936 O O . VAL A 1 651 ? 42.995 -16.464 -74.196 1.00 71.88 651 VAL A O 1
ATOM 4939 N N . GLU A 1 652 ? 43.164 -14.333 -74.847 1.00 65.94 652 GLU A N 1
ATOM 4940 C CA . GLU A 1 652 ? 44.193 -14.591 -75.883 1.00 65.94 652 GLU A CA 1
ATOM 4941 C C . GLU A 1 652 ? 45.636 -14.199 -75.507 1.00 65.94 652 GLU A C 1
ATOM 4943 O O . GLU A 1 652 ? 45.907 -13.183 -74.867 1.00 65.94 652 GLU A O 1
ATOM 4948 N N . LYS A 1 653 ? 46.594 -14.994 -76.011 1.00 57.62 653 LYS A N 1
ATOM 4949 C CA . LYS A 1 653 ? 48.047 -14.792 -75.906 1.00 57.62 653 LYS A CA 1
ATOM 4950 C C . LYS A 1 653 ? 48.578 -14.103 -77.169 1.00 57.62 653 LYS A C 1
ATOM 4952 O O . LYS A 1 653 ? 48.872 -14.772 -78.159 1.00 57.62 653 LYS A O 1
ATOM 4957 N N . ARG A 1 654 ? 48.779 -12.783 -77.134 1.00 55.16 654 ARG A N 1
ATOM 4958 C CA . ARG A 1 654 ? 49.612 -12.065 -78.122 1.00 55.16 654 ARG A CA 1
ATOM 4959 C C . ARG A 1 654 ? 50.752 -11.348 -77.404 1.00 55.16 654 ARG A C 1
ATOM 4961 O O . ARG A 1 654 ? 50.558 -10.763 -76.350 1.00 55.16 654 ARG A O 1
ATOM 4968 N N . ALA A 1 655 ? 51.956 -11.424 -77.964 1.00 46.81 655 ALA A N 1
ATOM 4969 C CA . ALA A 1 655 ? 53.206 -11.156 -77.249 1.00 46.81 655 ALA A CA 1
ATOM 4970 C C . ALA A 1 655 ? 53.504 -9.672 -76.916 1.00 46.81 655 ALA A C 1
ATOM 4972 O O . ALA A 1 655 ? 54.575 -9.407 -76.374 1.00 46.81 655 ALA A O 1
ATOM 4973 N N . THR A 1 656 ? 52.624 -8.705 -77.228 1.00 54.94 656 THR A N 1
ATOM 4974 C CA . THR A 1 656 ? 52.931 -7.260 -77.085 1.00 54.94 656 THR A CA 1
ATOM 4975 C C . THR A 1 656 ? 51.739 -6.336 -76.751 1.00 54.94 656 THR A C 1
ATOM 4977 O O . THR A 1 656 ? 51.804 -5.150 -77.070 1.00 54.94 656 THR A O 1
ATOM 4980 N N . ASN A 1 657 ? 50.647 -6.804 -76.131 1.00 63.09 657 ASN A N 1
ATOM 4981 C CA . ASN A 1 657 ? 49.424 -5.983 -76.024 1.00 63.09 657 ASN A CA 1
ATOM 4982 C C . ASN A 1 657 ? 49.187 -5.360 -74.626 1.00 63.09 657 ASN A C 1
ATOM 4984 O O . ASN A 1 657 ? 49.231 -6.047 -73.604 1.00 63.09 657 ASN A O 1
ATOM 4988 N N . THR A 1 658 ? 48.888 -4.053 -74.605 1.00 72.44 658 THR A N 1
ATOM 4989 C CA . THR A 1 658 ? 48.330 -3.312 -73.454 1.00 72.44 658 THR A CA 1
ATOM 4990 C C . THR A 1 658 ? 46.804 -3.281 -73.558 1.00 72.44 658 THR A C 1
ATOM 4992 O O . THR A 1 658 ? 46.285 -2.931 -74.617 1.00 72.44 658 THR A O 1
ATOM 4995 N N . PHE A 1 659 ? 46.091 -3.597 -72.478 1.00 75.38 659 PHE A N 1
ATOM 4996 C CA . PHE A 1 659 ? 44.629 -3.552 -72.383 1.00 75.38 659 PHE A CA 1
ATOM 4997 C C . PHE A 1 659 ? 44.184 -2.403 -71.489 1.00 75.38 659 PHE A C 1
ATOM 4999 O O . PHE A 1 659 ? 44.741 -2.227 -70.404 1.00 75.38 659 PHE A O 1
ATOM 5006 N N . ALA A 1 660 ? 43.169 -1.655 -71.920 1.00 81.44 660 ALA A N 1
ATOM 5007 C CA . ALA A 1 660 ? 42.524 -0.651 -71.088 1.00 81.44 660 ALA A CA 1
ATOM 5008 C C . ALA A 1 660 ? 41.092 -1.052 -70.743 1.00 81.44 660 ALA A C 1
ATOM 5010 O O . ALA A 1 660 ? 40.376 -1.611 -71.570 1.00 81.44 660 ALA A O 1
ATOM 5011 N N . GLY A 1 661 ? 40.687 -0.737 -69.515 1.00 81.81 661 GLY A N 1
ATOM 5012 C CA . GLY A 1 661 ? 39.395 -1.143 -68.973 1.00 81.81 661 GLY A CA 1
ATOM 5013 C C . GLY A 1 661 ? 38.188 -0.518 -69.655 1.00 81.81 661 GLY A C 1
ATOM 5014 O O . GLY A 1 661 ? 37.184 -1.190 -69.836 1.00 81.81 661 GLY A O 1
ATOM 5015 N N . MET A 1 662 ? 38.285 0.745 -70.071 1.00 88.62 662 MET A N 1
ATOM 5016 C CA . MET A 1 662 ? 37.177 1.476 -70.693 1.00 88.62 662 MET A CA 1
ATOM 5017 C C . MET A 1 662 ? 37.587 2.168 -71.994 1.00 88.62 662 MET A C 1
ATOM 5019 O O . MET A 1 662 ? 36.831 2.103 -72.965 1.00 88.62 662 MET A O 1
ATOM 5023 N N . PHE A 1 663 ? 38.774 2.797 -72.039 1.00 87.88 663 PHE A N 1
ATOM 5024 C CA . PHE A 1 663 ? 39.166 3.662 -73.162 1.00 87.88 663 PHE A CA 1
ATOM 5025 C C . PHE A 1 663 ? 40.625 3.540 -73.605 1.00 87.88 663 PHE A C 1
ATOM 5027 O O . PHE A 1 663 ? 41.495 3.233 -72.800 1.00 87.88 663 PHE A O 1
ATOM 5034 N N . PHE A 1 664 ? 40.963 3.914 -74.844 1.00 85.75 664 PHE A N 1
ATOM 5035 C CA . PHE A 1 664 ? 42.374 4.166 -75.181 1.00 85.75 664 PHE A CA 1
ATOM 5036 C C . PHE A 1 664 ? 42.878 5.492 -74.583 1.00 85.75 664 PHE A C 1
ATOM 5038 O O . PHE A 1 664 ? 43.857 5.488 -73.835 1.00 85.75 664 PHE A O 1
ATOM 5045 N N . SER A 1 665 ? 42.199 6.610 -74.848 1.00 88.25 665 SER A N 1
ATOM 5046 C CA . SER A 1 665 ? 42.536 7.940 -74.320 1.00 88.25 665 SER A CA 1
ATOM 5047 C C . SER A 1 665 ? 41.391 8.521 -73.488 1.00 88.25 665 SER A C 1
ATOM 5049 O O . SER A 1 665 ? 40.238 8.486 -73.918 1.00 88.25 665 SER A O 1
ATOM 5051 N N . ASN A 1 666 ? 41.696 9.083 -72.315 1.00 90.25 666 ASN A N 1
ATOM 5052 C CA . ASN A 1 666 ? 40.726 9.835 -71.514 1.00 90.25 666 ASN A CA 1
ATOM 5053 C C . ASN A 1 666 ? 41.153 11.303 -71.355 1.00 90.25 666 ASN A C 1
ATOM 5055 O O . ASN A 1 666 ? 42.170 11.603 -70.733 1.00 90.25 666 ASN A O 1
ATOM 5059 N N . GLU A 1 667 ? 40.347 12.215 -71.886 1.00 90.75 667 GLU A N 1
ATOM 5060 C CA . GLU A 1 667 ? 40.450 13.673 -71.742 1.00 90.75 667 GLU A CA 1
ATOM 5061 C C . GLU A 1 667 ? 39.299 14.248 -70.890 1.00 90.75 667 GLU A C 1
ATOM 5063 O O . GLU A 1 667 ? 39.316 15.431 -70.557 1.00 90.75 667 GLU A O 1
ATOM 5068 N N . GLY A 1 668 ? 38.306 13.421 -70.535 1.00 86.81 668 GLY A N 1
ATOM 5069 C CA . GLY A 1 668 ? 37.111 13.797 -69.777 1.00 86.81 668 GLY A CA 1
ATOM 5070 C C . GLY A 1 668 ? 37.128 13.361 -68.305 1.00 86.81 668 GLY A C 1
ATOM 5071 O O . GLY A 1 668 ? 38.182 13.082 -67.732 1.00 86.81 668 GLY A O 1
ATOM 5072 N N . LYS A 1 669 ? 35.945 13.298 -67.684 1.00 87.12 669 LYS A N 1
ATOM 5073 C CA . LYS A 1 669 ? 35.739 12.838 -66.300 1.00 87.12 669 LYS A CA 1
ATOM 5074 C C . LYS A 1 669 ? 35.085 11.456 -66.303 1.00 87.12 669 LYS A C 1
ATOM 5076 O O . LYS A 1 669 ? 34.207 11.192 -67.116 1.00 87.12 669 LYS A O 1
ATOM 5081 N N . VAL A 1 670 ? 35.468 10.589 -65.378 1.00 86.81 670 VAL A N 1
ATOM 5082 C CA . VAL A 1 670 ? 34.772 9.327 -65.104 1.00 86.81 670 VAL A CA 1
ATOM 5083 C C . VAL A 1 670 ? 34.381 9.308 -63.632 1.00 86.81 670 VAL A C 1
ATOM 5085 O O . VAL A 1 670 ? 35.206 9.629 -62.776 1.00 86.81 670 VAL A O 1
ATOM 5088 N N . GLU A 1 671 ? 33.132 8.974 -63.330 1.00 84.19 671 GLU A N 1
ATOM 5089 C CA . GLU A 1 671 ? 32.625 8.897 -61.961 1.00 84.19 671 GLU A CA 1
ATOM 5090 C C . GLU A 1 671 ? 31.797 7.638 -61.699 1.00 84.19 671 GLU A C 1
ATOM 5092 O O . GLU A 1 671 ? 31.200 7.075 -62.618 1.00 84.19 671 GLU A O 1
ATOM 5097 N N . ASP A 1 672 ? 31.818 7.162 -60.453 1.00 82.00 672 ASP A N 1
ATOM 5098 C CA . ASP A 1 672 ? 30.977 6.061 -59.954 1.00 82.00 672 ASP A CA 1
ATOM 5099 C C . ASP A 1 672 ? 31.004 4.803 -60.846 1.00 82.00 672 ASP A C 1
ATOM 5101 O O . ASP A 1 672 ? 30.008 4.113 -61.026 1.00 82.00 672 ASP A O 1
ATOM 5105 N N . SER A 1 673 ? 32.148 4.530 -61.473 1.00 85.00 673 SER A N 1
ATOM 5106 C CA . SER A 1 673 ? 32.304 3.508 -62.513 1.00 85.00 673 SER A CA 1
ATOM 5107 C C . SER A 1 673 ? 33.296 2.438 -62.076 1.00 85.00 673 SER A C 1
ATOM 5109 O O . SER A 1 673 ? 34.196 2.703 -61.275 1.00 85.00 673 SER A O 1
ATOM 5111 N N . SER A 1 674 ? 33.179 1.226 -62.616 1.00 86.44 674 SER A N 1
ATOM 5112 C CA . SER A 1 674 ? 34.117 0.155 -62.273 1.00 86.44 674 SER A CA 1
ATOM 5113 C C . SER A 1 674 ? 34.578 -0.686 -63.452 1.00 86.44 674 SER A C 1
ATOM 5115 O O . SER A 1 674 ? 33.920 -0.766 -64.488 1.00 86.44 674 SER A O 1
ATOM 5117 N N . VAL A 1 675 ? 35.744 -1.310 -63.287 1.00 85.25 675 VAL A N 1
ATOM 5118 C CA . VAL A 1 675 ? 36.281 -2.289 -64.236 1.00 85.25 675 VAL A CA 1
ATOM 5119 C C . VAL A 1 675 ? 36.757 -3.530 -63.488 1.00 85.25 675 VAL A C 1
ATOM 5121 O O . VAL A 1 675 ? 37.640 -3.438 -62.639 1.00 85.25 675 VAL A O 1
ATOM 5124 N N . ALA A 1 676 ? 36.224 -4.691 -63.843 1.00 86.12 676 ALA A N 1
ATOM 5125 C CA . ALA A 1 676 ? 36.698 -5.993 -63.401 1.00 86.12 676 ALA A CA 1
ATOM 5126 C C . ALA A 1 676 ? 37.446 -6.694 -64.542 1.00 86.12 676 ALA A C 1
ATOM 5128 O O . ALA A 1 676 ? 36.931 -6.819 -65.653 1.00 86.12 676 ALA A O 1
ATOM 5129 N N . PHE A 1 677 ? 38.668 -7.148 -64.266 1.00 81.38 677 PHE A N 1
ATOM 5130 C CA . PHE A 1 677 ? 39.477 -7.926 -65.200 1.00 81.38 677 PHE A CA 1
ATOM 5131 C C . PHE A 1 677 ? 39.650 -9.360 -64.712 1.00 81.38 677 PHE A C 1
ATOM 5133 O O . PHE A 1 677 ? 40.371 -9.583 -63.744 1.00 81.38 677 PHE A O 1
ATOM 5140 N N . HIS A 1 678 ? 39.123 -10.313 -65.475 1.00 85.06 678 HIS A N 1
ATOM 5141 C CA . HIS A 1 678 ? 39.317 -11.746 -65.281 1.00 85.06 678 HIS A CA 1
ATOM 5142 C C . HIS A 1 678 ? 40.404 -12.261 -66.229 1.00 85.06 678 HIS A C 1
ATOM 5144 O O . HIS A 1 678 ? 40.171 -12.474 -67.426 1.00 85.06 678 HIS A O 1
ATOM 5150 N N . VAL A 1 679 ? 41.630 -12.426 -65.724 1.00 77.44 679 VAL A N 1
ATOM 5151 C CA . VAL A 1 679 ? 42.807 -12.727 -66.551 1.00 77.44 679 VAL A CA 1
ATOM 5152 C C . VAL A 1 679 ? 43.193 -14.201 -66.510 1.00 77.44 679 VAL A C 1
ATOM 5154 O O . VAL A 1 679 ? 43.717 -14.715 -65.522 1.00 77.44 679 VAL A O 1
ATOM 5157 N N . ASN A 1 680 ? 43.086 -14.857 -67.663 1.00 72.94 680 ASN A N 1
ATOM 5158 C CA . ASN A 1 680 ? 43.413 -16.275 -67.799 1.00 72.94 680 ASN A CA 1
ATOM 5159 C C . ASN A 1 680 ? 44.786 -16.544 -68.455 1.00 72.94 680 ASN A C 1
ATOM 5161 O O . ASN A 1 680 ? 45.077 -17.685 -68.813 1.00 72.94 680 ASN A O 1
ATOM 5165 N N . THR A 1 681 ? 45.647 -15.526 -68.639 1.00 65.38 681 THR A N 1
ATOM 5166 C CA . THR A 1 681 ? 46.946 -15.673 -69.336 1.00 65.38 681 THR A CA 1
ATOM 5167 C C . THR A 1 681 ? 48.060 -14.776 -68.771 1.00 65.38 681 THR A C 1
ATOM 5169 O O . THR A 1 681 ? 47.820 -13.635 -68.387 1.00 65.38 681 THR A O 1
ATOM 5172 N N . ALA A 1 682 ? 49.305 -15.266 -68.799 1.00 58.19 682 ALA A N 1
ATOM 5173 C CA . ALA A 1 682 ? 50.422 -14.686 -68.048 1.00 58.19 682 ALA A CA 1
ATOM 5174 C C . ALA A 1 682 ? 51.169 -13.486 -68.692 1.00 58.19 682 ALA A C 1
ATOM 5176 O O . ALA A 1 682 ? 52.037 -12.932 -68.034 1.00 58.19 682 ALA A O 1
ATOM 5177 N N . SER A 1 683 ? 50.901 -13.047 -69.933 1.00 59.16 683 SER A N 1
ATOM 5178 C CA . SER A 1 683 ? 51.840 -12.172 -70.688 1.00 59.16 683 SER A CA 1
ATOM 5179 C C . SER A 1 683 ? 51.320 -10.797 -71.149 1.00 59.16 683 SER A C 1
ATOM 5181 O O . SER A 1 683 ? 51.720 -10.328 -72.212 1.00 59.16 683 SER A O 1
ATOM 5183 N N . ASN A 1 684 ? 50.432 -10.148 -70.402 1.00 67.81 684 ASN A N 1
ATOM 5184 C CA . ASN A 1 684 ? 49.722 -8.946 -70.869 1.00 67.81 684 ASN A CA 1
ATOM 5185 C C . ASN A 1 684 ? 50.175 -7.666 -70.106 1.00 67.81 684 ASN A C 1
ATOM 5187 O O . ASN A 1 684 ? 50.956 -7.767 -69.165 1.00 67.81 684 ASN A O 1
ATOM 5191 N N . THR A 1 685 ? 49.740 -6.450 -70.497 1.00 74.94 685 THR A N 1
ATOM 5192 C CA . THR A 1 685 ? 49.833 -5.191 -69.687 1.00 74.94 685 THR A CA 1
ATOM 5193 C C . THR A 1 685 ? 48.415 -4.647 -69.386 1.00 74.94 685 THR A C 1
ATOM 5195 O O . THR A 1 685 ? 47.680 -4.443 -70.345 1.00 74.94 685 THR A O 1
ATOM 5198 N N . ILE A 1 686 ? 47.987 -4.433 -68.122 1.00 75.50 686 ILE A N 1
ATOM 5199 C CA . ILE A 1 686 ? 46.645 -3.881 -67.778 1.00 75.50 686 ILE A CA 1
ATOM 5200 C C . ILE A 1 686 ? 46.774 -2.414 -67.406 1.00 75.50 686 ILE A C 1
ATOM 5202 O O . ILE A 1 686 ? 47.650 -2.024 -66.624 1.00 75.50 686 ILE A O 1
ATOM 5206 N N . LYS A 1 687 ? 45.835 -1.625 -67.915 1.00 79.00 687 LYS A N 1
ATOM 5207 C CA . LYS A 1 687 ? 45.522 -0.272 -67.481 1.00 79.00 687 LYS A CA 1
ATOM 5208 C C . LYS A 1 687 ? 44.098 -0.246 -66.932 1.00 79.00 687 LYS A C 1
ATOM 5210 O O . LYS A 1 687 ? 43.171 -0.647 -67.630 1.00 79.00 687 LYS A O 1
ATOM 5215 N N . SER A 1 688 ? 43.944 0.237 -65.698 1.00 78.56 688 SER A N 1
ATOM 5216 C CA . SER A 1 688 ? 42.681 0.217 -64.941 1.00 78.56 688 SER A CA 1
ATOM 5217 C C . SER A 1 688 ? 41.492 0.744 -65.749 1.00 78.56 688 SER A C 1
ATOM 5219 O O . SER A 1 688 ? 40.499 0.044 -65.886 1.00 78.56 688 SER A O 1
ATOM 5221 N N . PHE A 1 689 ? 41.627 1.933 -66.344 1.00 81.75 689 PHE A N 1
ATOM 5222 C CA . PHE A 1 689 ? 40.551 2.584 -67.100 1.00 81.75 689 PHE A CA 1
ATOM 5223 C C . PHE A 1 689 ? 40.978 3.040 -68.502 1.00 81.75 689 PHE A C 1
ATOM 5225 O O . PHE A 1 689 ? 40.300 2.701 -69.472 1.00 81.75 689 PHE A O 1
ATOM 5232 N N . SER A 1 690 ? 42.101 3.762 -68.640 1.00 82.75 690 SER A N 1
ATOM 5233 C CA . SER A 1 690 ? 42.608 4.244 -69.939 1.00 82.75 690 SER A CA 1
ATOM 5234 C C . SER A 1 690 ? 44.103 3.998 -70.165 1.00 82.75 690 SER A C 1
ATOM 5236 O O . SER A 1 690 ? 44.865 3.853 -69.210 1.00 82.75 690 SER A O 1
ATOM 5238 N N . ASN A 1 691 ? 44.550 3.970 -71.430 1.00 76.50 691 ASN A N 1
ATOM 5239 C CA . ASN A 1 691 ? 45.975 3.825 -71.765 1.00 76.50 691 ASN A CA 1
ATOM 5240 C C . ASN A 1 691 ? 46.759 5.135 -71.619 1.00 76.50 691 ASN A C 1
ATOM 5242 O O . ASN A 1 691 ? 47.867 5.127 -71.074 1.00 76.50 691 ASN A O 1
ATOM 5246 N N . ILE A 1 692 ? 46.195 6.233 -72.129 1.00 76.31 692 ILE A N 1
ATOM 5247 C CA . ILE A 1 692 ? 46.777 7.581 -72.131 1.00 76.31 692 ILE A CA 1
ATOM 5248 C C . ILE A 1 692 ? 45.716 8.642 -71.775 1.00 76.31 692 ILE A C 1
ATOM 5250 O O . ILE A 1 692 ? 44.535 8.323 -71.604 1.00 76.31 692 ILE A O 1
ATOM 5254 N N . GLY A 1 693 ? 46.142 9.904 -71.665 1.00 77.56 693 GLY A N 1
ATOM 5255 C CA . GLY A 1 693 ? 45.272 11.061 -71.427 1.00 77.56 693 GLY A CA 1
ATOM 5256 C C . GLY A 1 693 ? 45.406 11.669 -70.024 1.00 77.56 693 GLY A C 1
ATOM 5257 O O . GLY A 1 693 ? 46.089 11.119 -69.161 1.00 77.56 693 GLY A O 1
ATOM 5258 N N . SER A 1 694 ? 44.799 12.842 -69.826 1.00 76.00 694 SER A N 1
ATOM 5259 C CA . SER A 1 694 ? 44.864 13.644 -68.589 1.00 76.00 694 SER A CA 1
ATOM 5260 C C . SER A 1 694 ? 43.510 13.807 -67.886 1.00 76.00 694 SER A C 1
ATOM 5262 O O . SER A 1 694 ? 43.362 14.700 -67.052 1.00 76.00 694 SER A O 1
ATOM 5264 N N . GLY A 1 695 ? 42.512 13.006 -68.261 1.00 79.00 695 GLY A N 1
ATOM 5265 C CA . GLY A 1 695 ? 41.181 13.017 -67.660 1.00 79.00 695 GLY A CA 1
ATOM 5266 C C . GLY A 1 695 ? 41.170 12.605 -66.182 1.00 79.00 695 GLY A C 1
ATOM 5267 O O . GLY A 1 695 ? 42.146 12.059 -65.663 1.00 79.00 695 GLY A O 1
ATOM 5268 N N . THR A 1 696 ? 40.060 12.877 -65.496 1.00 82.62 696 THR A N 1
ATOM 5269 C CA . THR A 1 696 ? 39.898 12.657 -64.048 1.00 82.62 696 THR A CA 1
ATOM 5270 C C . THR A 1 696 ? 38.989 11.465 -63.742 1.00 82.62 696 THR A C 1
ATOM 5272 O O . THR A 1 696 ? 38.125 11.112 -64.544 1.00 82.62 696 THR A O 1
ATOM 5275 N N . TYR A 1 697 ? 39.185 10.852 -62.572 1.00 80.06 697 TYR A N 1
ATOM 5276 C CA . TYR A 1 697 ? 38.417 9.704 -62.080 1.00 80.06 697 TYR A CA 1
ATOM 5277 C C . TYR A 1 697 ? 37.991 9.978 -60.635 1.00 80.06 697 TYR A C 1
ATOM 5279 O O . TYR A 1 697 ? 38.853 10.320 -59.830 1.00 80.06 697 TYR A O 1
ATOM 5287 N N . THR A 1 698 ? 36.709 9.820 -60.310 1.00 75.94 698 THR A N 1
ATOM 5288 C CA . THR A 1 698 ? 36.147 10.045 -58.963 1.00 75.94 698 THR A CA 1
ATOM 5289 C C . THR A 1 698 ? 35.267 8.857 -58.582 1.00 75.94 698 THR A C 1
ATOM 5291 O O . THR A 1 698 ? 34.498 8.394 -59.413 1.00 75.94 698 THR A O 1
ATOM 5294 N N . ASN A 1 699 ? 35.374 8.315 -57.365 1.00 71.38 699 ASN A N 1
ATOM 5295 C CA . ASN A 1 699 ? 34.576 7.149 -56.928 1.00 71.38 699 ASN A CA 1
ATOM 5296 C C . ASN A 1 699 ? 34.643 5.929 -57.872 1.00 71.38 699 ASN A C 1
ATOM 5298 O O . ASN A 1 699 ? 33.698 5.152 -57.980 1.00 71.38 699 ASN A O 1
ATOM 5302 N N . CYS A 1 700 ? 35.755 5.757 -58.585 1.00 73.94 700 CYS A N 1
ATOM 5303 C CA . CYS A 1 700 ? 35.924 4.642 -59.510 1.00 73.94 700 CYS A CA 1
ATOM 5304 C C . CYS A 1 700 ? 36.725 3.509 -58.860 1.00 73.94 700 CYS A C 1
ATOM 5306 O O . CYS A 1 700 ? 37.726 3.774 -58.187 1.00 73.94 700 CYS A O 1
ATOM 5308 N N . THR A 1 701 ? 36.336 2.258 -59.104 1.00 76.31 701 THR A N 1
ATOM 5309 C CA . THR A 1 701 ? 37.023 1.061 -58.582 1.00 76.31 701 THR A CA 1
ATOM 5310 C C . THR A 1 701 ? 37.485 0.147 -59.711 1.00 76.31 701 THR A C 1
ATOM 5312 O O . THR A 1 701 ? 36.880 0.093 -60.779 1.00 76.31 701 THR A O 1
ATOM 5315 N N . TYR A 1 702 ? 38.581 -0.581 -59.508 1.00 78.31 702 TYR A N 1
ATOM 5316 C CA . TYR A 1 702 ? 38.961 -1.642 -60.438 1.00 78.31 702 TYR A CA 1
ATOM 5317 C C . TYR A 1 702 ? 39.444 -2.875 -59.684 1.00 78.31 702 TYR A C 1
ATOM 5319 O O . TYR A 1 702 ? 40.107 -2.756 -58.651 1.00 78.31 702 TYR A O 1
ATOM 5327 N N . THR A 1 703 ? 39.134 -4.047 -60.227 1.00 78.81 703 THR A N 1
ATOM 5328 C CA . THR A 1 703 ? 39.568 -5.345 -59.708 1.00 78.81 703 THR A CA 1
ATOM 5329 C C . THR A 1 703 ? 40.276 -6.129 -60.805 1.00 78.81 703 THR A C 1
ATOM 5331 O O . THR A 1 703 ? 40.003 -5.969 -61.995 1.00 78.81 703 THR A O 1
ATOM 5334 N N . VAL A 1 704 ? 41.245 -6.950 -60.407 1.00 75.50 704 VAL A N 1
ATOM 5335 C CA . VAL A 1 704 ? 41.956 -7.860 -61.309 1.00 75.50 704 VAL A CA 1
ATOM 5336 C C . VAL A 1 704 ? 42.114 -9.188 -60.587 1.00 75.50 704 VAL A C 1
ATOM 5338 O O . VAL A 1 704 ? 42.830 -9.249 -59.589 1.00 75.50 704 VAL A O 1
ATOM 5341 N N . ASP A 1 705 ? 41.503 -10.244 -61.105 1.00 76.44 705 ASP A N 1
ATOM 5342 C CA . ASP A 1 705 ? 41.666 -11.615 -60.629 1.00 76.44 705 ASP A CA 1
ATOM 5343 C C . ASP A 1 705 ? 42.270 -12.514 -61.728 1.00 76.44 705 ASP A C 1
ATOM 5345 O O . ASP A 1 705 ? 42.145 -12.266 -62.929 1.00 76.44 705 ASP A O 1
ATOM 5349 N N . GLY A 1 706 ? 43.017 -13.545 -61.314 1.00 70.44 706 GLY A N 1
ATOM 5350 C CA . GLY A 1 706 ? 43.709 -14.477 -62.217 1.00 70.44 706 GLY A CA 1
ATOM 5351 C C . GLY A 1 706 ? 45.245 -14.419 -62.176 1.00 70.44 706 GLY A C 1
ATOM 5352 O O . GLY A 1 706 ? 45.841 -13.838 -61.271 1.00 70.44 706 GLY A O 1
ATOM 5353 N N . THR A 1 707 ? 45.911 -15.094 -63.126 1.00 60.94 707 THR A N 1
ATOM 5354 C CA . THR A 1 707 ? 47.385 -15.275 -63.134 1.00 60.94 707 THR A CA 1
ATOM 5355 C C . THR A 1 707 ? 48.050 -14.397 -64.197 1.00 60.94 707 THR A C 1
ATOM 5357 O O . THR A 1 707 ? 47.731 -14.515 -65.378 1.00 60.94 707 THR A O 1
ATOM 5360 N N . TRP A 1 708 ? 49.005 -13.550 -63.797 1.00 64.94 708 TRP A N 1
ATOM 5361 C CA . TRP A 1 708 ? 49.581 -12.486 -64.629 1.00 64.94 708 TRP A CA 1
ATOM 5362 C C . TRP A 1 708 ? 51.062 -12.208 -64.298 1.00 64.94 708 TRP A C 1
ATOM 5364 O O . TRP A 1 708 ? 51.399 -12.135 -63.120 1.00 64.94 708 TRP A O 1
ATOM 5374 N N . ASP A 1 709 ? 51.919 -11.977 -65.306 1.00 56.91 709 ASP A N 1
ATOM 5375 C CA . ASP A 1 709 ? 53.382 -11.783 -65.155 1.00 56.91 709 ASP A CA 1
ATOM 5376 C C . ASP A 1 709 ? 53.918 -10.450 -65.755 1.00 56.91 709 ASP A C 1
ATOM 5378 O O . ASP A 1 709 ? 55.123 -10.214 -65.821 1.00 56.91 709 ASP A O 1
ATOM 5382 N N . GLY A 1 710 ? 53.043 -9.551 -66.232 1.00 59.09 710 GLY A N 1
ATOM 5383 C CA . GLY A 1 710 ? 53.419 -8.259 -66.839 1.00 59.09 710 GLY A CA 1
ATOM 5384 C C . GLY A 1 710 ? 53.367 -7.040 -65.899 1.00 59.09 710 GLY A C 1
ATOM 5385 O O . GLY A 1 710 ? 52.819 -7.094 -64.798 1.00 59.09 710 GLY A O 1
ATOM 5386 N N . ALA A 1 711 ? 53.890 -5.890 -66.341 1.00 57.59 711 ALA A N 1
ATOM 5387 C CA . ALA A 1 711 ? 53.857 -4.648 -65.560 1.00 57.59 711 ALA A CA 1
ATOM 5388 C C . ALA A 1 711 ? 52.422 -4.100 -65.417 1.00 57.59 711 ALA A C 1
ATOM 5390 O O . ALA A 1 711 ? 51.708 -3.938 -66.406 1.00 57.59 711 ALA A O 1
ATOM 5391 N N . GLN A 1 712 ? 52.005 -3.773 -64.192 1.00 57.94 712 GLN A N 1
ATOM 5392 C CA . GLN A 1 712 ? 50.764 -3.039 -63.932 1.00 57.94 712 GLN A CA 1
ATOM 5393 C C . GLN A 1 712 ? 51.070 -1.547 -63.837 1.00 57.94 712 GLN A C 1
ATOM 5395 O O . GLN A 1 712 ? 51.924 -1.130 -63.060 1.00 57.94 712 GLN A O 1
ATOM 5400 N N . ASN A 1 713 ? 50.350 -0.737 -64.608 1.00 57.69 713 ASN A N 1
ATOM 5401 C CA . ASN A 1 713 ? 50.402 0.714 -64.490 1.00 57.69 713 ASN A CA 1
ATOM 5402 C C . ASN A 1 713 ? 48.984 1.204 -64.204 1.00 57.69 713 ASN A C 1
ATOM 5404 O O . ASN A 1 713 ? 48.209 1.420 -65.135 1.00 57.69 713 ASN A O 1
ATOM 5408 N N . ALA A 1 714 ? 48.643 1.366 -62.927 1.00 54.00 714 ALA A N 1
ATOM 5409 C CA . ALA A 1 714 ? 47.417 2.058 -62.560 1.00 54.00 714 ALA A CA 1
ATOM 5410 C C . ALA A 1 714 ? 47.517 3.510 -63.050 1.00 54.00 714 ALA A C 1
ATOM 5412 O O . ALA A 1 714 ? 48.478 4.211 -62.728 1.00 54.00 714 ALA A O 1
ATOM 5413 N N . VAL A 1 715 ? 46.538 3.966 -63.832 1.00 54.06 715 VAL A N 1
ATOM 5414 C CA . VAL A 1 715 ? 46.328 5.408 -63.978 1.00 54.06 715 VAL A CA 1
ATOM 5415 C C . VAL A 1 715 ? 45.715 5.850 -62.654 1.00 54.06 715 VAL A C 1
ATOM 5417 O O . VAL A 1 715 ? 44.588 5.479 -62.334 1.00 54.06 715 VAL A O 1
ATOM 5420 N N . VAL A 1 716 ? 46.522 6.519 -61.831 1.00 50.84 716 VAL A N 1
ATOM 5421 C CA . VAL A 1 716 ? 46.134 6.965 -60.489 1.00 50.84 716 VAL A CA 1
ATOM 5422 C C . VAL A 1 716 ? 45.194 8.159 -60.634 1.00 50.84 716 VAL A C 1
ATOM 5424 O O . VAL A 1 716 ? 45.539 9.133 -61.305 1.00 50.84 716 VAL A O 1
ATOM 5427 N N . ALA A 1 717 ? 44.013 8.078 -60.017 1.00 48.19 717 ALA A N 1
ATOM 5428 C CA . ALA A 1 717 ? 43.079 9.194 -59.927 1.00 48.19 717 ALA A CA 1
ATOM 5429 C C . ALA A 1 717 ? 43.735 10.426 -59.299 1.00 48.19 717 ALA A C 1
ATOM 5431 O O . ALA A 1 717 ? 44.497 10.329 -58.336 1.00 48.19 717 ALA A O 1
ATOM 5432 N N . THR A 1 718 ? 43.402 11.599 -59.824 1.00 43.59 718 THR A N 1
ATOM 5433 C CA . THR A 1 718 ? 43.923 12.892 -59.371 1.00 43.59 718 THR A CA 1
ATOM 5434 C C . THR A 1 718 ? 43.429 13.314 -57.982 1.00 43.59 718 THR A C 1
ATOM 5436 O O . THR A 1 718 ? 44.013 14.230 -57.410 1.00 43.59 718 THR A O 1
ATOM 5439 N N . ASP A 1 719 ? 42.412 12.653 -57.415 1.00 43.47 719 ASP A N 1
ATOM 5440 C CA . ASP A 1 719 ? 41.827 12.966 -56.098 1.00 43.47 719 ASP A CA 1
ATOM 5441 C C . ASP A 1 719 ? 42.147 11.942 -54.985 1.00 43.47 719 ASP A C 1
ATOM 5443 O O . ASP A 1 719 ? 41.751 12.136 -53.837 1.00 43.47 719 ASP A O 1
ATOM 5447 N N . GLY A 1 720 ? 42.882 10.865 -55.292 1.00 44.47 720 GLY A N 1
ATOM 5448 C CA . GLY A 1 720 ? 43.256 9.836 -54.315 1.00 44.47 720 GLY A CA 1
ATOM 5449 C C . GLY A 1 720 ? 42.122 8.902 -53.860 1.00 44.47 720 GLY A C 1
ATOM 5450 O O . GLY A 1 720 ? 42.325 8.156 -52.902 1.00 44.47 720 GLY A O 1
ATOM 5451 N N . THR A 1 721 ? 40.954 8.906 -54.519 1.00 45.84 721 THR A N 1
ATOM 5452 C CA . THR A 1 721 ? 39.784 8.091 -54.118 1.00 45.84 721 THR A CA 1
ATOM 5453 C C . THR A 1 721 ? 39.682 6.720 -54.794 1.00 45.84 721 THR A C 1
ATOM 5455 O O . THR A 1 721 ? 38.946 5.863 -54.307 1.00 45.84 721 THR A O 1
ATOM 5458 N N . THR A 1 722 ? 40.436 6.454 -55.868 1.00 46.72 722 THR A N 1
ATOM 5459 C CA . THR A 1 722 ? 40.457 5.125 -56.505 1.00 46.72 722 THR A CA 1
ATOM 5460 C C . THR A 1 722 ? 41.109 4.099 -55.588 1.00 46.72 722 THR A C 1
ATOM 5462 O O . THR A 1 722 ? 42.331 4.072 -55.420 1.00 46.72 722 THR A O 1
ATOM 5465 N N . LYS A 1 723 ? 40.283 3.230 -55.006 1.00 45.69 723 LYS A N 1
ATOM 5466 C CA . LYS A 1 723 ? 40.726 2.099 -54.194 1.00 45.69 723 LYS A CA 1
ATOM 5467 C C . LYS A 1 723 ? 40.931 0.875 -55.082 1.00 45.69 723 LYS A C 1
ATOM 5469 O O . LYS A 1 723 ? 40.119 0.580 -55.956 1.00 45.69 723 LYS A O 1
ATOM 5474 N N . LYS A 1 724 ? 42.040 0.172 -54.850 1.00 46.97 724 LYS A N 1
ATOM 5475 C CA . LYS A 1 724 ? 42.193 -1.220 -55.268 1.00 46.97 724 LYS A CA 1
ATOM 5476 C C . LYS A 1 724 ? 41.461 -2.057 -54.225 1.00 46.97 724 LYS A C 1
ATOM 5478 O O . LYS A 1 724 ? 41.954 -2.149 -53.101 1.00 46.97 724 LYS A O 1
ATOM 5483 N N . ASP A 1 725 ? 40.324 -2.630 -54.592 1.00 43.94 725 ASP A N 1
ATOM 5484 C CA . ASP A 1 725 ? 39.743 -3.708 -53.797 1.00 43.94 725 ASP A CA 1
ATOM 5485 C C . ASP A 1 725 ? 40.503 -5.002 -54.118 1.00 43.94 725 ASP A C 1
ATOM 5487 O O . ASP A 1 725 ? 40.952 -5.208 -55.252 1.00 43.94 725 ASP A O 1
ATOM 5491 N N . ALA A 1 726 ? 40.784 -5.778 -53.070 1.00 31.91 726 ALA A N 1
ATOM 5492 C CA . ALA A 1 726 ? 41.642 -6.961 -53.121 1.00 31.91 726 ALA A CA 1
ATOM 5493 C C . ALA A 1 726 ? 40.973 -8.138 -53.830 1.00 31.91 726 ALA A C 1
ATOM 5495 O O . ALA A 1 726 ? 39.764 -8.352 -53.586 1.00 31.91 726 ALA A O 1
#

Radius of gyration: 53.74 Å; chains: 1; bounding box: 110×56×177 Å